Protein AF-A0A7S1FET1-F1 (afdb_monomer)

Mean predicted aligned error: 5.52 Å

Radius of gyration: 22.11 Å; Cα contacts (8 Å, |Δi|>4): 901; chains: 1; bounding box: 59×48×62 Å

pLDDT: mean 89.88, std 8.8, range [46.5, 98.0]

Secondary structure (DSSP, 8-state):
-PPTTSHHHHHHHHHHHHHHHHHHTT---EEEEEESTTHHHHHHHHHHHHHB--GGGGGGTT---SSSBSS-HHHHHHHSPEEEEEE-SSS-HHHHHTT--S---HHHHHHHHHHHHT-TTSPEEEEEEEEE-PPTTPPP--EEEEE-S-SSS--EEEETTEEEE-EEEPPSSPS-EESSEEEEEHHHHHHHHHHHT--SSHHHHHHHHHHHHHHHHHSPPPTTB-STTTTEEEEETTEEEESTTGGGT--GGG-SEEEEESSS-BTTTBEEEE---TTHHHHSPPPBP-SSSS-EEEEEE-HHHHHHHTTEEEEEEES-EEEEE---TT-EEEEEETTEEEEEE-TT---EEEEEEEEEEEEEEPPTT--HHHH-STTSSSPP--EE--SSHHHHHHHHHHHHHHHHTHHHHHHBPPHHHHHHHHHHHHHHHHT-

Organism: Noctiluca scintillans (NCBI:txid2966)

InterPro domains:
  IPR016064 NAD kinase/diacylglycerol kinase-like domain superfamily [SSF111331] (23-345)
  IPR017438 Inorganic polyphosphate/ATP-NAD kinase, N-terminal [G3DSA:3.40.50.10330] (8-129)
  IPR037607 Diacylglycerol kinase [PTHR11255] (27-347)

Sequence (436 aa):
GQSRGGLLDVFRQELNKAKDEAMARNARPRLISAGGDGTASFALFLVFKALEADPARADEGLADSGNGFIWSDQEMRDSFPALAQMPLGGANDCAHILGWDCKISGANGLKKWIAAAISPESVEVNFDVWGIMPTEGEKVNFRVAAMGGPTGWSCKVKKEGKYHLDMVVAGKPSPFLICLYFSAGIFGYIVARFQNNRHPGRMKNNLEYFRQGVKILVESRPPELQRHLEGVSIKCDDELFFPPRSDKGNKASNYRDVGFYNINFQAGRFHGYDRAPTCARLCSSRDPVSFNDGLLDMERLKLKTVVKTGTKVQTDKRKNMTLTYDGSPGKGIFFQYDGEARFAFSPTGEPFEIHIRKVLNIPVVLGPYLNQKLTGKVKDGPPASFSFSGDSERQQDEVRRRIFRLLCGDVDTELIASAEDLAEFERASIAAVSGK

Structure (mmCIF, N/CA/C/O backbone):
data_AF-A0A7S1FET1-F1
#
_entry.id   AF-A0A7S1FET1-F1
#
loop_
_atom_site.group_PDB
_atom_site.id
_atom_site.type_symbol
_atom_site.label_atom_id
_atom_site.label_alt_id
_atom_site.label_comp_id
_atom_site.label_asym_id
_atom_site.label_entity_id
_atom_site.label_seq_id
_atom_site.pdbx_PDB_ins_code
_atom_site.Cartn_x
_atom_site.Cartn_y
_atom_site.Cartn_z
_atom_site.occupancy
_atom_site.B_iso_or_equiv
_atom_site.auth_seq_id
_atom_site.auth_comp_id
_atom_site.auth_asym_id
_atom_site.auth_atom_id
_atom_site.pdbx_PDB_model_num
ATOM 1 N N . GLY 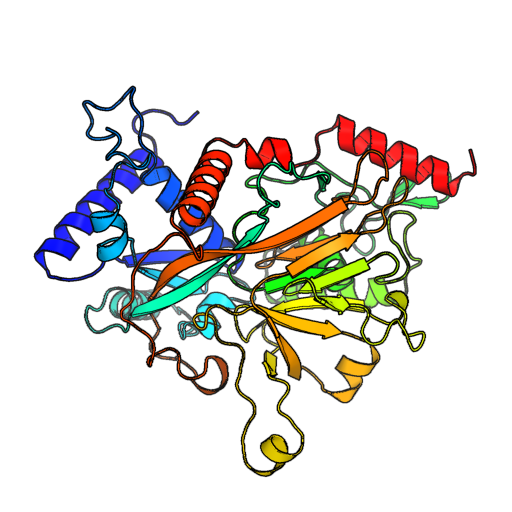A 1 1 ? -9.916 13.739 -16.843 1.00 46.50 1 GLY A N 1
ATOM 2 C CA . GLY A 1 1 ? -9.404 13.246 -18.135 1.00 46.50 1 GLY A 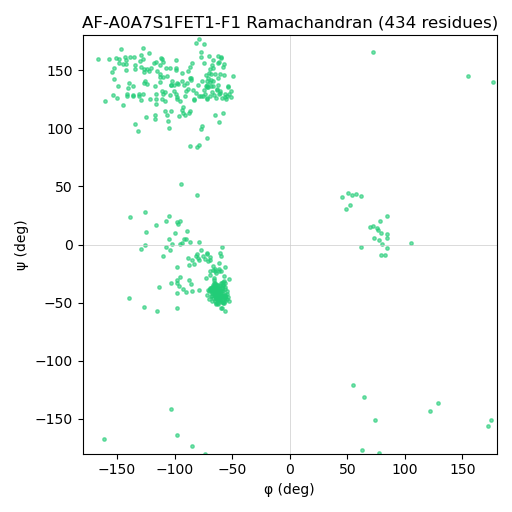CA 1
ATOM 3 C C . GLY A 1 1 ? -8.054 13.870 -18.396 1.00 46.50 1 GLY A C 1
ATOM 4 O O . GLY A 1 1 ? -7.849 15.005 -17.981 1.00 46.50 1 GLY A O 1
ATOM 5 N N . GLN A 1 2 ? -7.128 13.130 -18.998 1.00 60.22 2 GLN A N 1
ATOM 6 C CA . GLN A 1 2 ? -5.821 13.666 -19.378 1.00 60.22 2 GLN A CA 1
ATOM 7 C C . GLN A 1 2 ? -5.898 14.333 -20.752 1.00 60.22 2 GLN A C 1
ATOM 9 O O . GLN A 1 2 ? -6.622 13.871 -21.629 1.00 60.22 2 GLN A O 1
ATOM 14 N N . SER A 1 3 ? -5.165 15.428 -20.933 1.00 72.62 3 SER A N 1
ATOM 15 C CA . SER A 1 3 ? -5.033 16.090 -22.229 1.00 72.62 3 SER A CA 1
ATOM 16 C C . SER A 1 3 ? -4.109 15.286 -23.143 1.00 72.62 3 SER A C 1
ATOM 18 O O . SER A 1 3 ? -3.003 14.927 -22.728 1.00 72.62 3 SER A O 1
ATOM 20 N N . ARG A 1 4 ? -4.527 15.068 -24.395 1.00 83.12 4 ARG A N 1
ATOM 21 C CA . ARG A 1 4 ? -3.666 14.556 -25.474 1.00 83.12 4 ARG A CA 1
ATOM 22 C C . ARG A 1 4 ? -2.378 15.389 -25.549 1.00 83.12 4 ARG A C 1
ATOM 24 O O . ARG A 1 4 ? -2.444 16.616 -25.499 1.00 83.12 4 ARG A O 1
ATOM 31 N N . GLY A 1 5 ? -1.222 14.733 -25.615 1.00 84.00 5 GLY A N 1
ATOM 32 C CA . GLY A 1 5 ? 0.102 15.367 -25.583 1.00 84.00 5 GLY A CA 1
ATOM 33 C C . GLY A 1 5 ? 0.599 15.775 -24.187 1.00 84.00 5 GLY A C 1
ATOM 34 O O . GLY A 1 5 ? 1.591 16.491 -24.076 1.00 84.00 5 GLY A O 1
ATOM 35 N N . GLY A 1 6 ? -0.081 15.361 -23.112 1.00 90.81 6 GLY A N 1
ATOM 36 C CA . GLY A 1 6 ? 0.340 15.638 -21.735 1.00 90.81 6 GLY A CA 1
ATOM 37 C C . GLY A 1 6 ? 1.548 14.810 -21.268 1.00 90.81 6 GLY A C 1
ATOM 38 O O . GLY A 1 6 ? 2.058 13.948 -21.977 1.00 90.81 6 GLY A O 1
ATOM 39 N N . LEU A 1 7 ? 1.973 15.023 -20.016 1.00 91.50 7 LEU A N 1
ATOM 40 C CA . LEU A 1 7 ? 3.135 14.336 -19.428 1.00 91.50 7 LEU A CA 1
ATOM 41 C C . LEU A 1 7 ? 3.028 12.802 -19.437 1.00 91.50 7 LEU A C 1
ATOM 43 O O . LEU A 1 7 ? 4.054 12.136 -19.545 1.00 91.50 7 LEU A O 1
ATOM 47 N N . LEU A 1 8 ? 1.818 12.234 -19.339 1.00 91.25 8 LEU A N 1
ATOM 48 C CA . LEU A 1 8 ? 1.654 10.780 -19.436 1.00 91.25 8 LEU A CA 1
ATOM 49 C C . LEU A 1 8 ? 1.940 10.270 -20.854 1.00 91.25 8 LEU A C 1
ATOM 51 O O . LEU A 1 8 ? 2.558 9.222 -20.992 1.00 91.25 8 LEU A O 1
ATOM 55 N N . ASP A 1 9 ? 1.545 11.008 -21.895 1.00 92.62 9 ASP A N 1
ATOM 56 C CA . ASP A 1 9 ? 1.846 10.629 -23.279 1.00 92.62 9 ASP A CA 1
ATOM 57 C C . ASP A 1 9 ? 3.361 10.666 -23.529 1.00 92.62 9 ASP A C 1
ATOM 59 O O . ASP A 1 9 ? 3.899 9.736 -24.126 1.00 92.62 9 ASP A O 1
ATOM 63 N N . VAL A 1 10 ? 4.062 11.679 -23.001 1.00 93.94 10 VAL A N 1
ATOM 64 C CA . VAL A 1 10 ? 5.535 11.749 -23.045 1.00 93.94 10 VAL A CA 1
ATOM 65 C C . VAL A 1 10 ? 6.153 10.553 -22.321 1.00 93.94 10 VAL A C 1
ATOM 67 O O . VAL A 1 10 ? 7.016 9.872 -22.868 1.00 93.94 10 VAL A O 1
ATOM 70 N N . PHE A 1 11 ? 5.684 10.254 -21.108 1.00 95.19 11 PHE A N 1
ATOM 71 C CA . PHE A 1 11 ? 6.170 9.105 -20.349 1.00 95.19 11 PHE A CA 1
ATOM 72 C C . PHE A 1 11 ? 5.918 7.782 -21.084 1.00 95.19 11 PHE A C 1
ATOM 74 O O . PHE A 1 11 ? 6.804 6.935 -21.123 1.00 95.19 11 PHE A O 1
ATOM 81 N N . ARG A 1 12 ? 4.756 7.617 -21.726 1.00 95.62 12 ARG A N 1
ATOM 82 C CA . ARG A 1 12 ? 4.429 6.443 -22.546 1.00 95.62 12 ARG A CA 1
ATOM 83 C C . ARG A 1 12 ? 5.369 6.298 -23.742 1.00 95.62 12 ARG A C 1
ATOM 85 O O . ARG A 1 12 ? 5.840 5.195 -24.004 1.00 95.62 12 ARG A O 1
ATOM 92 N N . GLN A 1 13 ? 5.644 7.383 -24.465 1.00 95.31 13 GLN A N 1
ATOM 93 C CA . GLN A 1 13 ? 6.568 7.365 -25.603 1.00 95.31 13 GLN A CA 1
ATOM 94 C C . GLN A 1 13 ? 7.975 6.937 -25.170 1.00 95.31 13 GLN A C 1
ATOM 96 O O . GLN A 1 13 ? 8.557 6.041 -25.780 1.00 95.31 13 GLN A O 1
ATOM 101 N N . GLU A 1 14 ? 8.486 7.509 -24.078 1.00 96.00 14 GLU A N 1
ATOM 102 C CA . GLU A 1 14 ? 9.786 7.122 -23.519 1.00 96.00 14 GLU A CA 1
ATOM 103 C C . GLU A 1 14 ? 9.782 5.682 -22.986 1.00 96.00 14 GLU A C 1
ATOM 105 O O . GLU A 1 14 ? 10.768 4.968 -23.149 1.00 96.00 14 GLU A O 1
ATOM 110 N N . LEU A 1 15 ? 8.670 5.213 -22.408 1.00 96.50 15 LEU A N 1
ATOM 111 C CA . LEU A 1 15 ? 8.522 3.831 -21.948 1.00 96.50 15 LEU A CA 1
ATOM 112 C C . LEU A 1 15 ? 8.568 2.832 -23.116 1.00 96.50 15 LEU A C 1
ATOM 114 O O . LEU A 1 15 ? 9.268 1.825 -23.024 1.00 96.50 15 LEU A O 1
ATOM 118 N N . ASN A 1 16 ? 7.879 3.119 -24.225 1.00 96.75 16 ASN A N 1
ATOM 119 C CA . ASN A 1 16 ? 7.934 2.306 -25.445 1.00 96.75 16 ASN A CA 1
ATOM 120 C C . ASN A 1 16 ? 9.336 2.298 -26.061 1.00 96.75 16 ASN A C 1
ATOM 122 O O . ASN A 1 16 ? 9.865 1.237 -26.374 1.00 96.75 16 ASN A O 1
ATOM 126 N N . LYS A 1 17 ? 9.981 3.462 -26.152 1.00 96.31 17 LYS A N 1
ATOM 127 C CA . LYS A 1 17 ? 11.362 3.556 -26.632 1.00 96.31 17 LYS A CA 1
ATOM 128 C C . LYS A 1 17 ? 12.324 2.754 -25.751 1.00 96.31 17 LYS A C 1
ATOM 130 O O . LYS A 1 17 ? 13.165 2.022 -26.264 1.00 96.31 17 LYS A O 1
ATOM 135 N N . ALA A 1 18 ? 12.180 2.854 -24.429 1.00 94.94 18 ALA A N 1
ATOM 136 C CA . ALA A 1 18 ? 12.990 2.095 -23.484 1.00 94.94 18 ALA A CA 1
ATOM 137 C C . ALA A 1 18 ? 12.762 0.582 -23.615 1.00 94.94 18 ALA A C 1
ATOM 139 O O . ALA A 1 18 ? 13.730 -0.171 -23.520 1.00 94.94 18 ALA A O 1
ATOM 140 N N . LYS A 1 19 ? 11.519 0.138 -23.862 1.00 95.69 19 LYS A N 1
ATOM 141 C CA . LYS A 1 19 ? 11.204 -1.258 -24.205 1.00 95.69 19 LYS A CA 1
ATOM 142 C C . LYS A 1 19 ? 11.989 -1.699 -25.436 1.00 95.69 19 LYS A C 1
ATOM 144 O O . LYS A 1 19 ? 12.753 -2.656 -25.343 1.00 95.69 19 LYS A O 1
ATOM 149 N N . ASP A 1 20 ? 11.843 -0.990 -26.550 1.00 95.62 20 ASP A N 1
ATOM 150 C CA . ASP A 1 20 ? 12.445 -1.385 -27.826 1.00 95.62 20 ASP A CA 1
ATOM 151 C C . ASP A 1 20 ? 13.982 -1.413 -27.742 1.00 95.62 20 ASP A C 1
ATOM 153 O O . ASP A 1 20 ? 14.624 -2.368 -28.186 1.00 95.62 20 ASP A O 1
ATOM 157 N N . GLU A 1 21 ? 14.587 -0.408 -27.096 1.00 93.62 21 GLU A N 1
ATOM 158 C CA . GLU A 1 21 ? 16.033 -0.360 -26.853 1.00 93.62 21 GLU A CA 1
ATOM 159 C C . GLU A 1 21 ? 16.522 -1.507 -25.957 1.00 93.62 21 GLU A C 1
ATOM 161 O O . GLU A 1 21 ? 17.605 -2.052 -26.193 1.00 93.62 21 GLU A O 1
ATOM 166 N N . ALA A 1 22 ? 15.757 -1.872 -24.925 1.00 90.81 22 ALA A N 1
ATOM 167 C CA . ALA A 1 22 ? 16.117 -2.952 -24.015 1.00 90.81 22 ALA A CA 1
ATOM 168 C C . ALA A 1 22 ? 15.978 -4.324 -24.691 1.00 90.81 22 ALA A C 1
ATOM 170 O O . ALA A 1 22 ? 16.907 -5.130 -24.614 1.00 90.81 22 ALA A O 1
ATOM 171 N N . MET A 1 23 ? 14.893 -4.552 -25.438 1.00 89.94 23 MET A N 1
ATOM 172 C CA . MET A 1 23 ? 14.684 -5.774 -26.221 1.00 89.94 23 MET A CA 1
ATOM 173 C C . MET A 1 23 ? 15.804 -5.982 -27.246 1.00 89.94 23 MET A C 1
ATOM 175 O O . MET A 1 23 ? 16.367 -7.074 -27.326 1.00 89.94 23 MET A O 1
ATOM 179 N N . ALA A 1 24 ? 16.215 -4.927 -27.960 1.00 92.38 24 ALA A N 1
ATOM 180 C CA . ALA A 1 24 ? 17.332 -4.986 -28.909 1.00 92.38 24 ALA A CA 1
ATOM 181 C C . ALA A 1 24 ? 18.677 -5.363 -28.255 1.00 92.38 24 ALA A C 1
ATOM 183 O O . ALA A 1 24 ? 19.599 -5.815 -28.934 1.00 92.38 24 ALA A O 1
ATOM 184 N N . ARG A 1 25 ? 18.800 -5.178 -26.936 1.00 89.56 25 ARG A N 1
ATOM 185 C CA . ARG A 1 25 ? 19.994 -5.497 -26.139 1.00 89.56 25 ARG A CA 1
ATOM 186 C C . ARG A 1 25 ? 19.838 -6.763 -25.299 1.00 89.56 25 ARG A C 1
ATOM 188 O O . ARG A 1 25 ? 20.739 -7.059 -24.519 1.00 89.56 25 ARG A O 1
ATOM 195 N N . ASN A 1 26 ? 18.726 -7.489 -25.440 1.00 87.88 26 ASN A N 1
ATOM 196 C CA . ASN A 1 26 ? 18.363 -8.611 -24.572 1.00 87.88 26 ASN A CA 1
ATOM 197 C C . ASN A 1 26 ? 18.446 -8.240 -23.075 1.00 87.88 26 ASN A C 1
ATOM 199 O O . ASN A 1 26 ? 19.026 -8.959 -22.261 1.00 87.88 26 ASN A O 1
ATOM 203 N N . ALA A 1 27 ? 17.923 -7.061 -22.738 1.00 89.50 27 ALA A N 1
ATOM 204 C CA . ALA A 1 27 ? 17.908 -6.486 -21.400 1.00 89.50 27 ALA A CA 1
ATOM 205 C C . ALA A 1 27 ? 16.481 -6.077 -21.007 1.00 89.50 27 ALA A C 1
ATOM 207 O O . ALA A 1 27 ? 15.585 -6.012 -21.848 1.00 89.50 27 ALA A O 1
ATOM 208 N N . ARG A 1 28 ? 16.279 -5.746 -19.726 1.00 91.94 28 ARG A N 1
ATOM 209 C CA . ARG A 1 28 ? 15.011 -5.213 -19.213 1.00 91.94 28 ARG A CA 1
ATOM 210 C C . ARG A 1 28 ? 15.080 -3.687 -19.041 1.00 91.94 28 ARG A C 1
ATOM 212 O O . ARG A 1 28 ? 16.075 -3.187 -18.504 1.00 91.94 28 ARG A O 1
ATOM 219 N N . PRO A 1 29 ? 14.034 -2.928 -19.422 1.00 94.75 29 PRO A N 1
ATOM 220 C CA . PRO A 1 29 ? 13.952 -1.498 -19.129 1.00 94.75 29 PRO A CA 1
ATOM 221 C C . PRO A 1 29 ? 14.037 -1.214 -17.623 1.00 94.75 29 PRO A C 1
ATOM 223 O O . PRO A 1 29 ? 13.639 -2.034 -16.793 1.00 94.75 29 PRO A O 1
ATOM 226 N N . ARG A 1 30 ? 14.524 -0.027 -17.249 1.00 94.44 30 ARG A N 1
ATOM 227 C CA . ARG A 1 30 ? 14.637 0.407 -15.847 1.00 94.44 30 ARG A CA 1
ATOM 228 C C . ARG A 1 30 ? 13.657 1.534 -15.550 1.00 94.44 30 ARG A C 1
ATOM 230 O O . ARG A 1 30 ? 13.637 2.530 -16.267 1.00 94.44 30 ARG A O 1
ATOM 237 N N . LEU A 1 31 ? 12.913 1.416 -14.452 1.00 95.44 31 LEU A N 1
ATOM 238 C CA . LEU A 1 31 ? 12.114 2.506 -13.895 1.00 95.44 31 LEU A CA 1
ATOM 239 C C . LEU A 1 31 ? 12.766 3.008 -12.610 1.00 95.44 31 LEU A C 1
ATOM 241 O O . LEU A 1 31 ? 12.818 2.295 -11.611 1.00 95.44 31 LEU A O 1
ATOM 245 N N . ILE A 1 32 ? 13.230 4.255 -12.616 1.00 94.38 32 ILE A N 1
ATOM 246 C CA . ILE A 1 32 ? 13.753 4.903 -11.412 1.00 94.38 32 ILE A CA 1
ATOM 247 C C . ILE A 1 32 ? 12.605 5.638 -10.717 1.00 94.38 32 ILE A C 1
ATOM 249 O O . ILE A 1 32 ? 12.109 6.647 -11.214 1.00 94.38 32 ILE A O 1
ATOM 253 N N . SER A 1 33 ? 12.212 5.147 -9.544 1.00 93.50 33 SER A N 1
ATOM 254 C CA . SER A 1 33 ? 11.248 5.806 -8.659 1.00 93.50 33 SER A CA 1
ATOM 255 C C . SER A 1 33 ? 12.004 6.608 -7.608 1.00 93.50 33 SER A C 1
ATOM 257 O O . SER A 1 33 ? 12.675 6.040 -6.747 1.00 93.50 33 SER A O 1
ATOM 259 N N . ALA A 1 34 ? 11.929 7.936 -7.685 1.00 91.56 34 ALA A N 1
ATOM 260 C CA . ALA A 1 34 ? 12.637 8.831 -6.780 1.00 91.56 34 ALA A CA 1
ATOM 261 C C . ALA A 1 34 ? 11.685 9.471 -5.773 1.00 91.56 34 ALA A C 1
ATOM 263 O O . ALA A 1 34 ? 1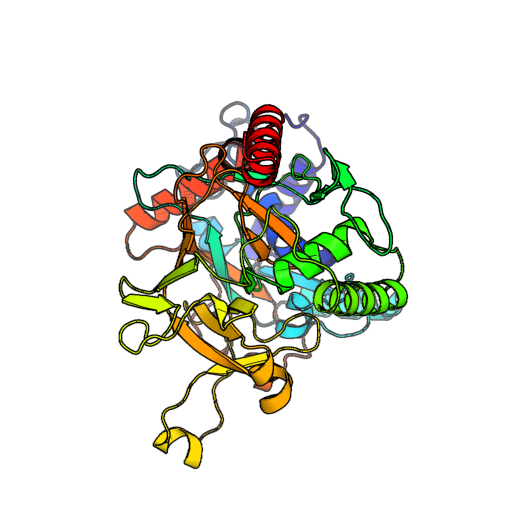0.904 10.358 -6.108 1.00 91.56 34 ALA A O 1
ATOM 264 N N . GLY A 1 35 ? 11.754 9.020 -4.520 1.00 89.19 35 GLY A N 1
ATOM 265 C CA . GLY A 1 35 ? 10.827 9.469 -3.488 1.00 89.19 35 GLY A CA 1
ATOM 266 C C . GLY A 1 35 ? 10.950 8.698 -2.180 1.00 89.19 35 GLY A C 1
ATOM 267 O O . GLY A 1 35 ? 12.011 8.163 -1.856 1.00 89.19 35 GLY A O 1
ATOM 268 N N . GLY A 1 36 ? 9.860 8.695 -1.414 1.00 85.88 36 GLY A N 1
ATOM 269 C CA . GLY A 1 36 ? 9.730 7.915 -0.184 1.00 85.88 36 GLY A CA 1
ATOM 270 C C . GLY A 1 36 ? 8.984 6.603 -0.414 1.00 85.88 36 GLY A C 1
ATOM 271 O O . GLY A 1 36 ? 8.799 6.168 -1.545 1.00 85.88 36 GLY A O 1
ATOM 272 N N . ASP A 1 37 ? 8.525 6.001 0.676 1.00 83.44 37 ASP A N 1
ATOM 273 C CA . ASP A 1 37 ? 7.966 4.646 0.693 1.00 83.44 37 ASP A CA 1
ATOM 274 C C . ASP A 1 37 ? 6.707 4.470 -0.176 1.00 83.44 37 ASP A C 1
ATOM 276 O O . ASP A 1 37 ? 6.664 3.561 -1.003 1.00 83.44 37 ASP A O 1
ATOM 280 N N . GLY A 1 38 ? 5.754 5.406 -0.119 1.00 84.56 38 GLY A N 1
ATOM 281 C CA . GLY A 1 38 ? 4.563 5.386 -0.983 1.00 84.56 38 GLY A CA 1
ATOM 282 C C . GLY A 1 38 ? 4.825 5.719 -2.461 1.00 84.56 38 GLY A C 1
ATOM 283 O O . GLY A 1 38 ? 3.930 5.610 -3.294 1.00 84.56 38 GLY A O 1
ATOM 284 N N . THR A 1 39 ? 6.042 6.138 -2.832 1.00 90.00 39 THR A N 1
ATOM 285 C CA . THR A 1 39 ? 6.352 6.484 -4.230 1.00 90.00 39 THR A CA 1
ATOM 286 C C . THR A 1 39 ? 6.452 5.240 -5.115 1.00 90.00 39 THR A C 1
ATOM 288 O O . THR A 1 39 ? 6.112 5.320 -6.291 1.00 90.00 39 THR A O 1
ATOM 291 N N . ALA A 1 40 ? 6.843 4.086 -4.563 1.00 89.00 40 ALA A N 1
ATOM 292 C CA . ALA A 1 40 ? 6.958 2.840 -5.321 1.00 89.00 40 ALA A CA 1
ATOM 293 C C . ALA A 1 40 ? 5.601 2.360 -5.867 1.00 89.00 40 ALA A C 1
ATOM 295 O O . ALA A 1 40 ? 5.468 2.118 -7.065 1.00 89.00 40 ALA A O 1
ATOM 296 N N . SER A 1 41 ? 4.572 2.280 -5.017 1.00 91.25 41 SER A N 1
ATOM 297 C CA . SER A 1 41 ? 3.219 1.884 -5.433 1.00 91.25 41 SER A CA 1
ATOM 298 C C . SER A 1 41 ? 2.591 2.902 -6.393 1.00 91.25 41 SER A C 1
ATOM 300 O O . SER A 1 41 ? 1.941 2.516 -7.366 1.00 91.25 41 SER A O 1
ATOM 302 N N . PHE A 1 42 ? 2.860 4.199 -6.206 1.00 91.38 42 PHE A N 1
ATOM 303 C CA . PHE A 1 42 ? 2.438 5.235 -7.152 1.00 91.38 42 PHE A CA 1
ATOM 304 C C . PHE A 1 42 ? 3.145 5.133 -8.515 1.00 91.38 42 PHE A C 1
ATOM 306 O O . PHE A 1 42 ? 2.510 5.312 -9.553 1.00 91.38 42 PHE A O 1
ATOM 313 N N . ALA A 1 43 ? 4.438 4.799 -8.543 1.00 93.56 43 ALA A N 1
ATOM 314 C CA . ALA A 1 43 ? 5.173 4.585 -9.788 1.00 93.56 43 ALA A CA 1
ATOM 315 C C . ALA A 1 43 ? 4.586 3.414 -10.595 1.00 93.56 43 ALA A C 1
ATOM 317 O O . ALA A 1 43 ? 4.431 3.531 -11.809 1.00 93.56 43 ALA A O 1
ATOM 318 N N . LEU A 1 44 ? 4.176 2.328 -9.927 1.00 94.44 44 LEU A N 1
ATOM 319 C CA . LEU A 1 44 ? 3.472 1.216 -10.576 1.00 94.44 44 LEU A CA 1
ATOM 320 C C . LEU A 1 44 ? 2.144 1.662 -11.192 1.00 94.44 44 LEU A C 1
ATOM 322 O O . LEU A 1 44 ? 1.866 1.331 -12.343 1.00 94.44 44 LEU A O 1
ATOM 326 N N . PHE A 1 45 ? 1.354 2.458 -10.465 1.00 94.06 45 PHE A N 1
ATOM 327 C CA . PHE A 1 45 ? 0.123 3.041 -11.004 1.00 94.06 45 PHE A CA 1
ATOM 328 C C . PHE A 1 45 ? 0.391 3.860 -12.277 1.00 94.06 45 PHE A C 1
ATOM 330 O O . PHE A 1 45 ? -0.336 3.714 -13.258 1.00 94.06 45 PHE A O 1
ATOM 337 N N . LEU A 1 46 ? 1.451 4.679 -12.298 1.00 94.19 46 LEU A N 1
ATOM 338 C CA . LEU A 1 46 ? 1.824 5.466 -13.478 1.00 94.19 46 LEU A CA 1
ATOM 339 C C . LEU A 1 46 ? 2.245 4.598 -14.670 1.00 94.19 46 LEU A C 1
ATOM 341 O O . LEU A 1 46 ? 1.878 4.928 -15.795 1.00 94.19 46 LEU A O 1
ATOM 345 N N . VAL A 1 47 ? 2.970 3.495 -14.446 1.00 96.62 47 VAL A N 1
ATOM 346 C CA . VAL A 1 47 ? 3.312 2.539 -15.516 1.00 96.62 47 VAL A CA 1
ATOM 347 C C . VAL A 1 47 ? 2.049 1.930 -16.105 1.00 96.62 47 VAL A C 1
ATOM 349 O O . VAL A 1 47 ? 1.849 2.006 -17.312 1.00 96.62 47 VAL A O 1
ATOM 352 N N . PHE A 1 48 ? 1.156 1.394 -15.273 1.00 96.44 48 PHE A N 1
ATOM 353 C CA . PHE A 1 48 ? -0.098 0.828 -15.769 1.00 96.44 48 PHE A CA 1
ATOM 354 C C . PHE A 1 48 ? -0.958 1.866 -16.486 1.00 96.44 48 PHE A C 1
ATOM 356 O O . PHE A 1 48 ? -1.543 1.556 -17.516 1.00 96.44 48 PHE A O 1
ATOM 363 N N . LYS A 1 49 ? -0.985 3.112 -16.002 1.00 94.44 49 LYS A N 1
ATOM 364 C CA . LYS A 1 49 ? -1.646 4.211 -16.708 1.00 94.44 49 LYS A CA 1
ATOM 365 C C . LYS A 1 49 ? -1.028 4.522 -18.060 1.00 94.44 49 LYS A C 1
ATOM 367 O O . LYS A 1 49 ? -1.755 4.778 -19.013 1.00 94.44 49 LYS A O 1
ATOM 372 N N . ALA A 1 50 ? 0.295 4.507 -18.161 1.00 95.31 50 ALA A N 1
ATOM 373 C CA . ALA A 1 50 ? 0.968 4.691 -19.437 1.00 95.31 50 ALA A CA 1
ATOM 374 C C . ALA A 1 50 ? 0.666 3.539 -20.403 1.00 95.31 50 ALA A C 1
ATOM 376 O O . ALA A 1 50 ? 0.565 3.773 -21.599 1.00 95.31 50 ALA A O 1
ATOM 377 N N . LEU A 1 51 ? 0.486 2.321 -19.899 1.00 96.56 51 LEU A N 1
ATOM 378 C CA . LEU A 1 51 ? 0.227 1.141 -20.721 1.00 96.56 51 LEU A CA 1
ATOM 379 C C . LEU A 1 51 ? -1.257 0.891 -21.014 1.00 96.56 51 LEU A C 1
ATOM 381 O O . LEU A 1 51 ? -1.557 0.045 -21.849 1.00 96.56 51 LEU A O 1
ATOM 385 N N . GLU A 1 52 ? -2.177 1.586 -20.344 1.00 95.62 52 GLU A N 1
ATOM 386 C CA . GLU A 1 52 ? -3.625 1.481 -20.562 1.00 95.62 52 GLU A CA 1
ATOM 387 C C . GLU A 1 52 ? -3.962 1.752 -22.036 1.00 95.62 52 GLU A C 1
ATOM 389 O O . GLU A 1 52 ? -3.563 2.784 -22.588 1.00 95.62 52 GLU A O 1
ATOM 394 N N . ALA A 1 53 ? -4.667 0.813 -22.673 1.00 94.62 53 ALA A N 1
ATOM 395 C CA . ALA A 1 53 ? -5.117 0.970 -24.049 1.00 94.62 53 ALA A CA 1
ATOM 396 C C . ALA A 1 53 ? -6.219 2.033 -24.149 1.00 94.62 53 ALA A C 1
ATOM 398 O O . ALA A 1 53 ? -7.043 2.195 -23.247 1.00 94.62 53 ALA A O 1
ATOM 399 N N . ASP A 1 54 ? -6.251 2.737 -25.277 1.00 93.31 54 ASP A N 1
ATOM 400 C CA . ASP A 1 54 ? -7.262 3.743 -25.588 1.00 93.31 54 ASP A CA 1
ATOM 401 C C . ASP A 1 54 ? -7.792 3.491 -27.007 1.00 93.31 54 ASP A C 1
ATOM 403 O O . ASP A 1 54 ? -7.169 3.916 -27.988 1.00 93.31 54 ASP A O 1
ATOM 407 N N . PRO A 1 55 ? -8.950 2.813 -27.145 1.00 91.56 55 PRO A N 1
ATOM 408 C CA . PRO A 1 55 ? -9.541 2.519 -28.447 1.00 91.56 55 PRO A CA 1
ATOM 409 C C . PRO A 1 55 ? -9.802 3.764 -29.303 1.00 91.56 55 PRO A C 1
ATOM 411 O O . PRO A 1 55 ? -9.779 3.671 -30.528 1.00 91.56 55 PRO A O 1
ATOM 414 N N . ALA A 1 56 ? -10.019 4.934 -28.688 1.00 92.50 56 ALA A N 1
ATOM 415 C CA . ALA A 1 56 ? -10.232 6.185 -29.417 1.00 92.50 56 ALA A CA 1
ATOM 416 C C . ALA A 1 56 ? -8.941 6.744 -30.044 1.00 92.50 56 ALA A C 1
ATOM 418 O O . ALA A 1 56 ? -9.010 7.661 -30.860 1.00 92.50 56 ALA A O 1
ATOM 419 N N . ARG A 1 57 ? -7.781 6.200 -29.662 1.00 92.12 57 ARG A N 1
ATOM 420 C CA . ARG A 1 57 ? -6.437 6.571 -30.130 1.00 92.12 57 ARG A CA 1
ATOM 421 C C . ARG A 1 57 ? -5.672 5.354 -30.658 1.00 92.12 57 ARG A C 1
ATOM 423 O O . ARG A 1 57 ? -4.443 5.295 -30.586 1.00 92.12 57 ARG A O 1
ATOM 430 N N . ALA A 1 58 ? -6.391 4.350 -31.161 1.00 92.44 58 ALA A N 1
ATOM 431 C CA . ALA A 1 58 ? -5.790 3.125 -31.681 1.00 92.44 58 ALA A CA 1
ATOM 432 C C . ALA A 1 58 ? -4.802 3.395 -32.835 1.00 92.44 58 ALA A C 1
ATOM 434 O O . ALA A 1 58 ? -3.777 2.724 -32.941 1.00 92.44 58 ALA A O 1
ATOM 435 N N . ASP A 1 59 ? -5.071 4.419 -33.649 1.00 91.38 59 ASP A N 1
ATOM 436 C CA . ASP A 1 59 ? -4.214 4.910 -34.734 1.00 91.38 59 ASP A CA 1
ATOM 437 C C . ASP A 1 59 ? -2.879 5.502 -34.247 1.00 91.38 59 ASP A C 1
ATOM 439 O O . ASP A 1 59 ? -1.905 5.529 -34.996 1.00 91.38 59 ASP A O 1
ATOM 443 N N . GLU A 1 60 ? -2.797 5.914 -32.981 1.00 89.62 60 GLU A N 1
ATOM 444 C CA . GLU A 1 60 ? -1.569 6.393 -32.331 1.00 89.62 60 GLU A CA 1
ATOM 445 C C . GLU A 1 60 ? -0.761 5.265 -31.665 1.00 89.62 60 GLU A C 1
ATOM 447 O O . GLU A 1 60 ? 0.151 5.529 -30.879 1.00 89.62 60 GLU A O 1
ATOM 452 N N . GLY A 1 61 ? -1.103 4.001 -31.935 1.00 89.19 61 GLY A N 1
ATOM 453 C CA . GLY A 1 61 ? -0.475 2.848 -31.292 1.00 89.19 61 GLY A CA 1
ATOM 454 C C . GLY A 1 61 ? -0.984 2.584 -29.873 1.00 89.19 61 GLY A C 1
ATOM 455 O O . GLY A 1 61 ? -0.300 1.914 -29.104 1.00 89.19 61 GLY A O 1
ATOM 456 N N . LEU A 1 62 ? -2.171 3.100 -29.515 1.00 93.94 62 LEU A N 1
ATOM 457 C CA . LEU A 1 62 ? -2.849 2.797 -28.243 1.00 93.94 62 LEU A CA 1
ATOM 458 C C . LEU A 1 62 ? -3.926 1.715 -28.376 1.00 93.94 62 LEU A C 1
ATOM 460 O O . LEU A 1 62 ? -4.818 1.612 -27.534 1.00 93.94 62 LEU A O 1
ATOM 464 N N . ALA A 1 63 ? -3.853 0.919 -29.443 1.00 95.19 63 ALA A N 1
ATOM 465 C CA . ALA A 1 63 ? -4.738 -0.215 -29.642 1.00 95.19 63 ALA A CA 1
ATOM 466 C C . ALA A 1 63 ? -4.548 -1.251 -28.524 1.00 95.19 63 ALA A C 1
ATOM 468 O O . ALA A 1 63 ? -3.436 -1.483 -28.052 1.00 95.19 63 ALA A O 1
ATOM 469 N N . ASP A 1 64 ? -5.648 -1.880 -28.119 1.00 95.69 64 ASP A N 1
ATOM 470 C CA . ASP A 1 64 ? -5.619 -2.972 -27.152 1.00 95.69 64 ASP A CA 1
ATOM 471 C C . ASP A 1 64 ? -4.968 -4.216 -27.776 1.00 95.69 64 ASP A C 1
ATOM 473 O O . ASP A 1 64 ? -5.372 -4.672 -28.847 1.00 95.69 64 ASP A O 1
ATOM 477 N N . SER A 1 65 ? -3.974 -4.776 -27.088 1.00 94.81 65 SER A N 1
ATOM 478 C CA . SER A 1 65 ? -3.305 -6.024 -27.466 1.00 94.81 65 SER A CA 1
ATOM 479 C C . SER A 1 65 ? -4.101 -7.294 -27.108 1.00 94.81 65 SER A C 1
ATOM 481 O O . SER A 1 65 ? -3.633 -8.407 -27.346 1.00 94.81 65 SER A O 1
ATOM 483 N N . GLY A 1 66 ? -5.308 -7.140 -26.555 1.00 92.25 66 GLY A N 1
ATOM 484 C CA . GLY A 1 66 ? -6.215 -8.214 -26.140 1.00 92.25 66 GLY A CA 1
ATOM 485 C C . GLY A 1 66 ? -6.280 -8.425 -24.625 1.00 92.25 66 GLY A C 1
ATOM 486 O O . GLY A 1 66 ? -6.996 -9.310 -24.161 1.00 92.25 66 GLY A O 1
ATOM 487 N N . ASN A 1 67 ? -5.552 -7.622 -23.848 1.00 92.50 67 ASN A N 1
ATOM 488 C CA . ASN A 1 67 ? -5.495 -7.686 -22.385 1.00 92.50 67 ASN A CA 1
ATOM 489 C C . ASN A 1 67 ? -5.843 -6.337 -21.714 1.00 92.50 67 ASN A C 1
ATOM 491 O O . ASN A 1 67 ? -5.638 -6.185 -20.512 1.00 92.50 67 ASN A O 1
ATOM 495 N N . GLY A 1 68 ? -6.351 -5.363 -22.472 1.00 92.75 68 GLY A N 1
ATOM 496 C CA . GLY A 1 68 ? -6.643 -3.990 -22.055 1.00 92.75 68 GLY A CA 1
ATOM 497 C C . GLY A 1 68 ? -5.421 -3.059 -22.009 1.00 92.75 68 GLY A C 1
ATOM 498 O O . GLY A 1 68 ? -5.555 -1.888 -21.646 1.00 92.75 68 GLY A O 1
ATOM 499 N N . PHE A 1 69 ? -4.229 -3.549 -22.355 1.00 96.31 69 PHE A N 1
ATOM 500 C CA . PHE A 1 69 ? -2.995 -2.768 -22.423 1.00 96.31 69 PHE A CA 1
ATOM 501 C C . PHE A 1 69 ? -2.454 -2.712 -23.853 1.00 96.31 69 PHE A C 1
ATOM 503 O O . PHE A 1 69 ? -2.700 -3.591 -24.680 1.00 96.31 69 PHE A O 1
ATOM 510 N N . ILE A 1 70 ? -1.650 -1.684 -24.121 1.00 96.75 70 ILE A N 1
ATOM 511 C CA . ILE A 1 70 ? -0.940 -1.506 -25.396 1.00 96.75 70 ILE A CA 1
ATOM 512 C C . ILE A 1 70 ? 0.209 -2.511 -25.577 1.00 96.75 70 ILE A C 1
ATOM 514 O O . ILE A 1 70 ? 0.757 -2.631 -26.667 1.00 96.75 70 ILE A O 1
ATOM 518 N N . TRP A 1 71 ? 0.606 -3.200 -24.502 1.00 96.88 71 TRP A N 1
ATOM 519 C CA . TRP A 1 71 ? 1.601 -4.273 -24.516 1.00 96.88 71 TRP A CA 1
ATOM 520 C C . TRP A 1 71 ? 0.920 -5.617 -24.303 1.00 96.88 71 TRP A C 1
ATOM 522 O O . TRP A 1 71 ? 0.165 -5.795 -23.343 1.00 96.88 71 TRP A O 1
ATOM 532 N N . SER A 1 72 ? 1.263 -6.576 -25.158 1.00 95.94 72 SER A N 1
ATOM 533 C CA . SER A 1 72 ? 0.843 -7.970 -25.027 1.00 95.94 72 SER A CA 1
ATOM 534 C C . SER A 1 72 ? 1.320 -8.586 -23.709 1.00 95.94 72 SER A C 1
ATOM 536 O O . SER A 1 72 ? 2.279 -8.122 -23.088 1.00 95.94 72 SER A O 1
ATOM 538 N N . ASP A 1 73 ? 0.696 -9.689 -23.287 1.00 95.50 73 ASP A N 1
ATOM 539 C CA . ASP A 1 73 ? 1.110 -10.408 -22.073 1.00 95.50 73 ASP A CA 1
ATOM 540 C C . ASP A 1 73 ? 2.582 -10.865 -22.132 1.00 95.50 73 ASP A C 1
ATOM 542 O O . ASP A 1 73 ? 3.267 -10.879 -21.105 1.00 95.50 73 ASP A O 1
ATOM 546 N N . GLN A 1 74 ? 3.092 -11.185 -23.328 1.00 94.88 74 GLN A N 1
ATOM 547 C CA . GLN A 1 74 ? 4.501 -11.531 -23.531 1.00 94.88 74 GLN A CA 1
ATOM 548 C C . GLN A 1 74 ? 5.413 -10.310 -23.351 1.00 94.88 74 GLN A C 1
ATOM 550 O O . GLN A 1 74 ? 6.401 -10.383 -22.621 1.00 94.88 74 GLN A O 1
ATOM 555 N N . GLU A 1 75 ? 5.066 -9.167 -23.950 1.00 95.69 75 GLU A N 1
ATOM 556 C CA . GLU A 1 75 ? 5.825 -7.921 -23.775 1.00 95.69 75 GLU A CA 1
ATOM 557 C C . GLU A 1 75 ? 5.819 -7.453 -22.319 1.00 95.69 75 GLU A C 1
ATOM 559 O O . GLU A 1 75 ? 6.854 -7.035 -21.805 1.00 95.69 75 GLU A O 1
ATOM 564 N N . MET A 1 76 ? 4.684 -7.569 -21.625 1.00 96.25 76 MET A N 1
ATOM 565 C CA . MET A 1 76 ? 4.596 -7.296 -20.193 1.00 96.25 76 MET A CA 1
ATOM 566 C C . MET A 1 76 ? 5.558 -8.206 -19.423 1.00 96.25 76 MET A C 1
ATOM 568 O O . MET A 1 76 ? 6.432 -7.719 -18.711 1.00 96.25 76 MET A O 1
ATOM 572 N N . ARG A 1 77 ? 5.477 -9.527 -19.606 1.00 95.75 77 ARG A N 1
ATOM 573 C CA . ARG A 1 77 ? 6.351 -10.492 -18.918 1.00 95.75 77 ARG A CA 1
ATOM 574 C C . ARG A 1 77 ? 7.839 -10.163 -19.084 1.00 95.75 77 ARG A C 1
ATOM 576 O O . ARG A 1 77 ? 8.583 -10.100 -18.094 1.00 95.75 77 ARG A O 1
ATOM 583 N N . ASP A 1 78 ? 8.257 -9.907 -20.316 1.00 92.62 78 ASP A N 1
ATOM 584 C CA . ASP A 1 78 ? 9.671 -9.798 -20.676 1.00 92.62 78 ASP A CA 1
ATOM 585 C C . ASP A 1 78 ? 10.227 -8.386 -20.493 1.00 92.62 78 ASP A C 1
ATOM 587 O O . ASP A 1 78 ? 11.397 -8.226 -20.156 1.00 92.62 78 ASP A O 1
ATOM 591 N N . SER A 1 79 ? 9.388 -7.360 -20.654 1.00 95.56 79 SER A N 1
ATOM 592 C CA . SER A 1 79 ? 9.841 -5.969 -20.760 1.00 95.56 79 SER A CA 1
ATOM 593 C C . SER A 1 79 ? 9.193 -5.001 -19.777 1.00 95.56 79 SER A C 1
ATOM 595 O O . SER A 1 79 ? 9.569 -3.827 -19.770 1.00 95.56 79 SER A O 1
ATOM 597 N N . PHE A 1 80 ? 8.278 -5.443 -18.903 1.00 97.44 80 PHE A N 1
ATOM 598 C CA . PHE A 1 80 ? 7.826 -4.589 -17.799 1.00 97.44 80 PHE A CA 1
ATOM 599 C C . PHE A 1 80 ? 9.048 -4.074 -17.025 1.00 97.44 80 PHE A C 1
ATOM 601 O O . PHE A 1 80 ? 9.934 -4.873 -16.683 1.00 97.44 80 PHE A O 1
ATOM 608 N N . PRO A 1 81 ? 9.147 -2.755 -16.789 1.00 97.12 81 PRO A N 1
ATOM 609 C CA . PRO A 1 81 ? 10.383 -2.160 -16.317 1.00 97.12 81 PRO A CA 1
ATOM 610 C C . PRO A 1 81 ? 10.719 -2.629 -14.902 1.00 97.12 81 PRO A C 1
ATOM 612 O O . PRO A 1 81 ? 9.864 -2.638 -14.017 1.00 97.12 81 PRO A O 1
ATOM 615 N N . ALA A 1 82 ? 11.987 -2.964 -14.670 1.00 97.06 82 ALA A N 1
ATOM 616 C CA . ALA A 1 82 ? 12.470 -3.264 -13.331 1.00 97.06 82 ALA A CA 1
ATOM 617 C C . ALA A 1 82 ? 12.556 -1.982 -12.498 1.00 97.06 82 ALA A C 1
ATOM 619 O O . ALA A 1 82 ? 13.230 -1.022 -12.887 1.00 97.06 82 ALA A O 1
ATOM 620 N N . LEU A 1 83 ? 11.903 -1.979 -11.339 1.00 96.88 83 LEU A N 1
ATOM 621 C CA . LEU A 1 83 ? 11.876 -0.831 -10.439 1.00 96.88 83 LEU A CA 1
ATOM 622 C C . LEU A 1 83 ? 13.191 -0.707 -9.652 1.00 96.88 83 LEU A C 1
ATOM 624 O O . LEU A 1 83 ? 13.613 -1.640 -8.970 1.00 96.88 83 LEU A O 1
ATOM 628 N N . ALA A 1 84 ? 13.798 0.475 -9.681 1.00 95.31 84 ALA A N 1
ATOM 629 C CA . ALA A 1 84 ? 14.883 0.881 -8.793 1.00 95.31 84 ALA A CA 1
ATOM 630 C C . ALA A 1 84 ? 14.413 2.059 -7.925 1.00 95.31 84 ALA A C 1
ATOM 632 O O . ALA A 1 84 ? 14.040 3.115 -8.443 1.00 95.31 84 ALA A O 1
ATOM 633 N N . GLN A 1 85 ? 14.432 1.894 -6.599 1.00 93.62 85 GLN A N 1
ATOM 634 C CA . GLN A 1 85 ? 13.955 2.918 -5.666 1.00 93.62 85 GLN A CA 1
ATOM 635 C C . GLN A 1 85 ? 15.100 3.834 -5.216 1.00 93.62 85 GLN A C 1
ATOM 637 O O . GLN A 1 85 ? 15.988 3.429 -4.465 1.00 93.62 85 GLN A O 1
ATOM 642 N N . MET A 1 86 ? 15.047 5.101 -5.620 1.00 93.50 86 MET A N 1
ATOM 643 C CA . MET A 1 86 ? 15.965 6.138 -5.161 1.00 93.50 86 MET A CA 1
ATOM 644 C C . MET A 1 86 ? 15.489 6.716 -3.809 1.00 93.50 86 MET A C 1
ATOM 646 O O . MET A 1 86 ? 14.358 7.207 -3.719 1.00 93.50 86 MET A O 1
ATOM 650 N N . PRO A 1 87 ? 16.331 6.693 -2.754 1.00 90.81 87 PRO A N 1
ATOM 651 C CA . PRO A 1 87 ? 15.933 7.037 -1.385 1.00 90.81 87 PRO A CA 1
ATOM 652 C C . PRO A 1 87 ? 15.899 8.554 -1.139 1.00 90.81 87 PRO A C 1
ATOM 654 O O . PRO A 1 87 ? 16.851 9.130 -0.608 1.00 90.81 87 PRO A O 1
ATOM 657 N N . LEU A 1 88 ? 14.798 9.221 -1.494 1.00 87.12 88 LEU A N 1
ATOM 658 C CA . LEU A 1 88 ? 14.613 10.664 -1.251 1.00 87.12 88 LEU A CA 1
ATOM 659 C C . LEU A 1 88 ? 13.669 10.977 -0.074 1.00 87.12 88 LEU A C 1
ATOM 661 O O . LEU A 1 88 ? 13.504 12.136 0.305 1.00 87.12 88 LEU A O 1
ATOM 665 N N . GLY A 1 89 ? 13.052 9.957 0.521 1.00 81.06 89 GLY A N 1
ATOM 666 C CA . GLY A 1 89 ? 12.184 10.060 1.690 1.00 81.06 89 GLY A CA 1
ATOM 667 C C . GLY A 1 89 ? 12.914 10.054 3.040 1.00 81.06 89 GLY A C 1
ATOM 668 O O . GLY A 1 89 ? 14.141 10.115 3.143 1.00 81.06 89 GLY A O 1
ATOM 669 N N . GLY A 1 90 ? 12.123 10.014 4.119 1.00 77.12 90 GLY A N 1
ATOM 670 C CA . GLY A 1 90 ? 12.625 10.047 5.498 1.00 77.12 90 GLY A CA 1
ATOM 671 C C . GLY A 1 90 ? 13.036 8.682 6.063 1.00 77.12 90 GLY A C 1
ATOM 672 O O . GLY A 1 90 ? 14.047 8.615 6.773 1.00 77.12 90 GLY A O 1
ATOM 673 N N . ALA A 1 91 ? 12.259 7.635 5.766 1.00 81.12 91 ALA A N 1
ATOM 674 C CA . ALA A 1 91 ? 12.505 6.256 6.193 1.00 81.12 91 ALA A CA 1
ATOM 675 C C . ALA A 1 91 ? 13.184 5.454 5.072 1.00 81.12 91 ALA A C 1
ATOM 677 O O . ALA A 1 91 ? 14.321 5.033 5.273 1.00 81.12 91 ALA A O 1
ATOM 678 N N . ASN A 1 92 ? 12.578 5.418 3.875 1.00 87.44 92 ASN A N 1
ATOM 679 C CA . ASN A 1 92 ? 13.102 4.728 2.686 1.00 87.44 92 ASN A CA 1
ATOM 680 C C . ASN A 1 92 ? 13.229 3.218 2.900 1.00 87.44 92 ASN A C 1
ATOM 682 O O . ASN A 1 92 ? 14.213 2.612 2.480 1.00 87.44 92 ASN A O 1
ATOM 686 N N . ASP A 1 93 ? 12.228 2.629 3.544 1.00 90.69 93 ASP A N 1
ATOM 687 C CA . ASP A 1 93 ? 12.160 1.212 3.864 1.00 90.69 93 ASP A CA 1
ATOM 688 C C . ASP A 1 93 ? 12.334 0.343 2.599 1.00 90.69 93 ASP A C 1
ATOM 690 O O . ASP A 1 93 ? 13.117 -0.609 2.598 1.00 90.69 93 ASP A O 1
ATOM 694 N N . CYS A 1 94 ? 11.691 0.724 1.487 1.00 91.31 94 CYS A N 1
ATOM 695 C CA . CYS A 1 94 ? 11.827 0.025 0.202 1.00 91.31 94 CYS A CA 1
ATOM 696 C C . CYS A 1 94 ? 13.261 0.091 -0.355 1.00 91.31 94 CYS A C 1
ATOM 698 O O . CYS A 1 94 ? 13.864 -0.933 -0.673 1.00 91.31 94 CYS A O 1
ATOM 700 N N . ALA A 1 95 ? 13.840 1.294 -0.432 1.00 92.06 95 ALA A N 1
ATOM 701 C CA . ALA A 1 95 ? 15.198 1.483 -0.942 1.00 92.06 95 ALA A CA 1
ATOM 702 C C . ALA A 1 95 ? 16.236 0.757 -0.074 1.00 92.06 95 ALA A C 1
ATOM 704 O O . ALA A 1 95 ? 17.192 0.196 -0.605 1.00 92.06 95 ALA A O 1
ATOM 705 N N . HIS A 1 96 ? 16.025 0.745 1.245 1.00 91.50 96 HIS A N 1
ATOM 706 C CA . HIS A 1 96 ? 16.876 0.058 2.210 1.00 91.50 96 HIS A CA 1
ATOM 707 C C . HIS A 1 96 ? 16.937 -1.438 1.925 1.00 91.50 96 HIS A C 1
ATOM 709 O O . HIS A 1 96 ? 18.005 -2.012 1.710 1.00 91.50 96 HIS A O 1
ATOM 715 N N . ILE A 1 97 ? 15.764 -2.065 1.845 1.00 92.94 97 ILE A N 1
ATOM 716 C CA . ILE A 1 97 ? 15.647 -3.501 1.604 1.00 92.94 97 ILE A CA 1
ATOM 717 C C . ILE A 1 97 ? 16.175 -3.893 0.226 1.00 92.94 97 ILE A C 1
ATOM 719 O O . ILE A 1 97 ? 16.815 -4.932 0.091 1.00 92.94 97 ILE A O 1
ATOM 723 N N . LEU A 1 98 ? 16.008 -3.035 -0.776 1.00 94.12 98 LEU A N 1
ATOM 724 C CA . LEU A 1 98 ? 16.579 -3.263 -2.098 1.00 94.12 98 LEU A CA 1
ATOM 725 C C . LEU A 1 98 ? 18.089 -2.972 -2.171 1.00 94.12 98 LEU A C 1
ATOM 727 O O . LEU A 1 98 ? 18.688 -3.261 -3.197 1.00 94.12 98 LEU A O 1
ATOM 731 N N . GLY A 1 99 ? 18.740 -2.456 -1.120 1.00 92.88 99 GLY A N 1
ATOM 732 C CA . GLY A 1 99 ? 20.191 -2.218 -1.096 1.00 92.88 99 GLY A CA 1
ATOM 733 C C . GLY A 1 99 ? 20.643 -0.889 -1.716 1.00 92.88 99 GLY A C 1
ATOM 734 O O . GLY A 1 99 ? 21.789 -0.771 -2.160 1.00 92.88 99 GLY A O 1
ATOM 735 N N . TRP A 1 100 ? 19.762 0.114 -1.756 1.00 92.38 100 TRP A N 1
ATOM 736 C CA . TRP A 1 100 ? 19.997 1.443 -2.339 1.00 92.38 100 TRP A CA 1
ATOM 737 C C . TRP A 1 100 ? 20.341 2.539 -1.313 1.00 92.38 100 TRP A C 1
ATOM 739 O O . TRP A 1 100 ? 20.423 3.708 -1.682 1.00 92.38 100 TRP A O 1
ATOM 749 N N . ASP A 1 101 ? 20.599 2.186 -0.049 1.00 76.56 101 ASP A N 1
ATOM 750 C CA . ASP A 1 101 ? 20.805 3.090 1.106 1.00 76.56 101 ASP A CA 1
ATOM 751 C C . ASP A 1 101 ? 21.939 4.116 1.040 1.00 76.56 101 ASP A C 1
ATOM 753 O O . ASP A 1 101 ? 22.143 4.886 1.990 1.00 76.56 101 ASP A O 1
ATOM 757 N N . CYS A 1 102 ? 22.736 4.145 -0.023 1.00 66.62 102 CYS A N 1
ATOM 758 C CA . CYS A 1 102 ? 23.793 5.137 -0.092 1.00 66.62 102 CYS A CA 1
ATOM 759 C C . CYS A 1 102 ? 23.193 6.547 -0.071 1.00 66.62 102 CYS A C 1
ATOM 761 O O . CYS A 1 102 ? 22.306 6.886 -0.856 1.00 66.62 102 CYS A O 1
ATOM 763 N N . LYS A 1 103 ? 23.715 7.401 0.820 1.00 65.44 103 LYS A N 1
ATOM 764 C CA . LYS A 1 103 ? 23.427 8.835 0.771 1.00 65.44 103 LYS A CA 1
ATOM 765 C C . LYS A 1 103 ? 23.870 9.352 -0.593 1.00 65.44 103 LYS A C 1
ATOM 767 O O . LYS A 1 103 ? 25.065 9.403 -0.879 1.00 65.44 103 LYS A O 1
ATOM 772 N N . ILE A 1 104 ? 22.906 9.764 -1.405 1.00 79.81 104 ILE A N 1
ATOM 773 C CA . ILE A 1 104 ? 23.162 10.460 -2.661 1.00 79.81 104 ILE A CA 1
ATOM 774 C C . ILE A 1 104 ? 23.649 11.866 -2.297 1.00 79.81 104 ILE A C 1
ATOM 776 O O . ILE A 1 104 ? 22.857 12.770 -2.040 1.00 79.81 104 ILE A O 1
ATOM 780 N N . SER A 1 105 ? 24.968 12.034 -2.181 1.00 77.69 105 SER A N 1
ATOM 781 C CA . SER A 1 105 ? 25.594 13.317 -1.861 1.00 77.69 105 SER A CA 1
ATOM 782 C C . SER A 1 105 ? 26.195 13.961 -3.110 1.00 77.69 105 SER A C 1
ATOM 784 O O . SER A 1 105 ? 27.144 13.460 -3.720 1.00 77.69 105 SER A O 1
ATOM 786 N N . GLY A 1 106 ? 25.629 15.109 -3.489 1.00 84.31 106 GLY A N 1
ATOM 787 C CA . GLY A 1 106 ? 26.076 15.896 -4.636 1.00 84.31 106 GLY A CA 1
ATOM 788 C C . GLY A 1 106 ? 25.953 15.174 -5.984 1.00 84.31 106 GLY A C 1
ATOM 789 O O . GLY A 1 106 ? 25.470 14.045 -6.093 1.00 84.31 106 GLY A O 1
ATOM 790 N N . ALA A 1 107 ? 26.423 15.840 -7.040 1.00 88.44 107 ALA A N 1
ATOM 791 C CA . ALA A 1 107 ? 26.317 15.337 -8.410 1.00 88.44 107 ALA A CA 1
ATOM 792 C C . ALA A 1 107 ? 27.054 14.002 -8.622 1.00 88.44 107 ALA A C 1
ATOM 794 O O . ALA A 1 107 ? 26.575 13.140 -9.354 1.00 88.44 107 ALA A O 1
ATOM 795 N N . ASN A 1 108 ? 28.200 13.799 -7.964 1.00 89.00 108 ASN A N 1
ATOM 796 C CA . ASN A 1 108 ? 28.978 12.565 -8.103 1.00 89.00 108 ASN A CA 1
ATOM 797 C C . ASN A 1 108 ? 28.284 11.360 -7.458 1.00 89.00 108 ASN A C 1
ATOM 799 O O . ASN A 1 108 ? 28.303 10.277 -8.040 1.00 89.00 108 ASN A O 1
ATOM 803 N N . GLY A 1 109 ? 27.653 11.537 -6.290 1.00 88.69 109 GLY A N 1
ATOM 804 C CA . GLY A 1 109 ? 26.853 10.485 -5.663 1.00 88.69 109 GLY A CA 1
ATOM 805 C C . GLY A 1 109 ? 25.670 10.085 -6.543 1.00 88.69 109 GLY A C 1
ATOM 806 O O . GLY A 1 109 ? 25.449 8.898 -6.765 1.00 88.69 109 GLY A O 1
ATOM 807 N N . LEU A 1 110 ? 24.980 11.072 -7.125 1.00 90.69 110 LEU A N 1
ATOM 808 C CA . LEU A 1 110 ? 23.867 10.830 -8.045 1.00 90.69 110 LEU A CA 1
ATOM 809 C C . LEU A 1 110 ? 24.311 10.084 -9.308 1.00 90.69 110 LEU A C 1
ATOM 811 O O . LEU A 1 110 ? 23.689 9.093 -9.675 1.00 90.69 110 LEU A O 1
ATOM 815 N N . LYS A 1 111 ? 25.414 10.505 -9.939 1.00 90.81 111 LYS A N 1
ATOM 816 C CA . LYS A 1 111 ? 25.971 9.818 -11.116 1.00 90.81 111 LYS A CA 1
ATOM 817 C C . LYS A 1 111 ? 26.309 8.356 -10.822 1.00 90.81 111 LYS A C 1
ATOM 819 O O . LYS A 1 111 ? 25.974 7.495 -11.625 1.00 90.81 111 LYS A O 1
ATOM 824 N N . LYS A 1 112 ? 26.931 8.070 -9.671 1.00 90.94 112 LYS A N 1
ATOM 825 C CA . LYS A 1 112 ? 27.241 6.692 -9.248 1.00 90.94 112 LYS A CA 1
ATOM 826 C C . LYS A 1 112 ? 25.979 5.867 -9.010 1.00 90.94 112 LYS A C 1
ATOM 828 O O . LYS A 1 112 ? 25.931 4.717 -9.430 1.00 90.94 112 LYS A O 1
ATOM 833 N N . TRP A 1 113 ? 24.970 6.457 -8.368 1.00 93.00 113 TRP A N 1
ATOM 834 C CA . TRP A 1 113 ? 23.691 5.790 -8.131 1.00 93.00 113 TRP A CA 1
ATOM 835 C C . TRP A 1 113 ? 23.000 5.437 -9.451 1.00 93.00 113 TRP A C 1
ATOM 837 O O . TRP A 1 113 ? 22.647 4.282 -9.661 1.00 93.00 113 TRP A O 1
ATOM 847 N N . ILE A 1 114 ? 22.884 6.405 -10.369 1.00 91.94 114 ILE A N 1
ATOM 848 C CA . ILE A 1 114 ? 22.268 6.197 -11.687 1.00 91.94 114 ILE A CA 1
ATOM 849 C C . ILE A 1 114 ? 23.042 5.140 -12.474 1.00 91.94 114 ILE A C 1
ATOM 851 O O . ILE A 1 114 ? 22.422 4.219 -12.991 1.00 91.94 114 ILE A O 1
ATOM 855 N N . ALA A 1 115 ? 24.376 5.227 -12.518 1.00 91.75 115 ALA A N 1
ATOM 856 C CA . ALA A 1 115 ? 25.214 4.252 -13.217 1.00 91.75 115 ALA A CA 1
ATOM 857 C C . ALA A 1 115 ? 25.002 2.821 -12.699 1.00 91.75 115 ALA A C 1
ATOM 859 O O . ALA A 1 115 ? 24.920 1.893 -13.497 1.00 91.75 115 ALA A O 1
ATOM 860 N N . ALA A 1 116 ? 24.858 2.642 -11.381 1.00 92.38 116 ALA A N 1
ATOM 861 C CA . ALA A 1 116 ? 24.524 1.345 -10.802 1.00 92.38 116 ALA A CA 1
ATOM 862 C C . ALA A 1 116 ? 23.092 0.907 -11.163 1.00 92.38 116 ALA A C 1
ATOM 864 O O . ALA A 1 116 ? 22.884 -0.232 -11.563 1.00 92.38 116 ALA A O 1
ATOM 865 N N . ALA A 1 117 ? 22.103 1.799 -11.076 1.00 91.69 117 ALA A N 1
ATOM 866 C CA . ALA A 1 117 ? 20.706 1.472 -11.373 1.00 91.69 117 ALA A CA 1
ATOM 867 C C . ALA A 1 117 ? 20.475 1.051 -12.836 1.00 91.69 117 ALA A C 1
ATOM 869 O O . ALA A 1 117 ? 19.648 0.178 -13.098 1.00 91.69 117 ALA A O 1
ATOM 870 N N . ILE A 1 118 ? 21.211 1.644 -13.782 1.00 89.06 118 ILE A N 1
ATOM 871 C CA . ILE A 1 118 ? 21.085 1.346 -15.219 1.00 89.06 118 ILE A CA 1
ATOM 872 C C . ILE A 1 118 ? 22.095 0.314 -15.730 1.00 89.06 118 ILE A C 1
ATOM 874 O O . ILE A 1 118 ? 22.087 0.007 -16.920 1.00 89.06 118 ILE A O 1
ATOM 878 N N . SER A 1 119 ? 22.968 -0.214 -14.866 1.00 89.38 119 SER A N 1
ATOM 879 C CA . SER A 1 119 ? 23.945 -1.220 -15.282 1.00 89.38 119 SER A CA 1
ATOM 880 C C . SER A 1 119 ? 23.236 -2.495 -15.767 1.00 89.38 119 SER A C 1
ATOM 882 O O . SER A 1 119 ? 22.353 -3.003 -15.065 1.00 89.38 119 SER A O 1
ATOM 884 N N . PRO A 1 120 ? 23.625 -3.057 -16.927 1.00 83.44 120 PRO A N 1
ATOM 885 C CA . PRO A 1 120 ? 23.147 -4.368 -17.370 1.00 83.44 120 PRO A CA 1
ATOM 886 C C . PRO A 1 120 ? 23.529 -5.508 -16.414 1.00 83.44 120 PRO A C 1
ATOM 888 O O . PRO A 1 120 ? 22.864 -6.534 -16.394 1.00 83.44 120 PRO A O 1
ATOM 891 N N . GLU A 1 121 ? 24.580 -5.327 -15.609 1.00 86.75 121 GLU A N 1
ATOM 892 C CA . GLU A 1 121 ? 25.051 -6.316 -14.627 1.00 86.75 121 GLU A CA 1
ATOM 893 C C . GLU A 1 121 ? 24.246 -6.299 -13.319 1.00 86.75 121 GLU A C 1
ATOM 895 O O . GLU A 1 121 ? 24.446 -7.145 -12.444 1.00 86.75 121 GLU A O 1
ATOM 900 N N . SER A 1 122 ? 23.362 -5.313 -13.145 1.00 90.38 122 SER A N 1
ATOM 901 C CA . SER A 1 122 ? 22.565 -5.196 -11.930 1.00 90.38 122 SER A CA 1
ATOM 902 C C . SER A 1 122 ? 21.574 -6.345 -11.818 1.00 90.38 122 SER A C 1
ATOM 904 O O . SER A 1 122 ? 20.843 -6.663 -12.752 1.00 90.38 122 SER A O 1
ATOM 906 N N . VAL A 1 123 ? 21.548 -6.960 -10.637 1.00 93.31 123 VAL A N 1
ATOM 907 C CA . VAL A 1 123 ? 20.717 -8.134 -10.377 1.00 93.31 123 VAL A CA 1
ATOM 908 C C . VAL A 1 123 ? 19.253 -7.725 -10.299 1.00 93.31 123 VAL A C 1
ATOM 910 O O . VAL A 1 123 ? 18.872 -6.875 -9.492 1.00 93.31 123 VAL A O 1
ATOM 913 N N . GLU A 1 124 ? 18.441 -8.392 -11.106 1.00 95.31 124 GLU A N 1
ATOM 914 C CA . GLU A 1 124 ? 16.989 -8.304 -11.074 1.00 95.31 124 GLU A CA 1
ATOM 915 C C . GLU A 1 124 ? 16.423 -9.460 -10.267 1.00 95.31 124 GLU A C 1
ATOM 917 O O . GLU A 1 124 ? 16.862 -10.601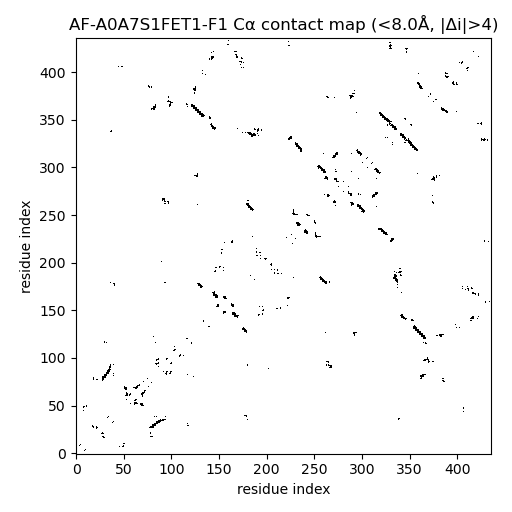 -10.411 1.00 95.31 124 GLU A O 1
ATOM 922 N N . VAL A 1 125 ? 15.424 -9.175 -9.442 1.00 96.75 125 VAL A N 1
ATOM 923 C CA . VAL A 1 125 ? 14.654 -10.211 -8.755 1.00 96.75 125 VAL A CA 1
ATOM 924 C C . VAL A 1 125 ? 13.173 -9.895 -8.835 1.00 96.75 125 VAL A C 1
ATOM 926 O O . VAL A 1 125 ? 12.771 -8.759 -9.087 1.00 96.75 125 VAL A O 1
ATOM 929 N N . ASN A 1 126 ? 12.364 -10.916 -8.603 1.00 97.12 126 ASN A N 1
ATOM 930 C CA . ASN A 1 126 ? 10.934 -10.754 -8.418 1.00 97.12 126 ASN A CA 1
ATOM 931 C C . ASN A 1 126 ? 10.632 -10.037 -7.094 1.00 97.12 126 ASN A C 1
ATOM 933 O O . ASN A 1 126 ? 11.392 -10.160 -6.134 1.00 97.12 126 ASN A O 1
ATOM 937 N N . PHE A 1 127 ? 9.519 -9.313 -7.053 1.00 97.38 127 PHE A N 1
ATOM 938 C CA . PHE A 1 127 ? 8.991 -8.627 -5.880 1.00 97.38 127 PHE A CA 1
ATOM 939 C C . PHE A 1 127 ? 7.473 -8.750 -5.868 1.00 97.38 127 PHE A C 1
ATOM 941 O O . PHE A 1 127 ? 6.800 -8.442 -6.855 1.00 97.38 127 PHE A O 1
ATOM 948 N N . ASP A 1 128 ? 6.934 -9.201 -4.748 1.00 97.38 128 ASP A N 1
ATOM 949 C CA . ASP A 1 128 ? 5.512 -9.420 -4.570 1.00 97.38 128 ASP A CA 1
ATOM 950 C C . ASP A 1 128 ? 4.820 -8.123 -4.168 1.00 97.38 128 ASP A C 1
ATOM 952 O O . ASP A 1 128 ? 5.267 -7.399 -3.279 1.00 97.38 128 ASP A O 1
ATOM 956 N N . VAL A 1 129 ? 3.708 -7.829 -4.836 1.00 97.50 129 VAL A N 1
ATOM 957 C CA . VAL A 1 129 ? 2.842 -6.695 -4.517 1.00 97.50 129 VAL A CA 1
ATOM 958 C C . VAL A 1 129 ? 1.498 -7.244 -4.079 1.00 97.50 129 VAL A C 1
ATOM 960 O O . VAL A 1 129 ? 0.885 -8.069 -4.763 1.00 97.50 129 VAL A O 1
ATOM 963 N N . TRP A 1 130 ? 1.034 -6.760 -2.937 1.00 97.19 130 TRP A N 1
ATOM 964 C CA . TRP A 1 130 ? -0.223 -7.154 -2.319 1.00 97.19 130 TRP A CA 1
ATOM 965 C C . TRP A 1 130 ? -1.303 -6.131 -2.630 1.00 97.19 130 TRP A C 1
ATOM 967 O O . TRP A 1 130 ? -0.999 -4.986 -2.963 1.00 97.19 130 TRP A O 1
ATOM 977 N N . GLY A 1 131 ? -2.570 -6.519 -2.527 1.00 95.31 131 GLY A N 1
ATOM 978 C CA . GLY A 1 131 ? -3.631 -5.541 -2.680 1.00 95.31 131 GLY A CA 1
ATOM 979 C C . GLY A 1 131 ? -4.962 -5.885 -2.050 1.00 95.31 131 GLY A C 1
ATOM 980 O O . GLY A 1 131 ? -5.248 -7.048 -1.764 1.00 95.31 131 GLY A O 1
ATOM 981 N N . ILE A 1 132 ? -5.755 -4.830 -1.829 1.00 94.44 132 ILE A N 1
ATOM 982 C CA . ILE A 1 132 ? -7.108 -4.910 -1.270 1.00 94.44 132 ILE A CA 1
ATOM 983 C C . ILE A 1 132 ? -8.056 -5.411 -2.360 1.00 94.44 132 ILE A C 1
ATOM 985 O O . ILE A 1 132 ? -8.445 -4.664 -3.265 1.00 94.44 132 ILE A O 1
ATOM 989 N N . MET A 1 133 ? -8.403 -6.691 -2.287 1.00 92.19 133 MET A N 1
ATOM 990 C CA . MET A 1 133 ? -9.084 -7.409 -3.356 1.00 92.19 133 MET A CA 1
ATOM 991 C C . MET A 1 133 ? -10.245 -8.234 -2.776 1.00 92.19 133 MET A C 1
ATOM 993 O O . MET A 1 133 ? -9.971 -9.277 -2.179 1.00 92.19 133 MET A O 1
ATOM 997 N N . PRO A 1 134 ? -11.510 -7.785 -2.929 1.00 87.88 134 PRO A N 1
ATOM 998 C CA . PRO A 1 134 ? -12.671 -8.483 -2.374 1.00 87.88 134 PRO A CA 1
ATOM 999 C C . PRO A 1 134 ? -12.802 -9.915 -2.912 1.00 87.88 134 PRO A C 1
ATOM 1001 O O . PRO A 1 134 ? -12.221 -10.266 -3.942 1.00 87.88 134 PRO A O 1
ATOM 1004 N N . THR A 1 135 ? -13.563 -10.767 -2.231 1.00 82.69 135 THR A N 1
ATOM 1005 C CA . THR A 1 135 ? -13.864 -12.099 -2.770 1.00 82.69 135 THR A CA 1
ATOM 1006 C C . THR A 1 135 ? -14.617 -11.972 -4.096 1.00 82.69 135 THR A C 1
ATOM 1008 O O . THR A 1 135 ? -15.222 -10.942 -4.405 1.00 82.69 135 THR A O 1
ATOM 1011 N N . GLU A 1 136 ? -14.550 -13.004 -4.933 1.00 74.62 136 GLU A N 1
ATOM 1012 C CA . GLU A 1 136 ? -15.191 -12.969 -6.241 1.00 74.62 136 GLU A CA 1
ATOM 1013 C C . GLU A 1 136 ? -16.698 -12.666 -6.134 1.00 74.62 136 GLU A C 1
ATOM 1015 O O . GLU A 1 136 ? -17.427 -13.301 -5.377 1.00 74.62 136 GLU A O 1
ATOM 1020 N N . GLY A 1 137 ? -17.165 -11.682 -6.911 1.00 69.44 137 GLY A N 1
ATOM 1021 C CA . GLY A 1 137 ? -18.565 -11.247 -6.920 1.00 69.44 137 GLY A CA 1
ATOM 1022 C C . GLY A 1 137 ? -18.957 -10.329 -5.758 1.00 69.44 137 GLY A C 1
ATOM 1023 O O . GLY A 1 137 ? -20.031 -9.726 -5.805 1.00 69.44 137 GLY A O 1
ATOM 1024 N N . GLU A 1 138 ? -18.090 -10.156 -4.762 1.00 78.00 138 GLU A N 1
ATOM 1025 C CA . GLU A 1 138 ? -18.335 -9.270 -3.631 1.00 78.00 138 GLU A CA 1
ATOM 1026 C C . GLU A 1 138 ? -17.902 -7.834 -3.946 1.00 78.00 138 GLU A C 1
ATOM 1028 O O . GLU A 1 138 ? -16.912 -7.564 -4.633 1.00 78.00 138 GLU A O 1
ATOM 1033 N N . LYS A 1 139 ? -18.676 -6.879 -3.430 1.00 81.62 139 LYS A N 1
ATOM 1034 C CA . LYS A 1 139 ? -18.276 -5.473 -3.380 1.00 81.62 139 LYS A CA 1
ATOM 1035 C C . LYS A 1 139 ? -17.639 -5.211 -2.030 1.00 81.62 139 LYS A C 1
ATOM 1037 O O . LYS A 1 139 ? -18.074 -5.766 -1.025 1.00 81.62 139 LYS A O 1
ATOM 1042 N N . VAL A 1 140 ? -16.668 -4.307 -2.000 1.00 89.50 140 VAL A N 1
ATOM 1043 C CA . VAL A 1 140 ? -16.188 -3.792 -0.725 1.00 89.50 140 VAL A CA 1
ATOM 1044 C C . VAL A 1 140 ? -17.342 -3.104 0.014 1.00 89.50 140 VAL A C 1
ATOM 1046 O O . VAL A 1 140 ? -18.054 -2.279 -0.558 1.00 89.50 140 VAL A O 1
ATOM 1049 N N . ASN A 1 141 ? -17.521 -3.465 1.283 1.00 91.69 141 ASN A N 1
ATOM 1050 C CA . ASN A 1 141 ? -18.582 -2.979 2.168 1.00 91.69 141 ASN A CA 1
ATOM 1051 C C . ASN A 1 141 ? -18.072 -2.001 3.243 1.00 91.69 141 ASN A C 1
ATOM 1053 O O . ASN A 1 141 ? -18.728 -1.788 4.259 1.00 91.69 141 ASN A O 1
ATOM 1057 N N . PHE A 1 142 ? -16.908 -1.388 3.020 1.00 95.50 142 PHE A N 1
ATOM 1058 C CA . PHE A 1 142 ? -16.370 -0.319 3.859 1.00 95.50 142 PHE A CA 1
ATOM 1059 C C . PHE A 1 142 ? -15.958 0.889 3.028 1.00 95.50 142 PHE A C 1
ATOM 1061 O O . PHE A 1 142 ? -15.746 0.807 1.819 1.00 95.50 142 PHE A O 1
ATOM 1068 N N . ARG A 1 143 ? -15.796 2.019 3.711 1.00 96.81 143 ARG A N 1
ATOM 1069 C CA . ARG A 1 143 ? -15.224 3.247 3.171 1.00 96.81 143 ARG A CA 1
ATOM 1070 C C . ARG A 1 143 ? -13.948 3.611 3.909 1.00 96.81 143 ARG A C 1
ATOM 1072 O O . ARG A 1 143 ? -13.753 3.237 5.067 1.00 96.81 143 ARG A O 1
ATOM 1079 N N . VAL A 1 144 ? -13.086 4.369 3.241 1.00 97.12 144 VAL A N 1
ATOM 1080 C CA . VAL A 1 144 ? -11.862 4.924 3.809 1.00 97.12 144 VAL A CA 1
ATOM 1081 C C . VAL A 1 144 ? -11.891 6.443 3.821 1.00 97.12 144 VAL A C 1
ATOM 1083 O O . VAL A 1 144 ? -12.239 7.092 2.835 1.00 97.12 144 VAL A O 1
ATOM 1086 N N . ALA A 1 145 ? -11.452 7.005 4.939 1.00 97.31 145 ALA A N 1
ATOM 1087 C CA . ALA A 1 145 ? -11.254 8.434 5.123 1.00 97.31 145 ALA A CA 1
ATOM 1088 C C . ALA A 1 145 ? -9.806 8.750 5.507 1.00 97.31 145 ALA A C 1
ATOM 1090 O O . ALA A 1 145 ? -9.036 7.872 5.915 1.00 97.31 145 ALA A O 1
ATOM 1091 N N . ALA A 1 146 ? -9.441 10.024 5.394 1.00 95.88 146 ALA A N 1
ATOM 1092 C CA . ALA A 1 146 ? -8.240 10.566 6.009 1.00 95.88 146 ALA A CA 1
ATOM 1093 C C . ALA A 1 146 ? -8.608 11.266 7.322 1.00 95.88 146 ALA A C 1
ATOM 1095 O O . ALA A 1 146 ? -9.713 11.784 7.481 1.00 95.88 146 ALA A O 1
ATOM 1096 N N . MET A 1 147 ? -7.674 11.299 8.269 1.00 94.88 147 MET A N 1
ATOM 1097 C CA . MET A 1 147 ? -7.883 12.068 9.490 1.00 94.88 147 MET A CA 1
ATOM 1098 C C . MET A 1 147 ? -7.627 13.553 9.217 1.00 94.88 147 MET A C 1
ATOM 1100 O O . MET A 1 147 ? -6.566 13.917 8.710 1.00 94.88 147 MET A O 1
ATOM 1104 N N . GLY A 1 148 ? -8.595 14.386 9.583 1.00 93.75 148 GLY A N 1
ATOM 1105 C CA . GLY A 1 148 ? -8.513 15.839 9.535 1.00 93.75 148 GLY A CA 1
ATOM 1106 C C . GLY A 1 148 ? -8.288 16.460 10.913 1.00 93.75 148 GLY A C 1
ATOM 1107 O O . GLY A 1 148 ? -7.548 15.938 11.756 1.00 93.75 148 GLY A O 1
ATOM 1108 N N . GLY A 1 149 ? -8.947 17.596 11.136 1.00 91.25 149 GLY A N 1
ATOM 1109 C CA . GLY A 1 149 ? -8.877 18.345 12.383 1.00 91.25 149 GLY A CA 1
ATOM 1110 C C . GLY A 1 149 ? -7.597 19.176 12.555 1.00 91.25 149 GLY A C 1
ATOM 1111 O O . GLY A 1 149 ? -6.725 19.214 11.683 1.00 91.25 149 GLY A O 1
ATOM 1112 N N . PRO A 1 150 ? -7.471 19.876 13.696 1.00 92.12 150 PRO A N 1
ATOM 1113 C CA . PRO A 1 150 ? -6.374 20.802 13.935 1.00 92.12 150 PRO A CA 1
ATOM 1114 C C . PRO A 1 150 ? -5.014 20.098 13.990 1.00 92.12 150 PRO A C 1
ATOM 1116 O O . PRO A 1 150 ? -4.868 18.980 14.498 1.00 92.12 150 PRO A O 1
ATOM 1119 N N . THR A 1 151 ? -3.991 20.807 13.519 1.00 90.25 151 THR A N 1
ATOM 1120 C CA . THR A 1 151 ? -2.597 20.410 13.715 1.00 90.25 151 THR A CA 1
ATOM 1121 C C . THR A 1 151 ? -2.170 20.686 15.163 1.00 90.25 151 THR A C 1
ATOM 1123 O O . THR A 1 151 ? -2.748 21.504 15.880 1.00 90.25 151 THR A O 1
ATOM 1126 N N . GLY A 1 152 ? -1.157 19.970 15.636 1.00 87.75 152 GLY A N 1
ATOM 1127 C CA . GLY A 1 152 ? -0.572 20.108 16.960 1.00 87.75 152 GLY A CA 1
ATOM 1128 C C . GLY A 1 152 ? -0.620 18.820 17.778 1.00 87.75 152 GLY A C 1
ATOM 1129 O O . GLY A 1 152 ? -0.338 17.723 17.301 1.00 87.75 152 GLY A O 1
ATOM 1130 N N . TRP A 1 153 ? -0.839 18.972 19.084 1.00 82.94 153 TRP A N 1
ATOM 1131 C CA . TRP A 1 153 ? -0.798 17.873 20.062 1.00 82.94 153 TRP A CA 1
ATOM 1132 C C . TRP A 1 153 ? -2.068 17.021 20.089 1.00 82.94 153 TRP A C 1
ATOM 1134 O O . TRP A 1 153 ? -2.082 15.986 20.740 1.00 82.94 153 TRP A O 1
ATOM 1144 N N . SER A 1 154 ? -3.157 17.436 19.458 1.00 86.12 154 SER A N 1
ATOM 1145 C CA . SER A 1 154 ? -4.399 16.666 19.388 1.00 86.12 154 SER A CA 1
ATOM 1146 C C . SER A 1 154 ? -5.137 17.085 18.134 1.00 86.12 154 SER A C 1
ATOM 1148 O O . SER A 1 154 ? -5.367 18.273 17.956 1.00 86.12 154 SER A O 1
ATOM 1150 N N . CYS A 1 155 ? -5.540 16.113 17.319 1.00 88.00 155 CYS A N 1
ATOM 1151 C CA . CYS A 1 155 ? -6.365 16.347 16.130 1.00 88.00 155 CYS A CA 1
ATOM 1152 C C . CYS A 1 155 ? -7.867 16.233 16.436 1.00 88.00 155 CYS A C 1
ATOM 1154 O O . CYS A 1 155 ? -8.696 16.295 15.538 1.00 88.00 155 CYS A O 1
ATOM 1156 N N . LYS A 1 156 ? -8.224 16.052 17.716 1.00 92.75 156 LYS A N 1
ATOM 1157 C CA . LYS A 1 156 ? -9.615 15.953 18.158 1.00 92.75 156 LYS A CA 1
ATOM 1158 C C . LYS A 1 156 ? -10.293 17.318 18.191 1.00 92.75 156 LYS A C 1
ATOM 1160 O O . LYS A 1 156 ? -9.719 18.285 18.691 1.00 92.75 156 LYS A O 1
ATOM 1165 N N . VAL A 1 157 ? -11.549 17.347 17.771 1.00 93.00 157 VAL A N 1
ATOM 1166 C CA . VAL A 1 157 ? -12.444 18.507 17.791 1.00 93.00 157 VAL A CA 1
ATOM 1167 C C . VAL A 1 157 ? -13.544 18.291 18.828 1.00 93.00 157 VAL A C 1
ATOM 1169 O O . VAL A 1 157 ? -13.971 17.162 19.068 1.00 93.00 157 VAL A O 1
ATOM 1172 N N . LYS A 1 158 ? -13.976 19.355 19.508 1.00 92.75 158 LYS A N 1
ATOM 1173 C CA . LYS A 1 158 ? -15.026 19.251 20.528 1.00 92.75 158 LYS A CA 1
ATOM 1174 C C . LYS A 1 158 ? -16.398 19.365 19.858 1.00 92.75 158 LYS A C 1
ATOM 1176 O O . LYS A 1 158 ? -16.719 20.427 19.336 1.00 92.75 158 LYS A O 1
ATOM 1181 N N . LYS A 1 159 ? -17.195 18.296 19.906 1.00 91.44 159 LYS A N 1
ATOM 1182 C CA . LYS A 1 159 ? -18.566 18.212 19.375 1.00 91.44 159 LYS A CA 1
ATOM 1183 C C . LYS A 1 159 ? -19.474 17.702 20.498 1.00 91.44 159 LYS A C 1
ATOM 1185 O O . LYS A 1 159 ? -19.093 16.785 21.220 1.00 91.44 159 LYS A O 1
ATOM 1190 N N . GLU A 1 160 ? -20.591 18.387 20.747 1.00 87.81 160 GLU A N 1
ATOM 1191 C CA . GLU A 1 160 ? -21.555 18.055 21.819 1.00 87.81 160 GLU A CA 1
ATOM 1192 C C . GLU A 1 160 ? -20.924 17.727 23.192 1.00 87.81 160 GLU A C 1
ATOM 1194 O O . GLU A 1 160 ? -21.310 16.805 23.906 1.00 87.81 160 GLU A O 1
ATOM 1199 N N . GLY A 1 161 ? -19.893 18.484 23.578 1.00 86.69 161 GLY A N 1
ATOM 1200 C CA . GLY A 1 161 ? -19.233 18.326 24.876 1.00 86.69 161 GLY A CA 1
ATOM 1201 C C . GLY A 1 161 ? -18.177 17.216 24.956 1.00 86.69 161 GLY A C 1
ATOM 1202 O O . GLY A 1 161 ? -17.421 17.210 25.930 1.00 86.69 161 GLY A O 1
ATOM 1203 N N . LYS A 1 162 ? -18.038 16.347 23.945 1.00 90.25 162 LYS A N 1
ATOM 1204 C CA . LYS A 1 162 ? -16.980 15.323 23.883 1.00 90.25 162 LYS A CA 1
ATOM 1205 C C . LYS A 1 162 ? -15.969 15.620 22.775 1.00 90.25 162 LYS A C 1
ATOM 1207 O O . LYS A 1 162 ? -16.194 16.443 21.893 1.00 90.25 162 LYS A O 1
ATOM 1212 N N . TYR A 1 163 ? -14.792 15.010 22.881 1.00 93.38 163 TYR A N 1
ATOM 1213 C CA . TYR A 1 163 ? -13.725 15.154 21.892 1.00 93.38 163 TYR A CA 1
ATOM 1214 C C . TYR A 1 163 ? -13.812 14.020 20.877 1.00 93.38 163 TYR A C 1
ATOM 1216 O O . TYR A 1 163 ? -13.592 12.865 21.243 1.00 93.38 163 TYR A O 1
ATOM 1224 N N . HIS A 1 164 ? -14.083 14.381 19.632 1.00 95.12 164 HIS A N 1
ATOM 1225 C CA . HIS A 1 164 ? -14.254 13.491 18.491 1.00 95.12 164 HIS A CA 1
ATOM 1226 C C . HIS A 1 164 ? -13.054 13.583 17.558 1.00 95.12 164 HIS A C 1
ATOM 1228 O O . HIS A 1 164 ? -12.387 14.621 17.497 1.00 95.12 164 HIS A O 1
ATOM 1234 N N . LEU A 1 165 ? -12.767 12.505 16.837 1.00 95.12 165 LEU A N 1
ATOM 1235 C CA . LEU A 1 165 ? -11.910 12.602 15.665 1.00 95.12 165 LEU A CA 1
ATOM 1236 C C . LEU A 1 165 ? -12.665 13.284 14.524 1.00 95.12 165 LEU A C 1
ATOM 1238 O O . LEU A 1 165 ? -13.873 13.128 14.375 1.00 95.12 165 LEU A O 1
ATOM 1242 N N . ASP A 1 166 ? -11.927 14.039 13.724 1.00 94.19 166 ASP A N 1
ATOM 1243 C CA . ASP A 1 166 ? -12.447 14.667 12.519 1.00 94.19 166 ASP A CA 1
ATOM 1244 C C . ASP A 1 166 ? -11.949 13.879 11.306 1.00 94.19 166 ASP A C 1
ATOM 1246 O O . ASP A 1 166 ? -10.751 13.593 11.208 1.00 94.19 166 ASP A O 1
ATOM 1250 N N . MET A 1 167 ? -12.862 13.489 10.419 1.00 95.88 167 MET A N 1
ATOM 1251 C CA . MET A 1 167 ? -12.552 12.731 9.206 1.00 95.88 167 MET A CA 1
ATOM 1252 C C . MET A 1 167 ? -12.827 13.593 7.982 1.00 95.88 167 MET A C 1
ATOM 1254 O O . MET A 1 167 ? -13.821 14.311 7.931 1.00 95.88 167 MET A O 1
ATOM 1258 N N . VAL A 1 168 ? -11.950 13.500 6.989 1.00 96.12 168 VAL A N 1
ATOM 1259 C CA . VAL A 1 168 ? -12.071 14.201 5.709 1.00 96.12 168 VAL A CA 1
ATOM 1260 C C . VAL A 1 168 ? -11.940 13.212 4.558 1.00 96.12 168 VAL A C 1
ATOM 1262 O O . VAL A 1 168 ? -11.398 12.112 4.716 1.00 96.12 168 VAL A O 1
ATOM 1265 N N . VAL A 1 169 ? -12.429 13.611 3.383 1.00 96.88 169 VAL A N 1
ATOM 1266 C CA . VAL A 1 169 ? -12.311 12.814 2.158 1.00 96.88 169 VAL A CA 1
ATOM 1267 C C . VAL A 1 169 ? -10.834 12.513 1.906 1.00 96.88 169 VAL A C 1
ATOM 1269 O O . VAL A 1 169 ? -9.992 13.415 1.909 1.00 96.88 169 VAL A O 1
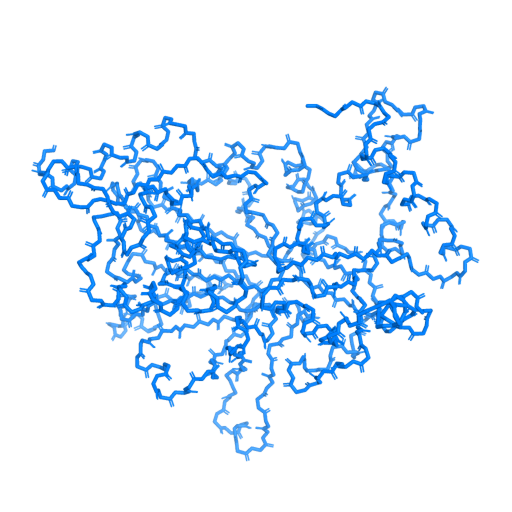ATOM 1272 N N . ALA A 1 170 ? -10.508 11.234 1.728 1.00 94.06 170 ALA A N 1
ATOM 1273 C CA . ALA A 1 170 ? -9.136 10.818 1.483 1.00 94.06 170 ALA A CA 1
ATOM 1274 C C . ALA A 1 170 ? -8.647 11.288 0.103 1.00 94.06 170 ALA A C 1
ATOM 1276 O O . ALA A 1 170 ? -9.406 11.337 -0.865 1.00 94.06 170 ALA A O 1
ATOM 1277 N N . GLY A 1 171 ? -7.353 11.598 0.005 1.00 87.12 171 GLY A N 1
ATOM 1278 C CA . GLY A 1 171 ? -6.711 11.878 -1.277 1.00 87.12 171 GLY A CA 1
ATOM 1279 C C . GLY A 1 171 ? -6.662 10.642 -2.181 1.00 87.12 171 GLY A C 1
ATOM 1280 O O . GLY A 1 171 ? -6.604 9.510 -1.696 1.00 87.12 171 GLY A O 1
ATOM 1281 N N . LYS A 1 172 ? -6.662 10.884 -3.495 1.00 85.31 172 LYS A N 1
ATOM 1282 C CA . LYS A 1 172 ? -6.481 9.865 -4.538 1.00 85.31 172 LYS A CA 1
ATOM 1283 C C . LYS A 1 172 ? -4.989 9.623 -4.835 1.00 85.31 172 LYS A C 1
ATOM 1285 O O . LYS A 1 172 ? -4.210 10.573 -4.714 1.00 85.31 172 LYS A O 1
ATOM 1290 N N . PRO A 1 173 ? -4.601 8.422 -5.305 1.00 78.94 173 PRO A N 1
ATOM 1291 C CA . PRO A 1 173 ? -5.449 7.240 -5.501 1.00 78.94 173 PRO A CA 1
ATOM 1292 C C . PRO A 1 173 ? -5.772 6.510 -4.185 1.00 78.94 173 PRO A C 1
ATOM 1294 O O . PRO A 1 173 ? -5.116 6.696 -3.159 1.00 78.94 173 PRO A O 1
ATOM 1297 N N . SER A 1 174 ? -6.814 5.686 -4.223 1.00 79.62 174 SER A N 1
ATOM 1298 C CA . SER A 1 174 ? -7.228 4.797 -3.134 1.00 79.62 174 SER A CA 1
ATOM 1299 C C . SER A 1 174 ? -6.159 3.750 -2.775 1.00 79.62 174 SER A C 1
ATOM 1301 O O . SER A 1 174 ? -5.309 3.406 -3.603 1.00 79.62 174 SER A O 1
ATOM 1303 N N . PRO A 1 175 ? -6.186 3.216 -1.535 1.00 75.38 175 PRO A N 1
ATOM 1304 C CA . PRO A 1 175 ? -5.351 2.082 -1.151 1.00 75.38 175 PRO A CA 1
ATOM 1305 C C . PRO A 1 175 ? -5.696 0.858 -2.002 1.00 75.38 175 PRO A C 1
ATOM 1307 O O . PRO A 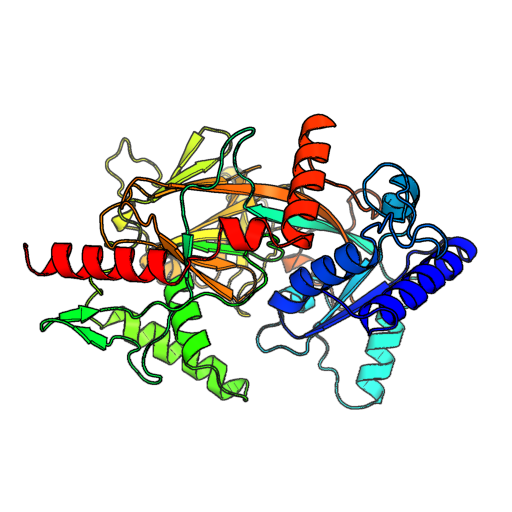1 175 ? -6.718 0.215 -1.779 1.00 75.38 175 PRO A O 1
ATOM 1310 N N . PHE A 1 176 ? -4.834 0.514 -2.955 1.00 84.69 176 PHE A N 1
ATOM 1311 C CA . PHE A 1 176 ? -4.950 -0.750 -3.677 1.00 84.69 176 PHE A CA 1
ATOM 1312 C C . PHE A 1 176 ? -3.658 -1.550 -3.647 1.00 84.69 176 PHE A C 1
ATOM 1314 O O . PHE A 1 176 ? -3.700 -2.697 -3.232 1.00 84.69 176 PHE A O 1
ATOM 1321 N N . LEU A 1 177 ? -2.529 -0.961 -4.050 1.00 94.44 177 LEU A N 1
ATOM 1322 C CA . LEU A 1 177 ? -1.230 -1.636 -4.066 1.00 94.44 177 LEU A CA 1
ATOM 1323 C C . LEU A 1 177 ? -0.505 -1.435 -2.732 1.00 94.44 177 LEU A C 1
ATOM 1325 O O . LEU A 1 177 ? -0.401 -0.309 -2.248 1.00 94.44 177 LEU A O 1
ATOM 1329 N N . ILE A 1 178 ? 0.005 -2.528 -2.173 1.00 95.56 178 ILE A N 1
ATOM 1330 C CA . ILE A 1 178 ? 0.755 -2.582 -0.920 1.00 95.56 178 ILE A CA 1
ATOM 1331 C C . ILE A 1 178 ? 2.092 -3.263 -1.219 1.00 95.56 178 ILE A C 1
ATOM 1333 O O . ILE A 1 178 ? 2.148 -4.467 -1.484 1.00 95.56 178 ILE A O 1
ATOM 1337 N N . CYS A 1 179 ? 3.172 -2.490 -1.183 1.00 95.31 179 CYS A N 1
ATOM 1338 C CA . CYS A 1 179 ? 4.521 -2.965 -1.468 1.00 95.31 179 CYS A CA 1
ATOM 1339 C C . CYS A 1 179 ? 5.299 -3.347 -0.204 1.00 95.31 179 CYS A C 1
ATOM 1341 O O . CYS A 1 179 ? 6.210 -4.163 -0.291 1.00 95.31 179 CYS A O 1
ATOM 1343 N N . LEU A 1 180 ? 5.014 -2.760 0.960 1.00 94.50 180 LEU A N 1
ATOM 1344 C CA . LEU A 1 180 ? 5.926 -2.828 2.110 1.00 94.50 180 LEU A CA 1
ATOM 1345 C C . LEU A 1 180 ? 5.344 -3.580 3.299 1.00 94.50 180 LEU A C 1
ATOM 1347 O O . LEU A 1 180 ? 5.949 -4.533 3.790 1.00 94.50 180 LEU A O 1
ATOM 1351 N N . TYR A 1 181 ? 4.197 -3.133 3.790 1.00 93.56 181 TYR A N 1
ATOM 1352 C CA . TYR A 1 181 ? 3.531 -3.693 4.961 1.00 93.56 181 TYR A CA 1
ATOM 1353 C C . TYR A 1 181 ? 2.104 -3.170 5.046 1.00 93.56 181 TYR A C 1
ATOM 1355 O O . TYR A 1 181 ? 1.790 -2.103 4.520 1.00 93.56 181 TYR A O 1
ATOM 1363 N N . PHE A 1 182 ? 1.268 -3.891 5.781 1.00 96.06 182 PHE A N 1
ATOM 1364 C CA . PHE A 1 182 ? -0.054 -3.448 6.207 1.00 96.06 182 PHE A CA 1
ATOM 1365 C C . PHE A 1 182 ? -0.152 -3.608 7.717 1.00 96.06 182 PHE A C 1
ATOM 1367 O O . PHE A 1 182 ? 0.295 -4.618 8.256 1.00 96.06 182 PHE A O 1
ATOM 1374 N N . SER A 1 183 ? -0.745 -2.645 8.415 1.00 95.06 183 SER A N 1
ATOM 1375 C CA . SER A 1 183 ? -0.914 -2.737 9.868 1.00 95.06 183 SER A CA 1
ATOM 1376 C C . SER A 1 183 ? -2.163 -1.987 10.320 1.00 95.06 183 SER A C 1
ATOM 1378 O O . SER A 1 183 ? -2.350 -0.818 9.989 1.00 95.06 183 SER A O 1
ATOM 1380 N N . ALA A 1 184 ? -3.037 -2.674 11.053 1.00 97.12 184 ALA A N 1
ATOM 1381 C CA . ALA A 1 184 ? -4.290 -2.159 11.582 1.00 97.12 184 ALA A CA 1
ATOM 1382 C C . ALA A 1 184 ? -4.199 -2.011 13.104 1.00 97.12 184 ALA A C 1
ATOM 1384 O O . ALA A 1 184 ? -3.841 -2.950 13.820 1.00 97.12 184 ALA A O 1
ATOM 1385 N N . GLY A 1 185 ? -4.561 -0.829 13.607 1.00 95.50 185 GLY A N 1
ATOM 1386 C CA . GLY A 1 185 ? -4.507 -0.504 15.026 1.00 95.50 185 GLY A CA 1
ATOM 1387 C C . GLY A 1 185 ? -3.769 0.792 15.336 1.00 95.50 185 GLY A C 1
ATOM 1388 O O . GLY A 1 185 ? -3.991 1.840 14.723 1.00 95.50 185 GLY A O 1
ATOM 1389 N N . ILE A 1 186 ? -2.937 0.741 16.377 1.00 92.81 186 ILE A N 1
ATOM 1390 C CA . ILE A 1 186 ? -2.292 1.928 16.940 1.00 92.81 186 ILE A CA 1
ATOM 1391 C C . ILE A 1 186 ? -1.309 2.579 15.967 1.00 92.81 186 ILE A C 1
ATOM 1393 O O . ILE A 1 186 ? -1.212 3.805 15.964 1.00 92.81 186 ILE A O 1
ATOM 1397 N N . PHE A 1 187 ? -0.590 1.810 15.147 1.00 91.62 187 PHE A N 1
ATOM 1398 C CA . PHE A 1 187 ? 0.374 2.394 14.222 1.00 91.62 187 PHE A CA 1
ATOM 1399 C C . PHE A 1 187 ? -0.315 3.140 13.088 1.00 91.62 187 PHE A C 1
ATOM 1401 O O . PHE A 1 187 ? 0.105 4.254 12.780 1.00 91.62 187 PHE A O 1
ATOM 1408 N N . GLY A 1 188 ? -1.429 2.614 12.566 1.00 94.56 188 GLY A N 1
ATOM 1409 C CA . GLY A 1 188 ? -2.291 3.355 11.645 1.00 94.56 188 GLY A CA 1
ATOM 1410 C C . GLY A 1 188 ? -2.718 4.705 12.229 1.00 94.56 188 GLY A C 1
ATOM 1411 O O . GLY A 1 188 ? -2.603 5.737 11.570 1.00 94.56 188 GLY A O 1
ATOM 1412 N N . TYR A 1 189 ? -3.123 4.733 13.504 1.00 95.00 189 TYR A N 1
ATOM 1413 C CA . TYR A 1 189 ? -3.523 5.979 14.168 1.00 95.00 189 TYR A CA 1
ATOM 1414 C C . TYR A 1 189 ? -2.342 6.945 14.392 1.00 95.00 189 TYR A C 1
ATOM 1416 O O . TYR A 1 189 ? -2.484 8.155 14.207 1.00 95.00 189 TYR A O 1
ATOM 1424 N N . ILE A 1 190 ? -1.154 6.432 14.738 1.00 93.44 190 ILE A N 1
ATOM 1425 C CA . ILE A 1 190 ? 0.074 7.238 14.849 1.00 93.44 190 ILE A CA 1
ATOM 1426 C C . ILE A 1 190 ? 0.428 7.863 13.496 1.00 93.44 190 ILE A C 1
ATOM 1428 O O . ILE A 1 190 ? 0.692 9.065 13.441 1.00 93.44 190 ILE A O 1
ATOM 1432 N N . VAL A 1 191 ? 0.420 7.076 12.415 1.00 92.88 191 VAL A N 1
ATOM 1433 C CA . VAL A 1 191 ? 0.742 7.561 11.066 1.00 92.88 191 VAL A CA 1
ATOM 1434 C C . VAL A 1 191 ? -0.286 8.580 10.593 1.00 92.88 191 VAL A C 1
ATOM 1436 O O . VAL A 1 191 ? 0.119 9.627 10.101 1.00 92.88 191 VAL A O 1
ATOM 1439 N N . ALA A 1 192 ? -1.583 8.361 10.824 1.00 94.94 192 ALA A N 1
ATOM 1440 C CA . ALA A 1 192 ? -2.613 9.341 10.480 1.00 94.94 192 ALA A CA 1
ATOM 1441 C C . ALA A 1 192 ? -2.341 10.695 11.156 1.00 94.94 192 ALA A C 1
ATOM 1443 O O . ALA A 1 192 ? -2.396 11.751 10.521 1.00 94.94 192 ALA A O 1
ATOM 1444 N N . ARG A 1 193 ? -1.990 10.682 12.451 1.00 93.88 193 ARG A N 1
ATOM 1445 C CA . ARG A 1 193 ? -1.666 11.909 13.202 1.00 93.88 193 ARG A CA 1
ATOM 1446 C C . ARG A 1 193 ? -0.390 12.561 12.719 1.00 93.88 193 ARG A C 1
ATOM 1448 O O . ARG A 1 193 ? -0.344 13.784 12.608 1.00 93.88 193 ARG A O 1
ATOM 1455 N N . PHE A 1 194 ? 0.620 11.758 12.415 1.00 92.38 194 PHE A N 1
ATOM 1456 C CA . PHE A 1 194 ? 1.846 12.242 11.805 1.00 92.38 194 PHE A CA 1
ATOM 1457 C C . PHE A 1 194 ? 1.575 12.916 10.453 1.00 92.38 194 PHE A C 1
ATOM 1459 O O . PHE A 1 194 ? 2.090 14.003 10.218 1.00 92.38 194 PHE A O 1
ATOM 1466 N N . GLN A 1 195 ? 0.742 12.328 9.589 1.00 91.38 195 GLN A N 1
ATOM 1467 C CA . GLN A 1 195 ? 0.417 12.891 8.277 1.00 91.38 195 GLN A CA 1
ATOM 1468 C C . GLN A 1 195 ? -0.250 14.267 8.395 1.00 91.38 195 GLN A C 1
ATOM 1470 O O . GLN A 1 195 ? 0.165 15.188 7.693 1.00 91.38 195 GLN A O 1
ATOM 1475 N N . ASN A 1 196 ? -1.179 14.447 9.343 1.00 91.31 196 ASN A N 1
ATOM 1476 C CA . ASN A 1 196 ? -1.789 15.755 9.618 1.00 91.31 196 ASN A CA 1
ATOM 1477 C C . ASN A 1 196 ? -0.788 16.785 10.195 1.00 91.31 196 ASN A C 1
ATOM 1479 O O . ASN A 1 196 ? -1.024 17.987 10.171 1.00 91.31 196 ASN A O 1
ATOM 1483 N N . ASN A 1 197 ? 0.353 16.333 10.723 1.00 91.31 197 ASN A N 1
ATOM 1484 C CA . ASN A 1 197 ? 1.371 17.172 11.364 1.00 91.31 197 ASN A CA 1
ATOM 1485 C C . ASN A 1 197 ? 2.719 17.167 10.632 1.00 91.31 197 ASN A C 1
ATOM 1487 O O . ASN A 1 197 ? 3.746 17.532 11.208 1.00 91.31 197 ASN A O 1
ATOM 1491 N N . ARG A 1 198 ? 2.752 16.721 9.375 1.00 87.62 198 ARG A N 1
ATOM 1492 C CA . ARG A 1 198 ? 4.009 16.496 8.666 1.00 87.62 198 ARG A CA 1
ATOM 1493 C C . ARG A 1 198 ? 4.796 17.797 8.515 1.00 87.62 198 ARG A C 1
ATOM 1495 O O . ARG A 1 198 ? 4.261 18.844 8.157 1.00 87.62 198 ARG A O 1
ATOM 1502 N N . HIS A 1 199 ? 6.103 17.714 8.735 1.00 85.94 199 HIS A N 1
ATOM 1503 C CA . HIS A 1 199 ? 7.026 18.830 8.587 1.00 85.94 199 HIS A CA 1
ATOM 1504 C C . HIS A 1 199 ? 7.963 18.637 7.380 1.00 85.94 199 HIS A C 1
ATOM 1506 O O . HIS A 1 199 ? 8.247 17.503 6.981 1.00 85.94 199 HIS A O 1
ATOM 1512 N N . PRO A 1 200 ? 8.534 19.725 6.827 1.00 78.50 200 PRO A N 1
ATOM 1513 C CA . PRO A 1 200 ? 9.498 19.626 5.725 1.00 78.50 200 PRO A CA 1
ATOM 1514 C C . PRO A 1 200 ? 10.810 18.905 6.089 1.00 78.50 200 PRO A C 1
ATOM 1516 O O . PRO A 1 200 ? 11.492 18.376 5.220 1.00 78.50 200 PRO A O 1
ATOM 1519 N N . GLY A 1 201 ? 11.196 18.882 7.372 1.00 76.69 201 GLY A N 1
ATOM 1520 C CA . GLY A 1 201 ? 12.501 18.376 7.815 1.00 76.69 201 GLY A CA 1
ATOM 1521 C C . GLY A 1 201 ? 12.460 16.977 8.436 1.00 76.69 201 GLY A C 1
ATOM 1522 O O . GLY A 1 201 ? 11.635 16.703 9.307 1.00 76.69 201 GLY A O 1
ATOM 1523 N N . ARG A 1 202 ? 13.433 16.120 8.086 1.00 76.62 202 ARG A N 1
ATOM 1524 C CA . ARG A 1 202 ? 13.553 14.736 8.593 1.00 76.62 202 ARG A CA 1
ATOM 1525 C C . ARG A 1 202 ? 13.612 14.639 10.122 1.00 76.62 202 ARG A C 1
ATOM 1527 O O . ARG A 1 202 ? 12.889 13.844 10.709 1.00 76.62 202 ARG A O 1
ATOM 1534 N N . MET A 1 203 ? 14.440 15.457 10.780 1.00 80.31 203 MET A N 1
ATOM 1535 C CA . MET A 1 203 ? 14.559 15.428 12.248 1.00 80.31 203 MET A CA 1
ATOM 1536 C C . MET A 1 203 ? 13.253 15.824 12.943 1.00 80.31 203 MET A C 1
ATOM 1538 O O . MET A 1 203 ? 12.855 15.180 13.911 1.00 80.31 203 MET A O 1
ATOM 1542 N N . LYS A 1 204 ? 12.562 16.844 12.416 1.00 85.69 204 LYS A N 1
ATOM 1543 C CA . LYS A 1 204 ? 11.257 17.275 12.931 1.00 85.69 204 LYS A CA 1
ATOM 1544 C C . LYS A 1 204 ? 10.216 16.172 12.759 1.00 85.69 204 LYS A C 1
ATOM 1546 O O . LYS A 1 204 ? 9.489 15.900 13.700 1.00 85.69 204 LYS A O 1
ATOM 1551 N N . ASN A 1 205 ? 10.217 15.478 11.621 1.00 85.81 205 ASN A N 1
ATOM 1552 C CA . ASN A 1 205 ? 9.321 14.345 11.388 1.00 85.81 205 ASN A CA 1
ATOM 1553 C C . ASN A 1 205 ? 9.568 13.182 12.357 1.00 85.81 205 ASN A C 1
ATOM 1555 O O . ASN A 1 205 ? 8.620 12.633 12.907 1.00 85.81 205 ASN A O 1
ATOM 1559 N N . ASN A 1 206 ? 10.827 12.837 12.632 1.00 83.62 206 ASN A N 1
ATOM 1560 C CA . ASN A 1 206 ? 11.142 11.784 13.603 1.00 83.62 206 ASN A CA 1
ATOM 1561 C C . ASN A 1 206 ? 10.678 12.149 15.023 1.00 83.62 206 ASN A C 1
ATOM 1563 O O . ASN A 1 206 ? 10.142 11.301 15.737 1.00 83.62 206 ASN A O 1
ATOM 1567 N N . LEU A 1 207 ? 10.875 13.408 15.431 1.00 87.06 207 LEU A N 1
ATOM 1568 C CA . LEU A 1 207 ? 10.382 13.907 16.715 1.00 87.06 207 LEU A CA 1
ATOM 1569 C C . LEU A 1 207 ? 8.849 13.913 16.760 1.00 87.06 207 LEU A C 1
ATOM 1571 O O . LEU A 1 207 ? 8.262 13.584 17.787 1.00 87.06 207 LEU A O 1
ATOM 1575 N N . GLU A 1 208 ? 8.213 14.240 15.640 1.00 90.12 208 GLU A N 1
ATOM 1576 C CA . GLU A 1 208 ? 6.764 14.271 15.498 1.00 90.12 208 GLU A CA 1
ATOM 1577 C C . GLU A 1 208 ? 6.138 12.886 15.691 1.00 90.12 208 GLU A C 1
ATOM 1579 O O . GLU A 1 208 ? 5.213 12.743 16.488 1.00 90.12 208 GLU A O 1
ATOM 1584 N N . TYR A 1 209 ? 6.702 11.841 15.077 1.00 87.69 209 TYR A N 1
ATOM 1585 C CA . TYR A 1 209 ? 6.287 10.455 15.328 1.00 87.69 209 TYR A CA 1
ATOM 1586 C C . TYR A 1 209 ? 6.328 10.093 16.815 1.00 87.69 209 TYR A C 1
ATOM 1588 O O . TYR A 1 209 ? 5.373 9.530 17.355 1.00 87.69 209 TYR A O 1
ATOM 1596 N N . PHE A 1 210 ? 7.424 10.443 17.495 1.00 87.50 210 PHE A N 1
ATOM 1597 C CA . PHE A 1 210 ? 7.566 10.196 18.928 1.00 87.50 210 PHE A CA 1
ATOM 1598 C C . PHE A 1 210 ? 6.527 10.979 19.743 1.00 87.50 210 PHE A C 1
ATOM 1600 O O . PHE A 1 210 ? 5.860 10.406 20.606 1.00 87.50 210 PHE A O 1
ATOM 1607 N N . ARG A 1 211 ? 6.339 12.267 19.433 1.00 90.50 211 ARG A N 1
ATOM 1608 C CA . ARG A 1 211 ? 5.366 13.151 20.088 1.00 90.50 211 ARG A CA 1
ATOM 1609 C C . ARG A 1 211 ? 3.943 12.606 19.978 1.00 90.50 211 ARG A C 1
ATOM 1611 O O . ARG A 1 211 ? 3.243 12.523 20.988 1.00 90.50 211 ARG A O 1
ATOM 1618 N N . GLN A 1 212 ? 3.527 12.196 18.780 1.00 91.31 212 GLN A N 1
ATOM 1619 C CA . GLN A 1 212 ? 2.194 11.636 18.549 1.00 91.31 212 GLN A CA 1
ATOM 1620 C C . GLN A 1 212 ? 2.020 10.284 19.254 1.00 91.31 212 GLN A C 1
ATOM 1622 O O . GLN A 1 212 ? 0.998 10.067 19.907 1.00 91.31 212 GLN A O 1
ATOM 1627 N N . GLY A 1 213 ? 3.038 9.416 19.222 1.00 88.75 213 GLY A N 1
ATOM 1628 C CA . GLY A 1 213 ? 3.027 8.141 19.944 1.00 88.75 213 GLY A CA 1
ATOM 1629 C C . GLY A 1 213 ? 2.849 8.308 21.457 1.00 88.75 213 GLY A C 1
ATOM 1630 O O . GLY A 1 213 ? 1.962 7.689 22.044 1.00 88.75 213 GLY A O 1
ATOM 1631 N N . VAL A 1 214 ? 3.630 9.193 22.091 1.00 88.06 214 VAL A N 1
ATOM 1632 C CA . VAL A 1 214 ? 3.509 9.491 23.532 1.00 88.06 214 VAL A CA 1
ATOM 1633 C C . VAL A 1 214 ? 2.122 10.030 23.864 1.00 88.06 214 VAL A C 1
ATOM 1635 O O . VAL A 1 214 ? 1.509 9.607 24.844 1.00 88.06 214 VAL A O 1
ATOM 1638 N N . LYS A 1 215 ? 1.591 10.936 23.040 1.00 89.19 215 LYS A N 1
ATOM 1639 C CA . LYS A 1 215 ? 0.276 11.524 23.281 1.00 89.19 215 LYS A CA 1
ATOM 1640 C C . LYS A 1 215 ? -0.854 10.499 23.212 1.00 89.19 215 LYS A C 1
ATOM 1642 O O . LYS A 1 215 ? -1.716 10.510 24.088 1.00 89.19 215 LYS A O 1
ATOM 1647 N N . ILE A 1 216 ? -0.841 9.609 22.221 1.00 90.44 216 ILE A N 1
ATOM 1648 C CA . ILE A 1 216 ? -1.852 8.550 22.092 1.00 90.44 216 ILE A CA 1
ATOM 1649 C C . ILE A 1 216 ? -1.886 7.662 23.346 1.00 90.44 216 ILE A C 1
ATOM 1651 O O . ILE A 1 216 ? -2.955 7.227 23.765 1.00 90.44 216 ILE A O 1
ATOM 1655 N N . LEU A 1 217 ? -0.734 7.414 23.979 1.00 86.38 217 LEU A N 1
ATOM 1656 C CA . LEU A 1 217 ? -0.658 6.577 25.180 1.00 86.38 217 LEU A CA 1
ATOM 1657 C C . LEU A 1 217 ? -1.308 7.207 26.421 1.00 86.38 217 LEU A C 1
ATOM 1659 O O . LEU A 1 217 ? -1.722 6.464 27.309 1.00 86.38 217 LEU A O 1
ATOM 1663 N N . VAL A 1 218 ? -1.389 8.539 26.493 1.00 86.56 218 VAL A N 1
ATOM 1664 C CA . VAL A 1 218 ? -1.893 9.268 27.675 1.00 86.56 218 VAL A CA 1
ATOM 1665 C C . VAL A 1 218 ? -3.246 9.943 27.454 1.00 86.56 218 VAL A C 1
ATOM 1667 O O . VAL A 1 218 ? -3.832 10.465 28.400 1.00 86.56 218 VAL A O 1
ATOM 1670 N N . GLU A 1 219 ? -3.746 10.000 26.220 1.00 87.94 219 GLU A N 1
ATOM 1671 C CA . GLU A 1 219 ? -5.028 10.637 25.930 1.00 87.94 219 GLU A CA 1
ATOM 1672 C C . GLU A 1 219 ? -6.224 9.706 26.138 1.00 87.94 219 GLU A C 1
ATOM 1674 O O . GLU A 1 219 ? -6.135 8.484 26.034 1.00 87.94 219 GLU A O 1
ATOM 1679 N N . SER A 1 220 ? -7.390 10.310 26.376 1.00 88.00 220 SER A N 1
ATOM 1680 C CA . SER A 1 220 ? -8.651 9.584 26.310 1.00 88.00 220 SER A CA 1
ATOM 1681 C C . SER A 1 220 ? -8.898 9.072 24.892 1.00 88.00 220 SER A C 1
ATOM 1683 O O . SER A 1 220 ? -8.757 9.816 23.910 1.00 88.00 220 SER A O 1
ATOM 1685 N N . ARG A 1 221 ? -9.303 7.801 24.812 1.00 90.31 221 ARG A N 1
ATOM 1686 C CA . ARG A 1 221 ? -9.726 7.158 23.570 1.00 90.31 221 ARG A CA 1
ATOM 1687 C C . ARG A 1 221 ? -10.911 7.936 22.977 1.00 90.31 221 ARG A C 1
ATOM 1689 O O . ARG A 1 221 ? -11.895 8.127 23.696 1.00 90.31 221 ARG A O 1
ATOM 1696 N N . PRO A 1 222 ? -10.833 8.371 21.711 1.00 91.94 222 PRO A N 1
ATOM 1697 C CA . PRO A 1 222 ? -11.948 9.036 21.056 1.00 91.94 222 PRO A CA 1
ATOM 1698 C C . PRO A 1 222 ? -13.121 8.069 20.830 1.00 91.94 222 PRO A C 1
ATOM 1700 O O . PRO A 1 222 ? -12.902 6.855 20.743 1.00 91.94 222 PRO A O 1
ATOM 1703 N N . PRO A 1 223 ? -14.359 8.581 20.734 1.00 94.19 223 PRO A N 1
ATOM 1704 C CA . PRO A 1 223 ? -15.529 7.763 20.471 1.00 94.19 223 PRO A CA 1
ATOM 1705 C C . PRO A 1 223 ? -15.438 6.925 19.209 1.00 94.19 223 PRO A C 1
ATOM 1707 O O . PRO A 1 223 ? -15.923 5.810 19.233 1.00 94.19 223 PRO A O 1
ATOM 1710 N N . GLU A 1 224 ? -14.770 7.386 18.161 1.00 96.00 224 GLU A N 1
ATOM 1711 C CA . GLU A 1 224 ? -14.706 6.686 16.875 1.00 96.00 224 GLU A CA 1
ATOM 1712 C C . GLU A 1 224 ? -13.890 5.380 16.930 1.00 96.00 224 GLU A C 1
ATOM 1714 O O . GLU A 1 224 ? -13.912 4.585 15.992 1.00 96.00 224 GLU A O 1
ATOM 1719 N N . LEU A 1 225 ? -13.162 5.133 18.028 1.00 95.00 225 LEU A N 1
ATOM 1720 C CA . LEU A 1 225 ? -12.268 3.986 18.176 1.00 95.00 225 LEU A CA 1
ATOM 1721 C C . LEU A 1 225 ? -12.754 2.981 19.225 1.00 95.00 225 LEU A C 1
ATOM 1723 O O . LEU A 1 225 ? -13.251 3.329 20.303 1.00 95.00 225 LEU A O 1
ATOM 1727 N N . GLN A 1 226 ? -12.520 1.702 18.931 1.00 94.12 226 GLN A N 1
ATOM 1728 C CA . GLN A 1 226 ? -12.690 0.595 19.871 1.00 94.12 226 GLN A CA 1
ATOM 1729 C C . GLN A 1 226 ? -11.481 0.434 20.802 1.00 94.12 226 GLN A C 1
ATOM 1731 O O . GLN A 1 226 ? -10.489 1.168 20.732 1.00 94.12 226 GLN A O 1
ATOM 1736 N N . ARG A 1 227 ? -11.576 -0.461 21.800 1.00 92.00 227 ARG A N 1
ATOM 1737 C CA . ARG A 1 227 ? -10.496 -0.628 22.784 1.00 92.00 227 ARG A CA 1
ATOM 1738 C C . ARG A 1 227 ? -9.382 -1.432 22.138 1.00 92.00 227 ARG A C 1
ATOM 1740 O O . ARG A 1 227 ? -9.420 -2.658 22.122 1.00 92.00 227 ARG A O 1
ATOM 1747 N N . HIS A 1 228 ? -8.361 -0.724 21.672 1.00 93.50 228 HIS A N 1
ATOM 1748 C CA . HIS A 1 228 ? -7.295 -1.329 20.884 1.00 93.50 228 HIS A CA 1
ATOM 1749 C C . HIS A 1 228 ? -7.894 -2.064 19.669 1.00 93.50 228 HIS A C 1
ATOM 1751 O O . HIS A 1 228 ? -8.594 -1.420 18.900 1.00 93.50 228 HIS A O 1
ATOM 1757 N N . LEU A 1 229 ? -7.674 -3.374 19.522 1.00 96.25 229 LEU A N 1
ATOM 1758 C CA . LEU A 1 229 ? -8.216 -4.184 18.427 1.00 96.25 229 LEU A CA 1
ATOM 1759 C C . LEU A 1 229 ? -9.521 -4.919 18.768 1.00 96.25 229 LEU A C 1
ATOM 1761 O O . LEU A 1 229 ? -9.845 -5.922 18.148 1.00 96.25 229 LEU A O 1
ATOM 1765 N N . GLU A 1 230 ? -10.266 -4.483 19.782 1.00 95.75 230 GLU A N 1
ATOM 1766 C CA . GLU A 1 230 ? -11.624 -4.997 20.005 1.00 95.75 230 GLU A CA 1
ATOM 1767 C C . GLU A 1 230 ? -12.487 -4.861 18.739 1.00 95.75 230 GLU A C 1
ATOM 1769 O O . GLU A 1 230 ? -12.449 -3.823 18.079 1.00 95.75 230 GLU A O 1
ATOM 1774 N N . GLY A 1 231 ? -13.229 -5.920 18.408 1.00 95.25 231 GLY A N 1
ATOM 1775 C CA . GLY A 1 231 ? -14.003 -6.020 17.170 1.00 95.25 231 GLY A CA 1
ATOM 1776 C C . GLY A 1 231 ? -13.216 -6.516 15.954 1.00 95.25 231 GLY A C 1
ATOM 1777 O O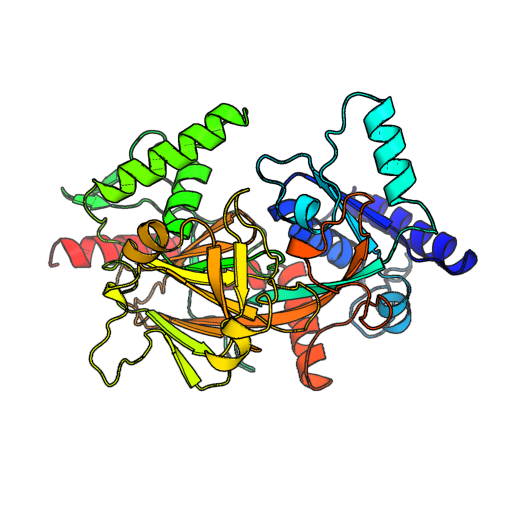 . GLY A 1 231 ? -13.794 -6.645 14.889 1.00 95.25 231 GLY A O 1
ATOM 1778 N N . VAL A 1 232 ? -11.906 -6.769 16.068 1.00 97.75 232 VAL A N 1
ATOM 1779 C CA . VAL A 1 232 ? -11.088 -7.263 14.948 1.00 97.75 232 VAL A CA 1
ATOM 1780 C C . VAL A 1 232 ? -10.907 -8.773 15.038 1.00 97.75 232 VAL A C 1
ATOM 1782 O O . VAL A 1 232 ? -10.415 -9.289 16.051 1.00 97.75 232 VAL A O 1
ATOM 1785 N N . SER A 1 233 ? -11.185 -9.464 13.936 1.00 97.88 233 SER A N 1
ATOM 1786 C CA . SER A 1 233 ? -10.739 -10.834 13.697 1.00 97.88 233 SER A CA 1
ATOM 1787 C C . SER A 1 233 ? -10.015 -10.937 12.357 1.00 97.88 233 SER A C 1
ATOM 1789 O O . SER A 1 233 ? -10.245 -10.140 11.452 1.00 97.88 233 SER A O 1
ATOM 1791 N N . ILE A 1 234 ? -9.071 -11.871 12.250 1.00 98.00 234 ILE A N 1
ATOM 1792 C CA . ILE A 1 234 ? -8.368 -12.136 10.992 1.00 98.00 234 ILE A CA 1
ATOM 1793 C C . ILE A 1 234 ? -8.375 -13.626 10.727 1.00 98.00 234 ILE A C 1
ATOM 1795 O O . ILE A 1 234 ? -7.950 -14.408 11.587 1.00 98.00 234 ILE A O 1
ATOM 1799 N N . LYS A 1 235 ? -8.794 -13.986 9.517 1.00 97.38 235 LYS A N 1
ATOM 1800 C CA . LYS A 1 235 ? -8.593 -15.310 8.940 1.00 97.38 235 LYS A CA 1
ATOM 1801 C C . LYS A 1 235 ? -7.446 -15.269 7.937 1.00 97.38 235 LYS A C 1
ATOM 1803 O O . LYS A 1 235 ? -7.305 -14.302 7.194 1.00 97.38 235 LYS A O 1
ATOM 1808 N N . CYS A 1 236 ? -6.640 -16.317 7.933 1.00 96.00 236 CYS A N 1
ATOM 1809 C CA . CYS A 1 236 ? -5.622 -16.558 6.921 1.00 96.00 236 CYS A CA 1
ATOM 1810 C C . CYS A 1 236 ? -5.795 -17.992 6.450 1.00 96.00 236 CYS A C 1
ATOM 1812 O O . CYS A 1 236 ? -5.826 -18.885 7.295 1.00 96.00 236 CYS A O 1
ATOM 1814 N N . ASP A 1 237 ? -5.896 -18.200 5.140 1.00 89.31 237 ASP A N 1
ATOM 1815 C CA . ASP A 1 237 ? -6.127 -19.526 4.563 1.00 89.31 237 ASP A CA 1
ATOM 1816 C C . ASP A 1 237 ? -7.384 -20.189 5.175 1.00 89.31 237 ASP A C 1
ATOM 1818 O O . ASP A 1 237 ? -7.365 -21.345 5.580 1.00 89.31 237 ASP A O 1
ATOM 1822 N N . ASP A 1 238 ? -8.452 -19.391 5.334 1.00 88.19 238 ASP A N 1
ATOM 1823 C CA . ASP A 1 238 ? -9.732 -19.720 5.993 1.00 88.19 238 ASP A CA 1
ATOM 1824 C C . ASP A 1 238 ? -9.666 -20.096 7.487 1.00 88.19 238 ASP A C 1
ATOM 1826 O O . ASP A 1 238 ? -10.697 -20.247 8.149 1.00 88.19 238 ASP A O 1
ATOM 1830 N N . GLU A 1 239 ? -8.472 -20.141 8.075 1.00 94.25 239 GLU A N 1
ATOM 1831 C CA . GLU A 1 239 ? -8.265 -20.420 9.492 1.00 94.25 239 GLU A CA 1
ATOM 1832 C C . GLU A 1 239 ? -8.181 -19.142 10.331 1.00 94.25 239 GLU A C 1
ATOM 1834 O O . GLU A 1 239 ? -7.541 -18.155 9.962 1.00 94.25 239 GLU A O 1
ATOM 1839 N N . LEU A 1 240 ? -8.769 -19.165 11.532 1.00 95.94 240 LEU A N 1
ATOM 1840 C CA . LEU A 1 240 ? -8.678 -18.044 12.468 1.00 95.94 240 LEU A CA 1
ATOM 1841 C C . LEU A 1 240 ? -7.225 -17.827 12.929 1.00 95.94 240 LEU A C 1
ATOM 1843 O O . LEU A 1 240 ? -6.673 -18.593 13.723 1.00 95.94 240 LEU A O 1
ATOM 1847 N N . PHE A 1 241 ? -6.629 -16.715 12.507 1.00 96.00 241 PHE A N 1
ATOM 1848 C CA . PHE A 1 241 ? -5.292 -16.288 12.912 1.00 96.00 241 PHE A CA 1
ATOM 1849 C C . PHE A 1 241 ? -5.316 -15.342 14.125 1.00 96.00 241 PHE A C 1
ATOM 1851 O O . PHE A 1 241 ? -4.442 -15.406 15.008 1.00 96.00 241 PHE A O 1
ATOM 1858 N N . PHE A 1 242 ? -6.309 -14.450 14.176 1.00 97.31 242 PHE A N 1
ATOM 1859 C CA . PHE A 1 242 ? -6.442 -13.419 15.204 1.00 97.31 242 PHE A CA 1
ATOM 1860 C C . PHE A 1 242 ? -7.904 -13.235 15.652 1.00 97.31 242 PHE A C 1
ATOM 1862 O O . PHE A 1 242 ? -8.780 -13.194 14.796 1.00 97.31 242 PHE A O 1
ATOM 1869 N N . PRO A 1 243 ? -8.176 -13.055 16.962 1.00 95.81 243 PRO A N 1
ATOM 1870 C CA . PRO A 1 243 ? -7.231 -13.173 18.071 1.00 95.81 243 PRO A CA 1
ATOM 1871 C C . PRO A 1 243 ? -6.794 -14.634 18.277 1.00 95.81 243 PRO A C 1
ATOM 1873 O O . PRO A 1 243 ? -7.613 -15.546 18.198 1.00 95.81 243 PRO A O 1
ATOM 1876 N N . PRO A 1 244 ? -5.507 -14.902 18.566 1.00 92.50 244 PRO A N 1
ATOM 1877 C CA . PRO A 1 244 ? -5.045 -16.278 18.700 1.00 92.50 244 PRO A CA 1
ATOM 1878 C C . PRO A 1 244 ? -5.562 -16.912 19.983 1.00 92.50 244 PRO A C 1
ATOM 1880 O O . PRO A 1 244 ? -5.482 -16.282 21.037 1.00 92.50 244 PRO A O 1
ATOM 1883 N N . ARG A 1 245 ? -5.942 -18.191 19.934 1.00 88.88 245 ARG A N 1
ATOM 1884 C CA . ARG A 1 245 ? -6.471 -18.931 21.095 1.00 88.88 245 ARG A CA 1
ATOM 1885 C C . ARG A 1 245 ? -7.718 -18.261 21.695 1.00 88.88 245 ARG A C 1
ATOM 1887 O O . ARG A 1 245 ? -7.799 -18.064 22.912 1.00 88.88 245 ARG A O 1
ATOM 1894 N N . SER A 1 246 ? -8.633 -17.825 20.832 1.00 87.25 246 SER A N 1
ATOM 1895 C CA . SER A 1 246 ? -9.924 -17.244 21.221 1.00 87.25 246 SER A CA 1
ATOM 1896 C C . SER A 1 246 ? -10.750 -18.222 22.065 1.00 87.25 246 SER A C 1
ATOM 1898 O O . SER A 1 246 ? -11.321 -17.821 23.076 1.00 87.25 246 SER A O 1
ATOM 1900 N N . ASP A 1 247 ? -10.689 -19.513 21.731 1.00 89.31 247 ASP A N 1
ATOM 1901 C CA . ASP A 1 247 ? -11.210 -20.655 22.495 1.00 89.31 247 ASP A CA 1
ATOM 1902 C C . ASP A 1 247 ? -10.716 -20.687 23.953 1.00 89.31 247 ASP A C 1
ATOM 1904 O O . ASP A 1 247 ? -11.423 -21.131 24.852 1.00 89.31 247 ASP A O 1
ATOM 1908 N N . LYS A 1 248 ? -9.515 -20.156 24.213 1.00 90.38 248 LYS A N 1
ATOM 1909 C CA . LYS A 1 248 ? -8.906 -20.062 25.554 1.00 90.38 248 LYS A CA 1
ATOM 1910 C C . LYS A 1 248 ? -9.109 -18.693 26.203 1.00 90.38 248 LYS A C 1
ATOM 1912 O O . LYS A 1 248 ? -8.368 -18.322 27.113 1.00 90.38 248 LYS A O 1
ATOM 1917 N N . GLY A 1 249 ? -10.069 -17.913 25.707 1.00 90.25 249 GLY A N 1
ATOM 1918 C CA . GLY A 1 249 ? -10.449 -16.612 26.252 1.00 90.25 249 GLY A CA 1
ATOM 1919 C C . GLY A 1 249 ? -9.494 -15.463 25.915 1.00 90.25 249 GLY A C 1
ATOM 1920 O O . GLY A 1 249 ? -9.593 -14.394 26.524 1.00 90.25 249 GLY A O 1
ATOM 1921 N N . ASN A 1 250 ? -8.557 -15.633 24.974 1.00 92.00 250 ASN A N 1
ATOM 1922 C CA . ASN A 1 250 ? -7.709 -14.520 24.553 1.00 92.00 250 ASN A CA 1
ATOM 1923 C C . ASN A 1 250 ? -8.510 -13.534 23.691 1.00 92.00 250 ASN A C 1
ATOM 1925 O O . ASN A 1 250 ? -9.157 -13.917 22.721 1.00 92.00 250 ASN A O 1
ATOM 1929 N N . LYS A 1 251 ? -8.435 -12.246 24.036 1.00 94.12 251 LYS A N 1
ATOM 1930 C CA . LYS A 1 251 ? -9.239 -11.186 23.417 1.00 94.12 251 LYS A CA 1
ATOM 1931 C C . LYS A 1 251 ? -8.400 -10.309 22.499 1.00 94.12 251 LYS A C 1
ATOM 1933 O O . LYS A 1 251 ? -7.248 -9.999 22.817 1.00 94.12 251 LYS A O 1
ATOM 1938 N N . ALA A 1 252 ? -9.005 -9.839 21.413 1.00 95.19 252 ALA A N 1
ATOM 1939 C CA . ALA A 1 252 ? -8.385 -8.893 20.489 1.00 95.19 252 ALA A CA 1
ATOM 1940 C C . ALA A 1 252 ? -7.994 -7.571 21.183 1.00 95.19 252 ALA A C 1
ATOM 1942 O O . ALA A 1 252 ? -6.910 -7.039 20.952 1.00 95.19 252 ALA A O 1
ATOM 1943 N N . SER A 1 253 ? -8.774 -7.136 22.179 1.00 94.31 253 SER A N 1
ATOM 1944 C CA . SER A 1 253 ? -8.479 -5.972 23.030 1.00 94.31 253 SER A CA 1
ATOM 1945 C C . SER A 1 253 ? -7.168 -6.065 23.832 1.00 94.31 253 SER A C 1
ATOM 1947 O O . SER A 1 253 ? -6.721 -5.070 24.403 1.00 94.31 253 SER A O 1
ATOM 1949 N N . ASN A 1 254 ? -6.500 -7.223 23.871 1.00 93.25 254 ASN A N 1
ATOM 1950 C CA . ASN A 1 254 ? -5.166 -7.370 24.467 1.00 93.25 254 ASN A CA 1
ATOM 1951 C C . ASN A 1 254 ? -4.020 -6.933 23.537 1.00 93.25 254 ASN A C 1
ATOM 1953 O O . ASN A 1 254 ? -2.866 -6.870 23.976 1.00 93.25 254 ASN A O 1
ATOM 1957 N N . TYR A 1 255 ? -4.312 -6.678 22.265 1.00 94.56 255 TYR A N 1
ATOM 1958 C CA . TYR A 1 255 ? -3.343 -6.358 21.223 1.00 94.56 255 TYR A CA 1
ATOM 1959 C C . TYR A 1 255 ? -3.523 -4.919 20.773 1.00 94.56 255 TYR A C 1
ATOM 1961 O O . TYR A 1 255 ? -4.628 -4.393 20.810 1.00 94.56 255 TYR A O 1
ATOM 1969 N N . ARG A 1 256 ? -2.418 -4.278 20.403 1.00 92.44 256 ARG A N 1
ATOM 1970 C CA . ARG A 1 256 ? -2.378 -2.883 19.957 1.00 92.44 256 ARG A CA 1
ATOM 1971 C C . ARG A 1 256 ? -2.370 -2.762 18.442 1.00 92.44 256 ARG A C 1
ATOM 1973 O O . ARG A 1 256 ? -2.859 -1.757 17.941 1.00 92.44 256 ARG A O 1
ATOM 1980 N N . ASP A 1 257 ? -1.794 -3.753 17.774 1.00 94.06 257 ASP A N 1
ATOM 1981 C CA . ASP A 1 257 ? -1.604 -3.756 16.333 1.00 94.06 257 ASP A CA 1
ATOM 1982 C C . ASP A 1 257 ? -1.567 -5.187 15.789 1.00 94.06 257 ASP A C 1
ATOM 1984 O O . ASP A 1 257 ? -1.224 -6.130 16.523 1.00 94.06 257 ASP A O 1
ATOM 1988 N N . VAL A 1 258 ? -1.973 -5.337 14.534 1.00 96.38 258 VAL A N 1
ATOM 1989 C CA . VAL A 1 258 ? -1.972 -6.591 13.786 1.00 96.38 258 VAL A CA 1
ATOM 1990 C C . VAL A 1 258 ? -1.850 -6.288 12.297 1.00 96.38 258 VAL A C 1
ATOM 1992 O O . VAL A 1 258 ? -2.434 -5.324 11.806 1.00 96.38 258 VAL A O 1
ATOM 1995 N N . GLY A 1 259 ? -1.110 -7.110 11.567 1.00 96.12 259 GLY A N 1
ATOM 1996 C CA . GLY A 1 259 ? -0.843 -6.846 10.162 1.00 96.12 259 GLY A CA 1
ATOM 1997 C C . GLY A 1 259 ? 0.117 -7.850 9.557 1.00 96.12 259 GLY A C 1
ATOM 1998 O O . GLY A 1 259 ? 0.191 -8.988 10.020 1.00 96.12 259 GLY A O 1
ATOM 1999 N N . PHE A 1 260 ? 0.867 -7.419 8.551 1.00 96.00 260 PHE A N 1
ATOM 2000 C CA . PHE A 1 260 ? 1.936 -8.202 7.949 1.00 96.00 260 PHE A CA 1
ATOM 2001 C C . PHE A 1 260 ? 3.064 -7.319 7.425 1.00 96.00 260 PHE A C 1
ATOM 2003 O O . PHE A 1 260 ? 2.874 -6.139 7.118 1.00 96.00 260 PHE A O 1
ATOM 2010 N N . TYR A 1 261 ? 4.221 -7.945 7.253 1.00 94.88 261 TYR A N 1
ATOM 2011 C CA . TYR A 1 261 ? 5.342 -7.409 6.496 1.00 94.88 261 TYR A CA 1
ATOM 2012 C C . TYR A 1 261 ? 5.427 -8.095 5.128 1.00 94.88 261 TYR A C 1
ATOM 2014 O O . TYR A 1 261 ? 5.277 -9.309 5.041 1.00 94.88 261 TYR A O 1
ATOM 2022 N N . ASN A 1 262 ? 5.675 -7.321 4.073 1.00 94.81 262 ASN A N 1
ATOM 2023 C CA . ASN A 1 262 ? 6.181 -7.828 2.794 1.00 94.81 262 ASN A CA 1
ATOM 2024 C C . ASN A 1 262 ? 7.703 -7.641 2.713 1.00 94.81 262 ASN A C 1
ATOM 2026 O O . ASN A 1 262 ? 8.417 -8.458 2.150 1.00 94.81 262 ASN A O 1
ATOM 2030 N N . ILE A 1 263 ? 8.222 -6.573 3.328 1.00 91.62 263 ILE A N 1
ATOM 2031 C CA . ILE A 1 263 ? 9.659 -6.330 3.461 1.00 91.62 263 ILE A CA 1
ATOM 2032 C C . ILE A 1 263 ? 10.094 -6.369 4.927 1.00 91.62 263 ILE A C 1
ATOM 2034 O O . ILE A 1 263 ? 9.355 -5.971 5.826 1.00 91.62 263 ILE A O 1
ATOM 2038 N N . ASN A 1 264 ? 11.335 -6.782 5.185 1.00 88.69 264 ASN A N 1
ATOM 2039 C CA . ASN A 1 264 ? 11.868 -6.891 6.545 1.00 88.69 264 ASN A CA 1
ATOM 2040 C C . ASN A 1 264 ? 12.349 -5.558 7.152 1.00 88.69 264 ASN A C 1
ATOM 2042 O O . ASN A 1 264 ? 13.442 -5.466 7.732 1.00 88.69 264 ASN A O 1
ATOM 2046 N N . PHE A 1 265 ? 11.580 -4.493 6.959 1.00 83.19 265 PHE A N 1
ATOM 2047 C CA . PHE A 1 265 ? 11.966 -3.165 7.404 1.00 83.19 265 PHE A CA 1
ATOM 2048 C C . PHE A 1 265 ? 10.756 -2.245 7.507 1.00 83.19 265 PHE A C 1
ATOM 2050 O O . PHE A 1 265 ? 10.049 -2.028 6.528 1.00 83.19 265 PHE A O 1
ATOM 2057 N N . GLN A 1 266 ? 10.541 -1.679 8.691 1.00 83.00 266 GLN A N 1
ATOM 2058 C CA . GLN A 1 266 ? 9.531 -0.648 8.900 1.00 83.00 266 GLN A CA 1
ATOM 2059 C C . GLN A 1 266 ? 10.081 0.482 9.763 1.00 83.00 266 GLN A C 1
ATOM 2061 O O . GLN A 1 266 ? 10.598 0.266 10.872 1.00 83.00 266 GLN A O 1
ATOM 2066 N N . ALA A 1 267 ? 9.935 1.703 9.245 1.00 74.44 267 ALA A N 1
ATOM 2067 C CA . ALA A 1 267 ? 10.299 2.953 9.902 1.00 74.44 267 ALA A CA 1
ATOM 2068 C C . ALA A 1 267 ? 11.749 2.980 10.425 1.00 74.44 267 ALA A C 1
ATOM 2070 O O . ALA A 1 267 ? 12.035 3.559 11.480 1.00 74.44 267 ALA A O 1
ATOM 2071 N N . GLY A 1 268 ? 12.681 2.325 9.725 1.00 74.19 268 GLY A N 1
ATOM 2072 C CA . GLY A 1 268 ? 14.086 2.295 10.139 1.00 74.19 268 GLY A CA 1
ATOM 2073 C C . GLY A 1 268 ? 14.415 1.418 11.349 1.00 74.19 268 GLY A C 1
ATOM 2074 O O . GLY A 1 268 ? 15.527 1.527 11.869 1.00 74.19 268 GLY A O 1
ATOM 2075 N N . ARG A 1 269 ? 13.453 0.654 11.891 1.00 77.12 269 ARG A N 1
ATOM 2076 C CA . ARG A 1 269 ? 13.594 0.053 13.231 1.00 77.12 269 ARG A CA 1
ATOM 2077 C C . ARG A 1 269 ? 13.070 -1.365 13.356 1.00 77.12 269 ARG A C 1
ATOM 2079 O O . ARG A 1 269 ? 13.730 -2.167 14.014 1.00 77.12 269 ARG A O 1
ATOM 2086 N N . PHE A 1 270 ? 11.881 -1.643 12.832 1.00 82.62 270 PHE A N 1
ATOM 2087 C CA . PHE A 1 270 ? 11.197 -2.912 13.067 1.00 82.62 270 PHE A CA 1
ATOM 2088 C C . PHE A 1 270 ? 11.539 -3.929 11.984 1.00 82.62 270 PHE A C 1
ATOM 2090 O O . PHE A 1 270 ? 11.592 -3.591 10.802 1.00 82.62 270 PHE A O 1
ATOM 2097 N N . HIS A 1 271 ? 11.779 -5.164 12.422 1.00 85.56 271 HIS A N 1
ATOM 2098 C CA . HIS A 1 271 ? 12.181 -6.280 11.573 1.00 85.56 271 HIS A CA 1
ATOM 2099 C C . HIS A 1 271 ? 11.397 -7.534 11.963 1.00 85.56 271 HIS A C 1
ATOM 2101 O O . HIS A 1 271 ? 11.381 -7.906 13.142 1.00 85.56 271 HIS A O 1
ATOM 2107 N N . GLY A 1 272 ? 10.777 -8.183 10.983 1.00 83.19 272 GLY A N 1
ATOM 2108 C CA . GLY A 1 272 ? 10.094 -9.459 11.124 1.00 83.19 272 GLY A CA 1
ATOM 2109 C C . GLY A 1 272 ? 11.049 -10.648 10.975 1.00 83.19 272 GLY A C 1
ATOM 2110 O O . GLY A 1 272 ? 11.973 -10.648 10.161 1.00 83.19 272 GLY A O 1
ATOM 2111 N N . TYR A 1 273 ? 10.824 -11.673 11.788 1.00 83.50 273 TYR A N 1
ATOM 2112 C CA . TYR A 1 273 ? 11.535 -12.944 11.701 1.00 83.50 273 TYR A CA 1
ATOM 2113 C C . TYR A 1 273 ? 10.567 -14.092 11.950 1.00 83.50 273 TYR A C 1
ATOM 2115 O O . TYR A 1 273 ? 9.829 -14.071 12.948 1.00 83.50 273 TYR A O 1
ATOM 2123 N N . ASP A 1 274 ? 10.659 -15.117 11.108 1.00 80.25 274 ASP A N 1
ATOM 2124 C CA . ASP A 1 274 ? 9.738 -16.245 11.125 1.00 80.25 274 ASP A CA 1
ATOM 2125 C C . ASP A 1 274 ? 9.752 -16.996 12.469 1.00 80.25 274 ASP A C 1
ATOM 2127 O O . ASP A 1 274 ? 10.763 -17.114 13.187 1.00 80.25 274 ASP A O 1
ATOM 2131 N N . ARG A 1 275 ? 8.585 -17.518 12.839 1.00 72.81 275 ARG A N 1
ATOM 2132 C CA . ARG A 1 275 ? 8.381 -18.318 14.038 1.00 72.81 275 ARG A CA 1
ATOM 2133 C C . ARG A 1 275 ? 8.870 -19.751 13.822 1.00 72.81 275 ARG A C 1
ATOM 2135 O O . ARG A 1 275 ? 8.092 -20.681 13.644 1.00 72.81 275 ARG A O 1
ATOM 2142 N N . ALA A 1 276 ? 10.161 -19.971 14.039 1.00 59.97 276 ALA A N 1
ATOM 2143 C CA . ALA A 1 276 ? 10.710 -21.326 14.032 1.00 59.97 276 ALA A CA 1
ATOM 2144 C C . ALA A 1 276 ? 10.218 -22.196 15.231 1.00 59.97 276 ALA A C 1
ATOM 2146 O O . ALA A 1 276 ? 10.140 -21.709 16.379 1.00 59.97 276 ALA A O 1
ATOM 2147 N N . PRO A 1 277 ? 9.938 -23.504 15.031 1.00 59.88 277 PRO A N 1
ATOM 2148 C CA . PRO A 1 277 ? 9.716 -24.483 16.102 1.00 59.88 277 PRO A CA 1
ATOM 2149 C C . PRO A 1 277 ? 10.901 -24.568 17.075 1.00 59.88 277 PRO A C 1
ATOM 2151 O O . PRO A 1 277 ? 12.031 -24.245 16.725 1.00 59.88 277 PRO A O 1
ATOM 2154 N N . THR A 1 278 ? 10.669 -25.003 18.317 1.00 55.81 278 THR A N 1
ATOM 2155 C CA . THR A 1 278 ? 11.689 -24.968 19.388 1.00 55.81 278 THR A CA 1
ATOM 2156 C C . THR A 1 278 ? 12.970 -25.740 19.044 1.00 55.81 278 THR A C 1
ATOM 2158 O O . THR A 1 278 ? 14.048 -25.275 19.396 1.00 55.81 278 THR A O 1
ATOM 2161 N N . CYS A 1 279 ? 12.873 -26.859 18.319 1.00 56.38 279 CYS A N 1
ATOM 2162 C CA . CYS A 1 279 ? 14.031 -27.628 17.852 1.00 56.38 279 CYS A CA 1
ATOM 2163 C C . CYS A 1 279 ? 14.858 -26.868 16.800 1.00 56.38 279 CYS A C 1
ATOM 2165 O O . CYS A 1 279 ? 16.078 -26.813 16.908 1.00 56.38 279 CYS A O 1
ATOM 2167 N N . ALA A 1 280 ? 14.206 -26.184 15.856 1.00 57.72 280 ALA A N 1
ATOM 2168 C CA . ALA A 1 280 ? 14.878 -25.341 14.867 1.00 57.72 280 ALA A CA 1
ATOM 2169 C C . ALA A 1 280 ? 15.568 -24.116 15.504 1.00 57.72 280 ALA A C 1
ATOM 2171 O O . ALA A 1 280 ? 16.607 -23.674 15.021 1.00 57.72 280 ALA A O 1
ATOM 2172 N N . ARG A 1 281 ? 15.057 -23.605 16.639 1.00 57.66 281 ARG A N 1
ATOM 2173 C CA . ARG A 1 281 ? 15.660 -22.470 17.375 1.00 57.66 281 ARG A CA 1
ATOM 2174 C C . ARG A 1 281 ? 17.025 -22.773 17.997 1.00 57.66 281 ARG A C 1
ATOM 2176 O O . ARG A 1 281 ? 17.734 -21.828 18.324 1.00 57.66 281 ARG A O 1
ATOM 2183 N N . LEU A 1 282 ? 17.354 -24.044 18.228 1.00 57.50 282 LEU A N 1
ATOM 2184 C CA . LEU A 1 282 ? 18.622 -24.443 18.849 1.00 57.50 282 LEU A CA 1
ATOM 2185 C C . LEU A 1 282 ? 19.750 -24.619 17.822 1.00 57.50 282 LEU A C 1
ATOM 2187 O O . LEU A 1 282 ? 20.915 -24.600 18.206 1.00 57.50 282 LEU A O 1
ATOM 2191 N N . CYS A 1 283 ? 19.413 -24.764 16.535 1.00 56.25 283 CYS A N 1
ATOM 2192 C CA . CYS A 1 283 ? 20.368 -25.134 15.487 1.00 56.25 283 CYS A CA 1
ATOM 2193 C C . CYS A 1 283 ? 20.353 -24.211 14.254 1.00 56.25 283 CYS A C 1
ATOM 2195 O O . CYS A 1 283 ? 21.179 -24.404 13.368 1.00 56.25 283 CYS A O 1
ATOM 2197 N N . SER A 1 284 ? 19.450 -23.223 14.174 1.00 55.81 284 SER A N 1
ATOM 2198 C CA . SER A 1 284 ? 19.364 -22.296 13.037 1.00 55.81 284 SER A CA 1
ATOM 2199 C C . SER A 1 284 ? 19.017 -20.862 13.453 1.00 55.81 284 SER A C 1
ATOM 2201 O O . SER A 1 284 ? 18.301 -20.623 14.431 1.00 55.81 284 SER A O 1
ATOM 2203 N N . SER A 1 285 ? 19.502 -19.892 12.675 1.00 63.59 285 SER A N 1
ATOM 2204 C CA . SER A 1 285 ? 18.988 -18.521 12.681 1.00 63.59 285 SER A CA 1
ATOM 2205 C C . SER A 1 285 ? 17.593 -18.479 12.051 1.00 63.59 285 SER A C 1
ATOM 2207 O O . SER A 1 285 ? 17.331 -19.193 11.091 1.00 63.59 285 SER A O 1
ATOM 2209 N N . ARG A 1 286 ? 16.694 -17.643 12.583 1.00 74.44 286 ARG A N 1
ATOM 2210 C CA . ARG A 1 286 ? 15.358 -17.440 11.998 1.00 74.44 286 ARG A CA 1
ATOM 2211 C C . ARG A 1 286 ? 15.470 -16.765 10.639 1.00 74.44 286 ARG A C 1
ATOM 2213 O O . ARG A 1 286 ? 16.250 -15.817 10.514 1.00 74.44 286 ARG A O 1
ATOM 2220 N N . ASP A 1 287 ? 14.640 -17.192 9.698 1.00 80.69 287 ASP A N 1
ATOM 2221 C CA . ASP A 1 287 ? 14.574 -16.549 8.397 1.00 80.69 287 ASP A CA 1
ATOM 2222 C C . ASP A 1 287 ? 13.920 -15.162 8.517 1.00 80.69 287 ASP A C 1
ATOM 2224 O O . ASP A 1 287 ? 12.942 -14.992 9.260 1.00 80.69 287 ASP A O 1
ATOM 2228 N N . PRO A 1 288 ? 14.497 -14.139 7.866 1.00 87.44 288 PRO A N 1
ATOM 2229 C CA . PRO A 1 288 ? 13.883 -12.825 7.778 1.00 87.44 288 PRO A CA 1
ATOM 2230 C C . PRO A 1 288 ? 12.651 -12.851 6.864 1.00 87.44 288 PRO A C 1
ATOM 2232 O O . PRO A 1 288 ? 12.509 -13.739 6.022 1.00 87.44 288 PRO A O 1
ATOM 2235 N N . VAL A 1 289 ? 11.802 -11.828 6.984 1.00 89.00 289 VAL A N 1
ATOM 2236 C CA . VAL A 1 289 ? 10.762 -11.545 5.977 1.00 89.00 289 VAL A CA 1
ATOM 2237 C C . VAL A 1 289 ? 11.406 -11.434 4.595 1.00 89.00 289 VAL A C 1
ATOM 2239 O O . VAL A 1 289 ? 12.443 -10.781 4.444 1.00 89.00 289 VAL A O 1
ATOM 2242 N N . SER A 1 290 ? 10.779 -12.043 3.593 1.00 92.19 290 SER A N 1
ATOM 2243 C CA . SER A 1 290 ? 11.228 -11.992 2.206 1.00 92.19 290 SER A CA 1
ATOM 2244 C C . SER A 1 290 ? 10.108 -11.461 1.326 1.00 92.19 290 SER A C 1
ATOM 2246 O O . SER A 1 290 ? 8.958 -11.830 1.505 1.00 92.19 290 SER A O 1
ATOM 2248 N N . PHE A 1 291 ? 10.449 -10.592 0.380 1.00 93.75 291 PHE A N 1
ATOM 2249 C CA . PHE A 1 291 ? 9.470 -9.919 -0.475 1.00 93.75 291 PHE A CA 1
ATOM 2250 C C . PHE A 1 291 ? 9.165 -10.683 -1.767 1.00 93.75 291 PHE A C 1
ATOM 2252 O O . PHE A 1 291 ? 8.515 -10.134 -2.652 1.00 93.75 291 PHE A O 1
ATOM 2259 N N . ASN A 1 292 ? 9.715 -11.886 -1.949 1.00 94.38 292 ASN A N 1
ATOM 2260 C CA . ASN A 1 292 ? 9.608 -12.636 -3.201 1.00 94.38 292 ASN A CA 1
ATOM 2261 C C . ASN A 1 292 ? 9.355 -14.136 -3.021 1.00 94.38 292 ASN A C 1
ATOM 2263 O O . ASN A 1 292 ? 9.675 -14.929 -3.908 1.00 94.38 292 ASN A O 1
ATOM 2267 N N . ASP A 1 293 ? 8.788 -14.521 -1.879 1.00 93.50 293 ASP A N 1
ATOM 2268 C CA . ASP A 1 293 ? 8.454 -15.906 -1.546 1.00 93.50 293 ASP A CA 1
ATOM 2269 C C . ASP A 1 293 ? 6.958 -16.234 -1.707 1.00 93.50 293 ASP A C 1
ATOM 2271 O O . ASP A 1 293 ? 6.547 -17.374 -1.486 1.00 93.50 293 ASP A O 1
ATOM 2275 N N . GLY A 1 294 ? 6.141 -15.263 -2.129 1.00 93.88 294 GLY A N 1
ATOM 2276 C CA . GLY A 1 294 ? 4.704 -15.408 -2.326 1.00 93.88 294 GLY A CA 1
ATOM 2277 C C . GLY A 1 294 ? 3.880 -15.413 -1.040 1.00 93.88 294 GLY A C 1
ATOM 2278 O O . GLY A 1 294 ? 2.716 -15.817 -1.097 1.00 93.88 294 GLY A O 1
ATOM 2279 N N . LEU A 1 295 ? 4.447 -15.015 0.105 1.00 94.00 295 LEU A N 1
ATOM 2280 C CA . LEU A 1 295 ? 3.811 -15.144 1.416 1.00 94.00 295 LEU A CA 1
ATOM 2281 C C . LEU A 1 295 ? 3.754 -13.810 2.178 1.00 94.00 295 LEU A C 1
ATOM 2283 O O . LEU A 1 295 ? 4.617 -12.948 2.074 1.00 94.00 295 LEU A O 1
ATOM 2287 N N . LEU A 1 296 ? 2.706 -13.661 2.983 1.00 93.62 296 LEU A N 1
ATOM 2288 C CA . LEU A 1 296 ? 2.546 -12.627 3.997 1.00 93.62 296 LEU A CA 1
ATOM 2289 C C . LEU A 1 296 ? 3.266 -13.055 5.272 1.00 93.62 296 LEU A C 1
ATOM 2291 O O . LEU A 1 296 ? 2.939 -14.095 5.848 1.00 93.62 296 LEU A O 1
ATOM 2295 N N . ASP A 1 297 ? 4.163 -12.222 5.786 1.00 95.06 297 ASP A N 1
ATOM 2296 C CA . ASP A 1 297 ? 4.737 -12.406 7.115 1.00 95.06 297 ASP A CA 1
ATOM 2297 C C . ASP A 1 297 ? 3.837 -11.748 8.175 1.00 95.06 297 ASP A C 1
ATOM 2299 O O . ASP A 1 297 ? 4.036 -10.595 8.571 1.00 95.06 297 ASP A O 1
ATOM 2303 N N . MET A 1 298 ? 2.818 -12.487 8.628 1.00 95.88 298 MET A N 1
ATOM 2304 C CA . MET A 1 298 ? 1.780 -11.995 9.540 1.00 95.88 298 MET A CA 1
ATOM 2305 C C . MET A 1 298 ? 2.323 -11.711 10.936 1.00 95.88 298 MET A C 1
ATOM 2307 O O . MET A 1 298 ? 3.022 -12.528 11.528 1.00 95.88 298 MET A O 1
ATOM 2311 N N . GLU A 1 299 ? 1.926 -10.589 11.520 1.00 93.38 299 GLU A N 1
ATOM 2312 C CA . GLU A 1 299 ? 2.507 -10.049 12.742 1.00 93.38 299 GLU A CA 1
ATOM 2313 C C . GLU A 1 299 ? 1.413 -9.592 13.726 1.00 93.38 299 GLU A C 1
ATOM 2315 O O . GLU A 1 299 ? 0.287 -9.268 13.341 1.00 93.38 299 GLU A O 1
ATOM 2320 N N . ARG A 1 300 ? 1.704 -9.649 15.032 1.00 92.50 300 ARG A N 1
ATOM 2321 C CA . ARG A 1 300 ? 0.751 -9.338 16.114 1.00 92.50 300 ARG A CA 1
ATOM 2322 C C . ARG A 1 300 ? 1.472 -8.673 17.276 1.00 92.50 300 ARG A C 1
ATOM 2324 O O . ARG A 1 300 ? 2.279 -9.317 17.958 1.00 92.50 300 ARG A O 1
ATOM 2331 N N . LEU A 1 301 ? 1.079 -7.452 17.630 1.00 89.56 301 LEU A N 1
ATOM 2332 C CA . LEU A 1 301 ? 1.748 -6.690 18.684 1.00 89.56 301 LEU A CA 1
ATOM 2333 C C . LEU A 1 301 ? 0.894 -6.516 19.930 1.00 89.56 301 LEU A C 1
ATOM 2335 O O . LEU A 1 301 ? -0.196 -5.944 19.925 1.00 89.56 301 LEU A O 1
ATOM 2339 N N . LYS A 1 302 ? 1.465 -6.934 21.063 1.00 87.12 302 LYS A N 1
ATOM 2340 C CA . LYS A 1 302 ? 1.064 -6.461 22.392 1.00 87.12 302 LYS A CA 1
ATOM 2341 C C . LYS A 1 302 ? 2.044 -5.381 22.832 1.00 87.12 302 LYS A C 1
ATOM 2343 O O . LYS A 1 302 ? 3.233 -5.475 22.545 1.00 87.12 302 LYS A O 1
ATOM 2348 N N . LEU A 1 303 ? 1.594 -4.421 23.639 1.00 72.62 303 LEU A N 1
ATOM 2349 C CA . LEU A 1 303 ? 2.490 -3.396 24.201 1.00 72.62 303 LEU A CA 1
ATOM 2350 C C . LEU A 1 303 ? 3.662 -4.020 24.990 1.00 72.62 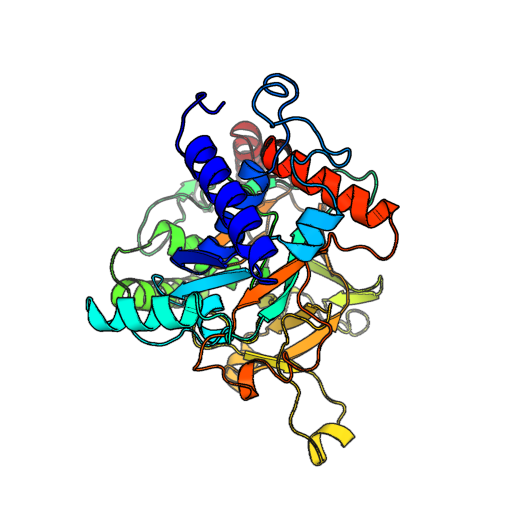303 LEU A C 1
ATOM 2352 O O . LEU A 1 303 ? 4.802 -3.585 24.874 1.00 72.62 303 LEU A O 1
ATOM 2356 N N . LYS A 1 304 ? 3.395 -5.105 25.735 1.00 67.19 304 LYS A N 1
ATOM 2357 C CA . LYS A 1 304 ? 4.431 -5.873 26.451 1.00 67.19 304 LYS A CA 1
ATOM 2358 C C . LYS A 1 304 ? 5.433 -6.563 25.512 1.00 67.19 304 LYS A C 1
ATOM 2360 O O . LYS A 1 304 ? 6.534 -6.871 25.953 1.00 67.19 304 LYS A O 1
ATOM 2365 N N . THR A 1 305 ? 5.067 -6.824 24.253 1.00 62.84 305 THR A N 1
ATOM 2366 C CA . THR A 1 305 ? 5.950 -7.469 23.271 1.00 62.84 305 THR A CA 1
ATOM 2367 C C . THR A 1 305 ? 7.111 -6.551 22.914 1.00 62.84 305 THR A C 1
ATOM 2369 O O . THR A 1 305 ? 8.242 -6.988 23.048 1.00 62.84 305 THR A O 1
ATOM 2372 N N . VAL A 1 306 ? 6.867 -5.273 22.600 1.00 64.12 306 VAL A N 1
ATOM 2373 C CA . VAL A 1 306 ? 7.938 -4.312 22.255 1.00 64.12 306 VAL A CA 1
ATOM 2374 C C . VAL A 1 306 ? 8.949 -4.158 23.397 1.00 64.12 306 VAL A C 1
ATOM 2376 O O . VAL A 1 306 ? 10.154 -4.154 23.170 1.00 64.12 306 VAL A O 1
ATOM 2379 N N . VAL A 1 307 ? 8.475 -4.121 24.646 1.00 64.81 307 VAL A N 1
ATOM 2380 C CA . VAL A 1 307 ? 9.350 -4.062 25.832 1.00 64.81 307 VAL A CA 1
ATOM 2381 C C . VAL A 1 307 ? 10.191 -5.338 25.988 1.00 64.81 307 VAL A C 1
ATOM 2383 O O . VAL A 1 307 ? 11.319 -5.276 26.465 1.00 64.81 307 VAL A O 1
ATOM 2386 N N . LYS A 1 308 ? 9.660 -6.502 25.589 1.00 59.97 308 LYS A N 1
ATOM 2387 C CA . LYS A 1 308 ? 10.302 -7.812 25.784 1.00 59.97 308 LYS A CA 1
ATOM 2388 C C . LYS A 1 308 ? 11.220 -8.229 24.631 1.00 59.97 308 LYS A C 1
ATOM 2390 O O . LYS A 1 308 ? 12.252 -8.841 24.879 1.00 59.97 308 LYS A O 1
ATOM 2395 N N . THR A 1 309 ? 10.822 -7.984 23.385 1.00 61.28 309 THR A N 1
ATOM 2396 C CA . THR A 1 309 ? 11.525 -8.450 22.175 1.00 61.28 309 THR A CA 1
ATOM 2397 C C . THR A 1 309 ? 12.242 -7.321 21.436 1.00 61.28 309 THR A C 1
ATOM 2399 O O . THR A 1 309 ? 12.927 -7.574 20.443 1.00 61.28 309 THR A O 1
ATOM 2402 N N . GLY A 1 310 ? 12.126 -6.083 21.926 1.00 75.31 310 GLY A N 1
ATOM 2403 C CA . GLY A 1 310 ? 12.683 -4.904 21.279 1.00 75.31 310 GLY A CA 1
ATOM 2404 C C . GLY A 1 310 ? 12.018 -4.667 19.927 1.00 75.31 310 GLY A C 1
ATOM 2405 O O . GLY A 1 310 ? 10.795 -4.698 19.806 1.00 75.31 310 GLY A O 1
ATOM 2406 N N . THR A 1 311 ? 12.836 -4.446 18.901 1.00 78.56 311 THR A N 1
ATOM 2407 C CA . THR A 1 311 ? 12.372 -4.173 17.535 1.00 78.56 311 THR A CA 1
ATOM 2408 C C . THR A 1 311 ? 12.286 -5.415 16.643 1.00 78.56 311 THR A C 1
ATOM 2410 O O . THR A 1 311 ? 11.923 -5.309 15.473 1.00 78.56 311 THR A O 1
ATOM 2413 N N . LYS A 1 312 ? 12.600 -6.600 17.186 1.00 83.12 312 LYS A N 1
ATOM 2414 C CA . LYS A 1 312 ? 12.430 -7.875 16.486 1.00 83.12 312 LYS A CA 1
ATOM 2415 C C . LYS A 1 312 ? 11.016 -8.389 16.719 1.00 83.12 312 LYS A C 1
ATOM 2417 O O . LYS A 1 312 ? 10.646 -8.742 17.845 1.00 83.12 312 LYS A O 1
ATOM 2422 N N . VAL A 1 313 ? 10.242 -8.419 15.647 1.00 86.38 313 VAL A N 1
ATOM 2423 C CA . VAL A 1 313 ? 8.859 -8.877 15.613 1.00 86.38 313 VAL A CA 1
ATOM 2424 C C . VAL A 1 313 ? 8.840 -10.318 15.126 1.00 86.38 313 VAL A C 1
ATOM 2426 O O . VAL A 1 313 ? 9.605 -10.708 14.250 1.00 86.38 313 VAL A O 1
ATOM 2429 N N . GLN A 1 314 ? 8.008 -11.141 15.751 1.00 87.62 314 GLN A N 1
ATOM 2430 C CA . GLN A 1 314 ? 7.837 -12.522 15.329 1.00 87.62 314 GLN A CA 1
ATOM 2431 C C . GLN A 1 314 ? 6.704 -12.590 14.309 1.00 87.62 314 GLN A C 1
ATOM 2433 O O . GLN A 1 314 ? 5.606 -12.119 14.618 1.00 87.62 314 GLN A O 1
ATOM 2438 N N . THR A 1 315 ? 6.972 -13.204 13.162 1.00 91.75 315 THR A N 1
ATOM 2439 C CA . THR A 1 315 ? 6.009 -13.346 12.068 1.00 91.75 315 THR A CA 1
ATOM 2440 C C . THR A 1 315 ? 5.577 -14.800 11.886 1.00 91.75 315 THR A C 1
ATOM 2442 O O . THR A 1 315 ? 6.225 -15.714 12.400 1.00 91.75 315 THR A O 1
ATOM 2445 N N . ASP A 1 316 ? 4.438 -15.013 11.233 1.00 91.81 316 ASP A N 1
ATOM 2446 C CA . ASP A 1 316 ? 3.950 -16.324 10.807 1.00 91.81 316 ASP A CA 1
ATOM 2447 C C . ASP A 1 316 ? 3.585 -16.230 9.311 1.00 91.81 316 ASP A C 1
ATOM 2449 O O . ASP A 1 316 ? 2.774 -15.383 8.934 1.00 91.81 316 ASP A O 1
ATOM 2453 N N . LYS A 1 317 ? 4.155 -17.087 8.456 1.00 92.50 317 LYS A N 1
ATOM 2454 C CA . LYS A 1 317 ? 3.891 -17.040 7.007 1.00 92.50 317 LYS A CA 1
ATOM 2455 C C . LYS A 1 317 ? 2.478 -17.518 6.643 1.00 92.50 317 LYS A C 1
ATOM 2457 O O . LYS A 1 317 ? 2.012 -18.542 7.162 1.00 92.50 317 LYS A O 1
ATOM 2462 N N . ARG A 1 318 ? 1.801 -16.782 5.754 1.00 94.44 318 ARG A N 1
ATOM 2463 C CA . ARG A 1 318 ? 0.426 -17.030 5.263 1.00 94.44 318 ARG A CA 1
ATOM 2464 C C . ARG A 1 318 ? 0.278 -16.638 3.796 1.00 94.44 318 ARG A C 1
ATOM 2466 O O . ARG A 1 318 ? 1.024 -15.784 3.342 1.00 94.44 318 ARG A O 1
ATOM 2473 N N . LYS A 1 319 ? -0.669 -17.215 3.047 1.00 93.50 319 LYS A N 1
ATOM 2474 C CA . LYS A 1 319 ? -0.863 -16.811 1.636 1.00 93.50 319 LYS A CA 1
ATOM 2475 C C . LYS A 1 319 ? -1.775 -15.602 1.476 1.00 93.50 319 LYS A C 1
ATOM 2477 O O . LYS A 1 319 ? -1.601 -14.823 0.548 1.00 93.50 319 LYS A O 1
ATOM 2482 N N . ASN A 1 320 ? -2.777 -15.471 2.338 1.00 94.06 320 ASN A N 1
ATOM 2483 C CA . ASN A 1 320 ? -3.780 -14.415 2.265 1.00 94.06 320 ASN A CA 1
ATOM 2484 C C . ASN A 1 320 ? -4.240 -13.985 3.664 1.00 94.06 320 ASN A C 1
ATOM 2486 O O . ASN A 1 320 ? -3.927 -14.614 4.681 1.00 94.06 320 ASN A O 1
ATOM 2490 N N . MET A 1 321 ? -4.961 -12.870 3.704 1.00 95.88 321 MET A N 1
ATOM 2491 C CA . MET A 1 321 ? -5.507 -12.292 4.922 1.00 95.88 321 MET A CA 1
ATOM 2492 C C . MET A 1 321 ? -6.905 -11.737 4.648 1.00 95.88 321 MET A C 1
ATOM 2494 O O . MET A 1 321 ? -7.075 -10.914 3.757 1.00 95.88 321 MET A O 1
ATOM 2498 N N . THR A 1 322 ? -7.875 -12.114 5.476 1.00 97.00 322 THR A N 1
ATOM 2499 C CA . THR A 1 322 ? -9.189 -11.464 5.566 1.00 97.00 322 THR A CA 1
ATOM 2500 C C . THR A 1 322 ? -9.328 -10.879 6.960 1.00 97.00 322 THR A C 1
ATOM 2502 O O . THR A 1 322 ? -9.393 -11.623 7.939 1.00 97.00 322 THR A O 1
ATOM 2505 N N . LEU A 1 323 ? -9.329 -9.551 7.060 1.00 97.56 323 LEU A N 1
ATOM 2506 C CA . LEU A 1 323 ? -9.619 -8.832 8.297 1.00 97.56 323 LEU A CA 1
ATOM 2507 C C . LEU A 1 323 ? -11.103 -8.507 8.347 1.00 97.56 323 LEU A C 1
ATOM 2509 O O . LEU A 1 323 ? -11.574 -7.730 7.526 1.00 97.56 323 LEU A O 1
ATOM 2513 N N . THR A 1 324 ? -11.799 -9.025 9.348 1.00 97.56 324 THR A N 1
ATOM 2514 C CA . THR A 1 324 ? -13.181 -8.654 9.653 1.00 97.56 324 THR A CA 1
ATOM 2515 C C . THR A 1 324 ? -13.177 -7.670 10.818 1.00 97.56 324 THR A C 1
ATOM 2517 O O . THR A 1 324 ? -12.517 -7.896 11.840 1.00 97.56 324 THR A O 1
ATOM 2520 N N . TYR A 1 325 ? -13.911 -6.573 10.664 1.00 97.56 325 TYR A N 1
ATOM 2521 C CA . TYR A 1 325 ? -14.249 -5.665 11.749 1.00 97.56 325 TYR A CA 1
ATOM 2522 C C . TYR A 1 325 ? -15.733 -5.824 12.066 1.00 97.56 325 TYR A C 1
ATOM 2524 O O . TYR A 1 325 ? -16.560 -5.623 11.182 1.00 97.56 325 TYR A O 1
ATOM 2532 N N . ASP A 1 326 ? -16.067 -6.141 13.317 1.00 93.69 326 ASP A N 1
ATOM 2533 C CA . ASP A 1 326 ? -17.430 -6.453 13.788 1.00 93.69 326 ASP A CA 1
ATOM 2534 C C . ASP A 1 326 ? -18.434 -5.301 13.591 1.00 93.69 326 ASP A C 1
ATOM 2536 O O . ASP A 1 326 ? -19.631 -5.471 13.813 1.00 93.69 326 ASP A O 1
ATOM 2540 N N . GLY A 1 327 ? -17.961 -4.123 13.180 1.00 81.31 327 GLY A N 1
ATOM 2541 C CA . GLY A 1 327 ? -18.797 -2.953 12.973 1.00 81.31 327 GLY A CA 1
ATOM 2542 C C . GLY A 1 327 ? -19.280 -2.359 14.293 1.00 81.31 327 GLY A C 1
ATOM 2543 O O . GLY A 1 327 ? -19.110 -2.916 15.379 1.00 81.31 327 GLY A O 1
ATOM 2544 N N . SER A 1 328 ? -19.798 -1.143 14.208 1.00 90.19 328 SER A N 1
ATOM 2545 C CA . SER A 1 328 ? -20.590 -0.442 15.222 1.00 90.19 328 SER A CA 1
ATOM 2546 C C . SER A 1 328 ? -20.875 0.961 14.676 1.00 90.19 328 SER A C 1
ATOM 2548 O O . SER A 1 328 ? -19.953 1.575 14.127 1.00 90.19 328 SER A O 1
ATOM 2550 N N . PRO A 1 329 ? -22.085 1.517 14.863 1.00 91.50 329 PRO A N 1
ATOM 2551 C CA . PRO A 1 329 ? -22.390 2.879 14.435 1.00 91.50 329 PRO A CA 1
ATOM 2552 C C . PRO A 1 329 ? -21.349 3.888 14.939 1.00 91.50 329 PRO A C 1
ATOM 2554 O O . PRO A 1 329 ? -21.026 3.930 16.130 1.00 91.50 329 PRO A O 1
ATOM 2557 N N . GLY A 1 330 ? -20.785 4.670 14.014 1.00 93.06 330 GLY A N 1
ATOM 2558 C CA . GLY A 1 330 ? -19.792 5.700 14.323 1.00 93.06 330 GLY A CA 1
ATOM 2559 C C . GLY A 1 330 ? -18.426 5.177 14.777 1.00 93.06 330 GLY A C 1
ATOM 2560 O O . GLY A 1 330 ? -17.647 5.937 15.350 1.00 93.06 330 GLY A O 1
ATOM 2561 N N . LYS A 1 331 ? -18.121 3.890 14.567 1.00 95.94 331 LYS A N 1
ATOM 2562 C CA . LYS A 1 331 ? -16.814 3.295 14.875 1.00 95.94 331 LYS A CA 1
ATOM 2563 C C . LYS A 1 331 ? -16.076 2.876 13.614 1.00 95.94 331 LYS A C 1
ATOM 2565 O O . LYS A 1 331 ? -16.675 2.538 12.598 1.00 95.94 331 LYS A O 1
ATOM 2570 N N . GLY A 1 332 ? -14.758 2.828 13.724 1.00 97.06 332 GLY A N 1
ATOM 2571 C CA . GLY A 1 332 ? -13.902 2.269 12.692 1.00 97.06 332 GLY A CA 1
ATOM 2572 C C . GLY A 1 332 ? -12.521 1.919 13.221 1.00 97.06 332 GLY A C 1
ATOM 2573 O O . GLY A 1 332 ? -12.268 1.880 14.433 1.00 97.06 332 GLY A O 1
ATOM 2574 N N . ILE A 1 333 ? -11.614 1.660 12.289 1.00 97.56 333 ILE A N 1
ATOM 2575 C CA . ILE A 1 333 ? -10.241 1.263 12.575 1.00 97.56 333 ILE A CA 1
ATOM 2576 C C . ILE A 1 333 ? -9.266 2.015 11.679 1.00 97.56 333 ILE A C 1
ATOM 2578 O O . ILE A 1 333 ? -9.465 2.157 10.475 1.00 97.56 333 ILE A O 1
ATOM 2582 N N . PHE A 1 334 ? -8.173 2.486 12.274 1.00 97.56 334 PHE A N 1
ATOM 2583 C CA . PHE A 1 334 ? -7.048 2.974 11.494 1.00 97.56 334 PHE A CA 1
ATOM 2584 C C . PHE A 1 334 ? -6.206 1.814 10.993 1.00 97.56 334 PHE A C 1
ATOM 2586 O O . PHE A 1 334 ? -5.850 0.922 11.764 1.00 97.56 334 PHE A O 1
ATOM 2593 N N . PHE A 1 335 ? -5.801 1.897 9.735 1.00 97.25 335 PHE A N 1
ATOM 2594 C CA . PHE A 1 335 ? -4.754 1.060 9.180 1.00 97.25 335 PHE A CA 1
ATOM 2595 C C . PHE A 1 335 ? -3.721 1.913 8.447 1.00 97.25 335 PHE A C 1
ATOM 2597 O O . PHE A 1 335 ? -3.993 3.051 8.059 1.00 97.25 335 PHE A O 1
ATOM 2604 N N . GLN A 1 336 ? -2.524 1.365 8.289 1.00 94.12 336 GLN A N 1
ATOM 2605 C CA . GLN A 1 336 ? -1.451 1.926 7.483 1.00 94.12 336 GLN A CA 1
ATOM 2606 C C . GLN A 1 336 ? -0.977 0.934 6.426 1.00 94.12 336 GLN A C 1
ATOM 2608 O O . GLN A 1 336 ? -1.019 -0.277 6.641 1.00 94.12 336 GLN A O 1
ATOM 2613 N N . TYR A 1 337 ? -0.493 1.477 5.317 1.00 92.50 337 TYR A N 1
ATOM 2614 C CA . TYR A 1 337 ? 0.168 0.760 4.235 1.00 92.50 337 TYR A CA 1
ATOM 2615 C C . TYR A 1 337 ? 1.198 1.687 3.587 1.00 92.50 337 TYR A C 1
ATOM 2617 O O . TYR A 1 337 ? 0.925 2.868 3.398 1.00 92.50 337 TYR A O 1
ATOM 2625 N N . ASP A 1 338 ? 2.395 1.184 3.291 1.00 89.50 338 ASP A N 1
ATOM 2626 C CA . ASP A 1 338 ? 3.455 1.902 2.557 1.00 89.50 338 ASP A CA 1
ATOM 2627 C C . ASP A 1 338 ? 3.781 3.330 3.064 1.00 89.50 338 ASP A C 1
ATOM 2629 O O . ASP A 1 338 ? 4.189 4.216 2.311 1.00 89.50 338 ASP A O 1
ATOM 2633 N N . GLY A 1 339 ? 3.608 3.575 4.367 1.00 84.69 339 GLY A N 1
ATOM 2634 C CA . GLY A 1 339 ? 3.823 4.887 4.992 1.00 84.69 339 GLY A CA 1
ATOM 2635 C C . GLY A 1 339 ? 2.634 5.857 4.906 1.00 84.69 339 GLY A C 1
ATOM 2636 O O . GLY A 1 339 ? 2.751 7.008 5.339 1.00 84.69 339 GLY A O 1
ATOM 2637 N N . GLU A 1 340 ? 1.488 5.408 4.398 1.00 90.25 340 GLU A N 1
ATOM 2638 C CA . GLU A 1 340 ? 0.210 6.109 4.453 1.00 90.25 340 GLU A CA 1
ATOM 2639 C C . GLU A 1 340 ? -0.735 5.514 5.492 1.00 90.25 340 GLU A C 1
ATOM 2641 O O . GLU A 1 340 ? -0.679 4.321 5.766 1.00 90.25 340 GLU A O 1
ATOM 2646 N N . ALA A 1 341 ? -1.630 6.330 6.056 1.00 93.94 341 ALA A N 1
ATOM 2647 C CA . ALA A 1 341 ? -2.712 5.853 6.907 1.00 93.94 341 ALA A CA 1
ATOM 2648 C C . ALA A 1 341 ? -4.086 6.217 6.353 1.00 93.94 341 ALA A C 1
ATOM 2650 O O . ALA A 1 341 ? -4.268 7.225 5.662 1.00 93.94 341 ALA A O 1
ATOM 2651 N N . ARG A 1 342 ? -5.063 5.378 6.687 1.00 96.50 342 ARG A N 1
ATOM 2652 C CA . ARG A 1 342 ? -6.481 5.560 6.384 1.00 96.50 342 ARG A CA 1
ATOM 2653 C C . ARG A 1 342 ? -7.323 5.078 7.560 1.00 96.50 342 ARG A C 1
ATOM 2655 O O . ARG A 1 342 ? -6.888 4.252 8.363 1.00 96.50 342 ARG A O 1
ATOM 2662 N N . PHE A 1 343 ? -8.529 5.614 7.656 1.00 97.62 343 PHE A N 1
ATOM 2663 C CA . PHE A 1 343 ? -9.541 5.188 8.612 1.00 97.62 343 PHE A CA 1
ATOM 2664 C C . PHE A 1 343 ? -10.627 4.407 7.872 1.00 97.62 343 PHE A C 1
ATOM 2666 O O . PHE A 1 343 ? -11.330 4.999 7.057 1.00 97.62 343 PHE A O 1
ATOM 2673 N N . ALA A 1 344 ? -10.731 3.099 8.121 1.00 97.50 344 ALA A N 1
ATOM 2674 C CA . ALA A 1 344 ? -11.784 2.245 7.575 1.00 97.50 344 ALA A CA 1
ATOM 2675 C C . ALA A 1 344 ? -13.008 2.239 8.491 1.00 97.50 344 ALA A C 1
ATOM 2677 O O . ALA A 1 344 ? -12.876 2.048 9.705 1.00 97.50 344 ALA A O 1
ATOM 2678 N N . PHE A 1 345 ? -14.191 2.396 7.907 1.00 97.44 345 PHE A N 1
ATOM 2679 C CA . PHE A 1 345 ? -15.469 2.319 8.608 1.00 97.44 345 PHE A CA 1
ATOM 2680 C C . PHE A 1 345 ? -16.578 1.838 7.667 1.00 97.44 345 PHE A C 1
ATOM 2682 O O . PHE A 1 345 ? -16.459 1.948 6.448 1.00 97.44 345 PHE A O 1
ATOM 2689 N N . SER A 1 346 ? -17.672 1.344 8.240 1.00 95.69 346 SER A N 1
ATOM 2690 C CA . SER A 1 346 ? -18.926 1.142 7.512 1.00 95.69 346 SER A CA 1
ATOM 2691 C C . SER A 1 346 ? -19.852 2.335 7.785 1.00 95.69 346 SER A C 1
ATOM 2693 O O . SER A 1 346 ? -20.093 2.619 8.964 1.00 95.69 346 SER A O 1
ATOM 2695 N N . PRO A 1 347 ? -20.373 3.044 6.761 1.00 90.00 347 PRO A N 1
ATOM 2696 C CA . PRO A 1 347 ? -21.342 4.127 6.961 1.00 90.00 347 PRO A CA 1
ATOM 2697 C C . PRO A 1 347 ? -22.586 3.674 7.739 1.00 90.00 347 PRO A C 1
ATOM 2699 O O . PRO A 1 347 ? -23.054 4.392 8.619 1.00 90.00 347 PRO A O 1
ATOM 2702 N N . THR A 1 348 ? -23.043 2.439 7.499 1.00 89.12 348 THR A N 1
ATOM 2703 C CA . THR A 1 348 ? -24.206 1.834 8.173 1.00 89.12 348 THR A CA 1
ATOM 2704 C C . THR A 1 348 ? -23.880 1.317 9.578 1.00 89.12 348 THR A C 1
ATOM 2706 O O . THR A 1 348 ? -24.779 1.002 10.357 1.00 89.12 348 THR A O 1
ATOM 2709 N N . GLY A 1 349 ? -22.593 1.213 9.926 1.00 91.75 349 GLY A N 1
ATOM 2710 C CA . GLY A 1 349 ? -22.125 0.589 11.163 1.00 91.75 349 GLY A CA 1
ATOM 2711 C C . GLY A 1 349 ? -22.141 -0.942 11.143 1.00 91.75 349 GLY A C 1
ATOM 2712 O O . GLY A 1 349 ? -21.814 -1.545 12.165 1.00 91.75 349 GLY A O 1
ATOM 2713 N N . GLU A 1 350 ? -22.489 -1.567 10.016 1.00 94.69 350 GLU A N 1
ATOM 2714 C CA . GLU A 1 350 ? -22.435 -3.022 9.835 1.00 94.69 350 GLU A CA 1
ATOM 2715 C C . GLU A 1 350 ? -20.990 -3.558 9.849 1.00 94.69 350 GLU A C 1
ATOM 2717 O O . GLU A 1 350 ? -20.043 -2.796 9.604 1.00 94.69 350 GLU A O 1
ATOM 2722 N N . PRO A 1 351 ? -20.796 -4.862 10.130 1.00 96.25 351 PRO A N 1
ATOM 2723 C CA . PRO A 1 351 ? -19.499 -5.500 9.971 1.00 96.25 351 PRO A CA 1
ATOM 2724 C C . PRO A 1 351 ? -18.968 -5.354 8.543 1.00 96.25 351 PRO A C 1
ATOM 2726 O O . PRO A 1 351 ? -19.733 -5.404 7.579 1.00 96.25 351 PRO A O 1
ATOM 2729 N N . PHE A 1 352 ? -17.652 -5.225 8.402 1.00 96.50 352 PHE A N 1
ATOM 2730 C CA . PHE A 1 352 ? -17.004 -5.136 7.096 1.00 96.50 352 PHE A CA 1
ATOM 2731 C C . PHE A 1 352 ? -15.716 -5.945 7.028 1.00 96.50 352 PHE A C 1
ATOM 2733 O O . PHE A 1 352 ? -15.114 -6.264 8.058 1.00 96.50 352 PHE A O 1
ATOM 2740 N N . GLU A 1 353 ? -15.278 -6.242 5.804 1.00 96.25 353 GLU A N 1
ATOM 2741 C CA . GLU A 1 353 ? -14.104 -7.077 5.557 1.00 96.25 353 GLU A CA 1
ATOM 2742 C C . GLU A 1 353 ? -13.074 -6.396 4.650 1.00 96.25 353 GLU A C 1
ATOM 2744 O O . GLU A 1 353 ? -13.404 -5.711 3.683 1.00 96.25 353 GLU A O 1
ATOM 2749 N N . ILE A 1 354 ? -11.794 -6.589 4.975 1.00 96.38 354 ILE A N 1
ATOM 2750 C CA . ILE A 1 354 ? -10.648 -6.187 4.159 1.00 96.38 354 ILE A CA 1
ATOM 2751 C C . ILE A 1 354 ? -9.895 -7.453 3.761 1.00 96.38 354 ILE A C 1
ATOM 2753 O O . ILE A 1 354 ? -9.217 -8.074 4.583 1.00 96.38 354 ILE A O 1
ATOM 2757 N N . HIS A 1 355 ? -9.993 -7.810 2.487 1.00 96.06 355 HIS A N 1
ATOM 2758 C CA . HIS A 1 355 ? -9.304 -8.956 1.905 1.00 96.06 355 HIS A CA 1
ATOM 2759 C C . HIS A 1 355 ? -7.997 -8.502 1.259 1.00 96.06 355 HIS A C 1
ATOM 2761 O O . HIS A 1 355 ? -8.002 -7.629 0.390 1.00 96.06 355 HIS A O 1
ATOM 2767 N N . ILE A 1 356 ? -6.879 -9.092 1.672 1.00 96.00 356 ILE A N 1
ATOM 2768 C CA . ILE A 1 356 ? -5.551 -8.810 1.136 1.00 96.00 356 ILE A CA 1
ATOM 2769 C C . ILE A 1 356 ? -4.954 -10.093 0.570 1.00 96.00 356 ILE A C 1
ATOM 2771 O O . ILE A 1 356 ? -4.836 -11.112 1.256 1.00 96.00 356 ILE A O 1
ATOM 2775 N N . ARG A 1 357 ? -4.555 -10.019 -0.699 1.00 95.50 357 ARG A N 1
ATOM 2776 C CA . ARG A 1 357 ? -3.921 -11.116 -1.435 1.00 95.50 357 ARG A CA 1
ATOM 2777 C C . ARG A 1 357 ? -2.851 -10.591 -2.379 1.00 95.50 357 ARG A C 1
ATOM 2779 O O . ARG A 1 357 ? -2.821 -9.397 -2.682 1.00 95.50 357 ARG A O 1
ATOM 2786 N N . LYS A 1 358 ? -1.958 -11.473 -2.818 1.00 96.69 358 LYS A N 1
ATOM 2787 C CA . LYS A 1 358 ? -0.926 -11.122 -3.791 1.00 96.69 358 LYS A CA 1
ATOM 2788 C C . LYS A 1 358 ? -1.621 -10.789 -5.108 1.00 96.69 358 LYS A C 1
ATOM 2790 O O . LYS A 1 358 ? -2.463 -11.558 -5.569 1.00 96.69 358 LYS A O 1
ATOM 2795 N N . VAL A 1 359 ? -1.302 -9.637 -5.686 1.00 96.94 359 VAL A N 1
ATOM 2796 C CA . VAL A 1 359 ? -1.909 -9.153 -6.934 1.00 96.94 359 VAL A CA 1
ATOM 2797 C C . VAL A 1 359 ? -0.896 -9.107 -8.067 1.00 96.94 359 VAL A C 1
ATOM 2799 O O . VAL A 1 359 ? -1.229 -9.444 -9.198 1.00 96.94 359 VAL A O 1
ATOM 2802 N N . LEU A 1 360 ? 0.358 -8.760 -7.790 1.00 97.50 360 LEU A N 1
ATOM 2803 C CA . LEU A 1 360 ? 1.382 -8.695 -8.824 1.00 97.50 360 LEU A CA 1
ATOM 2804 C C . LEU A 1 360 ? 2.664 -9.358 -8.352 1.00 97.50 360 LEU A C 1
ATOM 2806 O O . LEU A 1 360 ? 2.985 -9.397 -7.164 1.00 97.50 360 LEU A O 1
ATOM 2810 N N . ASN A 1 361 ? 3.418 -9.811 -9.335 1.00 97.19 361 ASN A N 1
ATOM 2811 C CA . ASN A 1 361 ? 4.840 -10.012 -9.219 1.00 97.19 361 ASN A CA 1
ATOM 2812 C C . ASN A 1 361 ? 5.508 -9.052 -10.207 1.00 97.19 361 ASN A C 1
ATOM 2814 O O . ASN A 1 361 ? 5.130 -9.017 -11.381 1.00 97.19 361 ASN A O 1
ATOM 2818 N N . ILE A 1 362 ? 6.427 -8.223 -9.717 1.00 97.69 362 ILE A N 1
ATOM 2819 C CA . ILE A 1 362 ? 7.124 -7.224 -10.528 1.00 97.69 362 ILE A CA 1
ATOM 2820 C C . ILE A 1 362 ? 8.637 -7.447 -10.470 1.00 97.69 362 ILE A C 1
ATOM 2822 O O . ILE A 1 362 ? 9.158 -7.862 -9.432 1.00 97.69 362 ILE A O 1
ATOM 2826 N N . PRO A 1 363 ? 9.370 -7.115 -11.540 1.00 97.44 363 PRO A N 1
ATOM 2827 C CA . PRO A 1 363 ? 10.820 -7.056 -11.484 1.00 97.44 363 PRO A CA 1
ATOM 2828 C C . PRO A 1 363 ? 11.286 -5.829 -10.681 1.00 97.44 363 PRO A C 1
ATOM 2830 O O . PRO A 1 363 ? 10.796 -4.711 -10.864 1.00 97.44 363 PRO A O 1
ATOM 2833 N N . VAL A 1 364 ? 12.285 -6.014 -9.820 1.00 97.25 364 VAL A N 1
ATOM 2834 C CA . VAL A 1 364 ? 12.991 -4.938 -9.103 1.00 97.25 364 VAL A CA 1
ATOM 2835 C C . VAL A 1 364 ? 14.497 -5.092 -9.263 1.00 97.25 364 VAL A C 1
ATOM 2837 O O . VAL A 1 364 ? 15.004 -6.200 -9.431 1.00 97.25 364 VAL A O 1
ATOM 2840 N N . VAL A 1 365 ? 15.225 -3.980 -9.183 1.00 95.94 365 VAL A N 1
ATOM 2841 C CA . VAL A 1 365 ? 16.691 -3.963 -9.247 1.00 95.94 365 VAL A CA 1
ATOM 2842 C C . VAL A 1 365 ? 17.274 -3.905 -7.844 1.00 95.94 365 VAL A C 1
ATOM 2844 O O . VAL A 1 365 ? 16.955 -3.001 -7.064 1.00 95.94 365 VAL A O 1
ATOM 2847 N N . LEU A 1 366 ? 18.176 -4.838 -7.543 1.00 95.44 366 LEU A N 1
ATOM 2848 C CA . LEU A 1 366 ? 18.938 -4.833 -6.302 1.00 95.44 366 LEU A CA 1
ATOM 2849 C C . LEU A 1 366 ? 20.129 -3.880 -6.409 1.00 95.44 366 LEU A C 1
ATOM 2851 O O . LEU A 1 366 ? 20.924 -3.937 -7.346 1.00 95.44 366 LEU A O 1
ATOM 2855 N N . GLY A 1 367 ? 20.262 -3.020 -5.411 1.00 94.00 367 GLY A N 1
ATOM 2856 C CA . GLY A 1 367 ? 21.383 -2.119 -5.248 1.00 94.00 367 GLY A CA 1
ATOM 2857 C C . GLY A 1 367 ? 22.639 -2.813 -4.717 1.00 94.00 367 GLY A C 1
ATOM 2858 O O . GLY A 1 367 ? 22.595 -3.929 -4.185 1.00 94.00 367 GLY A O 1
ATOM 2859 N N . PRO A 1 368 ? 23.791 -2.134 -4.819 1.00 90.75 368 PRO A N 1
ATOM 2860 C CA . PRO A 1 368 ? 25.088 -2.709 -4.471 1.00 90.75 368 PRO A CA 1
ATOM 2861 C C . PRO A 1 368 ? 25.276 -2.948 -2.963 1.00 90.75 368 PRO A C 1
ATOM 2863 O O . PRO A 1 368 ? 26.208 -3.647 -2.575 1.00 90.75 368 PRO A O 1
ATOM 2866 N N . TYR A 1 369 ? 24.411 -2.392 -2.107 1.00 90.38 369 TYR A N 1
ATOM 2867 C CA . TYR A 1 369 ? 24.511 -2.486 -0.645 1.00 90.38 369 TYR A CA 1
ATOM 2868 C C . TYR A 1 369 ? 23.497 -3.460 -0.031 1.00 90.38 369 TYR A C 1
ATOM 2870 O O . TYR A 1 369 ? 23.126 -3.320 1.134 1.00 90.38 369 TYR A O 1
ATOM 2878 N N . LEU A 1 370 ? 23.031 -4.444 -0.806 1.00 90.56 370 LEU A N 1
ATOM 2879 C CA . LEU A 1 370 ? 22.076 -5.451 -0.348 1.00 90.56 370 LEU A CA 1
ATOM 2880 C C . LEU A 1 370 ? 22.560 -6.171 0.922 1.00 90.56 370 LEU A C 1
ATOM 2882 O O . LEU A 1 370 ? 23.644 -6.755 0.955 1.00 90.56 370 LEU A O 1
ATOM 2886 N N . ASN A 1 371 ? 21.706 -6.212 1.945 1.00 89.25 371 ASN A N 1
ATOM 2887 C CA . ASN A 1 371 ? 21.973 -6.932 3.184 1.00 89.25 371 ASN A CA 1
ATOM 2888 C C . ASN A 1 371 ? 21.157 -8.230 3.260 1.00 89.25 371 ASN A C 1
ATOM 2890 O O . ASN A 1 371 ? 19.997 -8.222 3.671 1.00 89.25 371 ASN A O 1
ATOM 2894 N N . GLN A 1 372 ? 21.792 -9.364 2.950 1.00 87.12 372 GLN A N 1
ATOM 2895 C CA . GLN A 1 372 ? 21.153 -10.688 3.000 1.00 87.12 372 GLN A CA 1
ATOM 2896 C C . GLN A 1 372 ? 20.613 -11.070 4.387 1.00 87.12 372 GLN A C 1
ATOM 2898 O O . GLN A 1 372 ? 19.695 -11.878 4.480 1.00 87.12 372 GLN A O 1
ATOM 2903 N N . LYS A 1 373 ? 21.123 -10.483 5.480 1.00 84.88 373 LYS A N 1
ATOM 2904 C CA . LYS A 1 373 ? 20.557 -10.725 6.821 1.00 84.88 373 LYS A CA 1
ATOM 2905 C C . LYS A 1 373 ? 19.165 -10.113 6.986 1.00 84.88 373 LYS A C 1
ATOM 2907 O O . LYS A 1 373 ? 18.429 -10.536 7.870 1.00 84.88 373 LYS A O 1
ATOM 2912 N N . LEU A 1 374 ? 18.838 -9.103 6.179 1.00 84.75 374 LEU A N 1
ATOM 2913 C CA . LEU A 1 374 ? 17.533 -8.454 6.174 1.00 84.75 374 LEU A CA 1
ATOM 2914 C C . LEU A 1 374 ? 16.620 -9.032 5.099 1.00 84.75 374 LEU A C 1
ATOM 2916 O O . LEU A 1 374 ? 15.436 -9.156 5.359 1.00 84.75 374 LEU A O 1
ATOM 2920 N N . THR A 1 375 ? 17.146 -9.408 3.935 1.00 85.69 375 THR A N 1
ATOM 2921 C CA . THR A 1 375 ? 16.318 -9.850 2.800 1.00 85.69 375 THR A CA 1
ATOM 2922 C C . THR A 1 375 ? 16.200 -11.364 2.652 1.00 85.69 375 THR A C 1
ATOM 2924 O O . THR A 1 375 ? 15.288 -11.848 1.987 1.00 85.69 375 THR A O 1
ATOM 2927 N N . GLY A 1 376 ? 17.107 -12.130 3.258 1.00 85.06 376 GLY A N 1
ATOM 2928 C CA . GLY A 1 376 ? 17.230 -13.560 3.005 1.00 85.06 376 GLY A CA 1
ATOM 2929 C C . GLY A 1 376 ? 17.877 -13.846 1.646 1.00 85.06 376 GLY A C 1
ATOM 2930 O O . GLY A 1 376 ? 18.700 -13.074 1.143 1.00 85.06 376 GLY A O 1
ATOM 2931 N N . LYS A 1 377 ? 17.522 -14.984 1.046 1.00 86.75 377 LYS A N 1
ATOM 2932 C CA . LYS A 1 377 ? 18.109 -15.487 -0.207 1.00 86.75 377 LYS A CA 1
ATOM 2933 C C . LYS A 1 377 ? 17.299 -15.085 -1.444 1.00 86.75 377 LYS A C 1
ATOM 2935 O O . LYS A 1 377 ? 16.968 -15.911 -2.283 1.00 86.75 377 LYS A O 1
ATOM 2940 N N . VAL A 1 378 ? 17.016 -13.792 -1.588 1.00 89.19 378 VAL A N 1
ATOM 2941 C CA . VAL A 1 378 ? 16.161 -13.262 -2.674 1.00 89.19 378 VAL A CA 1
ATOM 2942 C C . VAL A 1 378 ? 16.694 -13.512 -4.090 1.00 89.19 378 VAL A C 1
ATOM 2944 O O . VAL A 1 378 ? 15.941 -13.382 -5.048 1.00 89.19 378 VAL A O 1
ATOM 2947 N N . LYS A 1 379 ? 17.978 -13.868 -4.235 1.00 89.94 379 LYS A N 1
ATOM 2948 C CA . LYS A 1 379 ? 18.627 -14.156 -5.524 1.00 89.94 379 LYS A CA 1
ATOM 2949 C C . LYS A 1 379 ? 18.433 -15.596 -6.010 1.00 89.94 379 LYS A C 1
ATOM 2951 O O . LYS A 1 379 ? 18.719 -15.862 -7.169 1.00 89.94 379 LYS A O 1
ATOM 2956 N N . ASP A 1 380 ? 17.960 -16.496 -5.150 1.00 87.81 380 ASP A N 1
ATOM 2957 C CA . ASP A 1 380 ? 17.835 -17.926 -5.468 1.00 87.81 380 ASP A CA 1
ATOM 2958 C C . ASP A 1 380 ? 16.496 -18.250 -6.167 1.00 87.81 380 ASP A C 1
ATOM 2960 O O . ASP A 1 380 ? 16.188 -19.411 -6.432 1.00 87.81 380 ASP A O 1
ATOM 2964 N N . GLY A 1 381 ? 15.677 -17.227 -6.433 1.00 85.81 381 GLY A N 1
ATOM 2965 C CA . GLY A 1 381 ? 14.371 -17.355 -7.070 1.00 85.81 381 GLY A CA 1
ATOM 2966 C C . GLY A 1 381 ? 14.430 -17.532 -8.593 1.00 85.81 381 GLY A C 1
ATOM 2967 O O . GLY A 1 381 ? 15.500 -17.475 -9.202 1.00 85.81 381 GLY A O 1
ATOM 2968 N N . PRO A 1 382 ? 13.262 -17.728 -9.233 1.00 90.94 382 PRO A N 1
ATOM 2969 C CA . PRO A 1 382 ? 13.171 -17.761 -10.687 1.00 90.94 382 PRO A CA 1
ATOM 2970 C C . PRO A 1 382 ? 13.591 -16.414 -11.302 1.00 90.94 382 PRO A C 1
ATOM 2972 O O . PRO A 1 382 ? 13.575 -15.392 -10.604 1.00 90.94 382 PRO A O 1
ATOM 2975 N N . PRO A 1 383 ? 13.918 -16.389 -12.610 1.00 92.31 383 PRO A N 1
ATOM 2976 C CA . PRO A 1 383 ? 14.218 -15.153 -13.322 1.00 92.31 383 PRO A CA 1
ATOM 2977 C C . PRO A 1 383 ? 13.151 -14.078 -13.095 1.00 92.31 383 PRO A C 1
ATOM 2979 O O . PRO A 1 383 ? 11.958 -14.378 -12.970 1.00 92.31 383 PRO A O 1
ATOM 2982 N N . ALA A 1 384 ? 13.593 -12.822 -13.036 1.00 95.25 384 ALA A N 1
ATOM 2983 C CA . ALA A 1 384 ? 12.699 -11.699 -12.826 1.00 95.25 384 ALA A CA 1
ATOM 2984 C C . ALA A 1 384 ? 11.718 -11.565 -14.000 1.00 95.25 384 ALA A C 1
ATOM 2986 O O . ALA A 1 384 ? 12.131 -11.486 -15.160 1.00 95.25 384 ALA A O 1
ATOM 2987 N N . SER A 1 385 ? 10.423 -11.531 -13.702 1.00 95.50 385 SER A N 1
ATOM 2988 C CA . SER A 1 385 ? 9.363 -11.409 -14.701 1.00 95.50 385 SER A CA 1
ATOM 2989 C C . SER A 1 385 ? 8.172 -10.658 -14.128 1.00 95.50 385 SER A C 1
ATOM 2991 O O . SER A 1 385 ? 7.975 -10.610 -12.917 1.00 95.50 385 SER A O 1
ATOM 2993 N N . PHE A 1 386 ? 7.371 -10.058 -15.002 1.00 97.75 386 PHE A N 1
ATOM 2994 C CA . PHE A 1 386 ? 6.084 -9.515 -14.593 1.00 97.75 386 PHE A CA 1
ATOM 2995 C C . PHE A 1 386 ? 4.984 -10.566 -14.715 1.00 97.75 386 PHE A C 1
ATOM 2997 O O . PHE A 1 386 ? 4.913 -11.287 -15.712 1.00 97.75 386 PHE A O 1
ATOM 3004 N N . SER A 1 387 ? 4.088 -10.614 -13.730 1.00 96.94 387 SER A N 1
ATOM 3005 C CA . SER A 1 387 ? 2.840 -11.372 -13.837 1.00 96.94 387 SER A CA 1
ATOM 3006 C C . SER A 1 387 ? 1.735 -10.816 -12.938 1.00 96.94 387 SER A C 1
ATOM 3008 O O . SER A 1 387 ? 1.982 -10.317 -11.835 1.00 96.94 387 SER A O 1
ATOM 3010 N N . PHE A 1 388 ? 0.491 -10.952 -13.403 1.00 97.06 388 PHE A N 1
ATOM 3011 C CA . PHE A 1 388 ? -0.682 -10.889 -12.534 1.00 97.06 388 PHE A CA 1
ATOM 3012 C C . PHE A 1 388 ? -0.733 -12.165 -11.690 1.00 97.06 388 PHE A C 1
ATOM 3014 O O . PHE A 1 388 ? -0.467 -13.258 -12.185 1.00 97.06 388 PHE A O 1
ATOM 3021 N N . SER A 1 389 ? -1.037 -12.031 -10.403 1.00 95.56 389 SER A N 1
ATOM 3022 C CA . SER A 1 389 ? -1.051 -13.160 -9.470 1.00 95.56 389 SER A CA 1
ATOM 3023 C C . SER A 1 389 ? -2.410 -13.854 -9.422 1.00 95.56 389 SER A C 1
ATOM 3025 O O . SER A 1 389 ? -3.449 -13.225 -9.605 1.00 95.56 389 SER A O 1
ATOM 3027 N N . GLY A 1 390 ? -2.391 -15.157 -9.151 1.00 93.06 390 GLY A N 1
ATOM 3028 C CA . GLY A 1 390 ? -3.570 -16.013 -9.052 1.00 93.06 390 GLY A CA 1
ATOM 3029 C C . GLY A 1 390 ? -3.206 -17.463 -9.359 1.00 93.06 390 GLY A C 1
ATOM 3030 O O . GLY A 1 390 ? -2.363 -17.714 -10.221 1.00 93.06 390 GLY A O 1
ATOM 3031 N N . ASP A 1 391 ? -3.853 -18.403 -8.672 1.00 91.12 391 ASP A N 1
ATOM 3032 C CA . ASP A 1 391 ? -3.647 -19.849 -8.845 1.00 91.12 391 ASP A CA 1
ATOM 3033 C C . ASP A 1 391 ? -4.316 -20.381 -10.131 1.00 91.12 391 ASP A C 1
ATOM 3035 O O . ASP A 1 391 ? -4.097 -21.521 -10.534 1.00 91.12 391 ASP A O 1
ATOM 3039 N N . SER A 1 392 ? -5.141 -19.558 -10.789 1.00 93.31 392 SER A N 1
ATOM 3040 C CA . SER A 1 392 ? -5.812 -19.857 -12.060 1.00 93.31 392 SER A CA 1
ATOM 3041 C C . SER A 1 392 ? -5.881 -18.620 -12.958 1.00 93.31 392 SER A C 1
ATOM 3043 O O . SER A 1 392 ? -5.843 -17.492 -12.463 1.00 93.31 392 SER A O 1
ATOM 3045 N N . GLU A 1 393 ? -6.060 -18.823 -14.267 1.00 92.75 393 GLU A N 1
ATOM 3046 C CA . GLU A 1 393 ? -6.255 -17.735 -15.243 1.00 92.75 393 GLU A CA 1
ATOM 3047 C C . GLU A 1 393 ? -7.421 -16.818 -14.852 1.00 92.75 393 GLU A C 1
ATOM 3049 O O . GLU A 1 393 ? -7.290 -15.600 -14.881 1.00 92.75 393 GLU A O 1
ATOM 3054 N N . ARG A 1 394 ? -8.528 -17.389 -14.354 1.00 92.81 394 ARG A N 1
ATOM 3055 C CA . ARG A 1 394 ? -9.679 -16.618 -13.855 1.00 92.81 394 ARG A CA 1
ATOM 3056 C C . ARG A 1 394 ? -9.289 -15.639 -12.747 1.00 92.81 394 ARG A C 1
ATOM 3058 O O . ARG A 1 394 ? -9.709 -14.484 -12.778 1.00 92.81 394 ARG A O 1
ATOM 3065 N N . GLN A 1 395 ? -8.486 -16.081 -11.778 1.00 92.69 395 GLN A N 1
ATOM 3066 C CA . GLN A 1 395 ? -8.026 -15.219 -10.686 1.00 92.69 395 GLN A CA 1
ATOM 3067 C C . GLN A 1 395 ? -7.049 -14.147 -11.180 1.00 92.69 395 GLN A C 1
ATOM 3069 O O . GLN A 1 395 ? -7.119 -13.003 -10.730 1.00 92.69 395 GLN A O 1
ATOM 3074 N N . GLN A 1 396 ? -6.175 -14.485 -12.131 1.00 94.25 396 GLN A N 1
ATOM 3075 C CA . GLN A 1 396 ? -5.286 -13.510 -12.768 1.00 94.25 396 GLN A CA 1
ATOM 3076 C C . GLN A 1 396 ? -6.096 -12.445 -13.526 1.00 94.25 396 GLN A C 1
ATOM 3078 O O . GLN A 1 396 ? -5.833 -11.250 -13.382 1.00 94.25 396 GLN A O 1
ATOM 3083 N N . ASP A 1 397 ? -7.147 -12.851 -14.241 1.00 93.06 397 ASP A N 1
ATOM 3084 C CA . ASP A 1 397 ? -8.075 -11.960 -14.940 1.00 93.06 397 ASP A CA 1
ATOM 3085 C C . ASP A 1 397 ? -8.886 -11.079 -13.986 1.00 93.06 397 ASP A C 1
ATOM 3087 O O . ASP A 1 397 ? -9.185 -9.925 -14.296 1.00 93.06 397 ASP A O 1
ATOM 3091 N N . GLU A 1 398 ? -9.284 -11.586 -12.819 1.00 92.94 398 GLU A N 1
ATOM 3092 C CA . GLU A 1 398 ? -9.905 -10.768 -11.773 1.00 92.94 398 GLU A CA 1
ATOM 3093 C C . GLU A 1 398 ? -8.963 -9.677 -11.270 1.00 92.94 398 GLU A C 1
ATOM 3095 O O . GLU A 1 398 ? -9.373 -8.522 -11.127 1.00 92.94 398 GLU A O 1
ATOM 3100 N N . VAL A 1 399 ? -7.698 -10.022 -11.023 1.00 94.56 399 VAL A N 1
ATOM 3101 C CA . VAL A 1 399 ? -6.695 -9.042 -10.611 1.00 94.56 399 VAL A CA 1
ATOM 3102 C C . VAL A 1 399 ? -6.465 -8.016 -11.716 1.00 94.56 399 VAL A C 1
ATOM 3104 O O . VAL A 1 399 ? -6.484 -6.815 -11.438 1.00 94.56 399 VAL A O 1
ATOM 3107 N N . ARG A 1 400 ? -6.331 -8.462 -12.969 1.00 94.44 400 ARG A N 1
ATOM 3108 C CA . ARG A 1 400 ? -6.196 -7.583 -14.136 1.00 94.44 400 ARG A CA 1
ATOM 3109 C C . ARG A 1 400 ? -7.376 -6.609 -14.232 1.00 94.44 400 ARG A C 1
ATOM 3111 O O . ARG A 1 400 ? -7.178 -5.399 -14.308 1.00 94.44 400 ARG A O 1
ATOM 3118 N N . ARG A 1 401 ? -8.613 -7.108 -14.125 1.00 93.06 401 ARG A N 1
ATOM 3119 C CA . ARG A 1 401 ? -9.835 -6.281 -14.108 1.00 93.06 401 ARG A CA 1
ATOM 3120 C C . ARG A 1 401 ? -9.850 -5.291 -12.947 1.00 93.06 401 ARG A C 1
ATOM 3122 O O . ARG A 1 401 ? -10.253 -4.144 -13.123 1.00 93.06 401 ARG A O 1
ATOM 3129 N N . ARG A 1 402 ? -9.399 -5.696 -11.758 1.00 93.38 402 ARG A N 1
ATOM 3130 C CA . ARG A 1 402 ? -9.328 -4.805 -10.593 1.00 93.38 402 ARG A CA 1
ATOM 3131 C C . ARG A 1 402 ? -8.278 -3.705 -10.768 1.00 93.38 402 ARG A C 1
ATOM 3133 O O . ARG A 1 402 ? -8.554 -2.573 -10.378 1.00 93.38 402 ARG A O 1
ATOM 3140 N N . ILE A 1 403 ? -7.138 -4.005 -11.397 1.00 94.25 403 ILE A N 1
ATOM 3141 C CA . ILE A 1 403 ? -6.155 -2.996 -11.817 1.00 94.25 403 ILE A CA 1
ATOM 3142 C C . ILE A 1 403 ? -6.824 -1.994 -12.761 1.00 94.25 403 ILE A C 1
ATOM 3144 O O . ILE A 1 403 ? -6.781 -0.807 -12.467 1.00 94.25 403 ILE A O 1
ATOM 3148 N N . PHE A 1 404 ? -7.531 -2.424 -13.812 1.00 93.06 404 PHE A N 1
ATOM 3149 C CA . PHE A 1 404 ? -8.247 -1.488 -14.696 1.00 93.06 404 PHE A CA 1
ATOM 3150 C C . PHE A 1 404 ? -9.241 -0.603 -13.953 1.00 93.06 404 PHE A C 1
ATOM 3152 O O . PHE A 1 404 ? -9.238 0.611 -14.125 1.00 93.06 404 PHE A O 1
ATOM 3159 N N . ARG A 1 405 ? -10.033 -1.180 -13.047 1.00 92.69 405 ARG A N 1
ATOM 3160 C CA . ARG A 1 405 ? -10.942 -0.404 -12.194 1.00 92.69 405 ARG A CA 1
ATOM 3161 C C . ARG A 1 405 ? -10.199 0.629 -11.343 1.00 92.69 405 ARG A C 1
ATOM 3163 O O . ARG A 1 405 ? -10.719 1.722 -11.124 1.00 92.69 405 ARG A O 1
ATOM 3170 N N . LEU A 1 406 ? -8.996 0.316 -10.852 1.00 92.81 406 LEU A N 1
ATOM 3171 C CA . LEU A 1 406 ? -8.154 1.297 -10.162 1.00 92.81 406 LEU A CA 1
ATOM 3172 C C . LEU A 1 406 ? -7.746 2.413 -11.122 1.00 92.81 406 LEU A C 1
ATOM 3174 O O . LEU A 1 406 ? -7.867 3.586 -10.777 1.00 92.81 406 LEU A O 1
ATOM 3178 N N . LEU A 1 407 ? -7.293 2.055 -12.323 1.00 91.81 407 LEU A N 1
ATOM 3179 C CA . LEU A 1 407 ? -6.894 3.018 -13.338 1.00 91.81 407 LEU A CA 1
ATOM 3180 C C . LEU A 1 407 ? -8.066 3.964 -13.666 1.00 91.81 407 LEU A C 1
ATOM 3182 O O . LEU A 1 407 ? -7.904 5.185 -13.629 1.00 91.81 407 LEU A O 1
ATOM 3186 N N . CYS A 1 408 ? -9.263 3.452 -13.929 1.00 90.38 408 CYS A N 1
ATOM 3187 C CA . CYS A 1 408 ? -10.421 4.277 -14.285 1.00 90.38 408 CYS A CA 1
ATOM 3188 C C . CYS A 1 408 ? -10.997 5.095 -13.109 1.00 90.38 408 CYS A C 1
ATOM 3190 O O . CYS A 1 408 ? -11.829 5.973 -13.329 1.00 90.38 408 CYS A O 1
ATOM 3192 N N . GLY A 1 409 ? -10.532 4.869 -11.873 1.00 91.38 409 GLY A N 1
ATOM 3193 C CA . GLY A 1 409 ? -11.026 5.551 -10.671 1.00 91.38 409 GLY A CA 1
ATOM 3194 C C . GLY A 1 409 ? -12.279 4.912 -10.059 1.00 91.38 409 GLY A C 1
ATOM 3195 O O . GLY A 1 409 ? -12.864 5.464 -9.124 1.00 91.38 409 GLY A O 1
ATOM 3196 N N . ASP A 1 410 ? -12.681 3.733 -10.528 1.00 93.31 410 ASP A N 1
ATOM 3197 C CA . ASP A 1 410 ? -13.800 2.981 -9.957 1.00 93.31 410 ASP A CA 1
ATOM 3198 C C . ASP A 1 410 ? -13.462 2.475 -8.556 1.00 93.31 410 ASP A C 1
ATOM 3200 O O . ASP A 1 410 ? -14.324 2.464 -7.681 1.00 93.31 410 ASP A O 1
ATOM 3204 N N . VAL A 1 411 ? -12.205 2.077 -8.322 1.00 93.06 411 VAL A N 1
ATOM 3205 C CA . VAL A 1 411 ? -11.747 1.678 -6.979 1.00 93.06 411 VAL A CA 1
ATOM 3206 C C . VAL A 1 411 ? -11.751 2.875 -6.031 1.00 93.06 411 VAL A C 1
ATOM 3208 O O . VAL A 1 411 ? -12.131 2.722 -4.875 1.00 93.06 411 VAL A O 1
ATOM 3211 N N . ASP A 1 412 ? -11.435 4.081 -6.516 1.00 93.50 412 ASP A N 1
ATOM 3212 C CA . ASP A 1 412 ? -11.565 5.300 -5.710 1.00 93.50 412 ASP A CA 1
ATOM 3213 C C . ASP A 1 412 ? -13.021 5.544 -5.315 1.00 93.50 412 ASP A C 1
ATOM 3215 O O . ASP A 1 412 ? -13.298 5.832 -4.159 1.00 93.50 412 ASP A O 1
ATOM 3219 N N . THR A 1 413 ? -13.949 5.397 -6.261 1.00 92.94 413 THR A N 1
ATOM 3220 C CA . THR A 1 413 ? -15.394 5.563 -6.023 1.00 92.94 413 THR A CA 1
ATOM 3221 C C . THR A 1 413 ? -15.950 4.489 -5.081 1.00 92.94 413 THR A C 1
ATOM 3223 O O . THR A 1 413 ? -16.901 4.726 -4.336 1.00 92.94 413 THR A O 1
ATOM 3226 N N . GLU A 1 414 ? -15.361 3.295 -5.100 1.00 93.31 414 GLU A N 1
ATOM 3227 C CA . GLU A 1 414 ? -15.722 2.182 -4.224 1.00 93.31 414 GLU A CA 1
ATOM 3228 C C . GLU A 1 414 ? -15.136 2.313 -2.813 1.00 93.31 414 GLU A C 1
ATOM 3230 O O . GLU A 1 414 ? -15.817 1.996 -1.844 1.00 93.31 414 GLU A O 1
ATOM 3235 N N . LEU A 1 415 ? -13.896 2.777 -2.665 1.00 95.06 415 LEU A N 1
ATOM 3236 C CA . LEU A 1 415 ? -13.217 2.783 -1.370 1.00 95.06 415 LEU A CA 1
ATOM 3237 C C . LEU A 1 415 ? -13.282 4.134 -0.668 1.00 95.06 415 LEU A C 1
ATOM 3239 O O . LEU A 1 415 ? -13.456 4.168 0.545 1.00 95.06 415 LEU A O 1
ATOM 3243 N N . ILE A 1 416 ? -13.104 5.249 -1.372 1.00 96.44 416 ILE A N 1
ATOM 3244 C CA . ILE A 1 416 ? -13.004 6.566 -0.733 1.00 96.44 416 ILE A CA 1
ATOM 3245 C C . ILE A 1 416 ? -14.394 7.018 -0.285 1.00 96.44 416 ILE A C 1
ATOM 3247 O O . ILE A 1 416 ? -15.332 7.041 -1.077 1.00 96.44 416 ILE A O 1
ATOM 3251 N N . ALA A 1 417 ? -14.504 7.398 0.989 1.00 96.94 417 ALA A N 1
ATOM 3252 C CA . ALA A 1 417 ? -15.728 7.959 1.545 1.00 96.94 417 ALA A CA 1
ATOM 3253 C C . ALA A 1 417 ? -16.121 9.253 0.815 1.00 96.94 417 ALA A C 1
ATOM 3255 O O . ALA A 1 417 ? -15.287 10.152 0.648 1.00 96.94 417 ALA A O 1
ATOM 3256 N N . SER A 1 418 ? -17.391 9.370 0.426 1.00 96.88 418 SER A N 1
ATOM 3257 C CA . SER A 1 418 ? -17.956 10.639 -0.035 1.00 96.88 418 SER A CA 1
ATOM 3258 C C . SER A 1 418 ? -18.192 11.604 1.137 1.00 96.88 418 SER A C 1
ATOM 3260 O O . SER A 1 418 ? -18.056 11.245 2.309 1.00 96.88 418 SER A O 1
ATOM 3262 N N . ALA A 1 419 ? -18.558 12.854 0.841 1.00 96.81 419 ALA A N 1
ATOM 3263 C CA . ALA A 1 419 ? -18.941 13.802 1.888 1.00 96.81 419 ALA A CA 1
ATOM 3264 C C . ALA A 1 419 ? -20.189 13.326 2.658 1.00 96.81 419 ALA A C 1
ATOM 3266 O O . ALA A 1 419 ? -20.286 13.522 3.868 1.00 96.81 419 ALA A O 1
ATOM 3267 N N . GLU A 1 420 ? -21.118 12.665 1.966 1.00 96.88 420 GLU A N 1
ATOM 3268 C CA . GLU A 1 420 ? -22.325 12.077 2.543 1.00 96.88 420 GLU A CA 1
ATOM 3269 C C . GLU A 1 420 ? -21.993 10.911 3.482 1.00 96.88 420 GLU A C 1
ATOM 3271 O O . GLU A 1 420 ? -22.491 10.904 4.609 1.00 96.88 420 GLU A O 1
ATOM 3276 N N . ASP A 1 421 ? -21.101 9.998 3.067 1.00 97.12 421 ASP A N 1
ATOM 3277 C CA . ASP A 1 421 ? -20.628 8.882 3.903 1.00 97.12 421 ASP A CA 1
ATOM 3278 C C . ASP A 1 421 ? -20.031 9.402 5.227 1.00 97.12 421 ASP A C 1
ATOM 3280 O O . ASP A 1 421 ? -20.302 8.875 6.308 1.00 97.12 421 ASP A O 1
ATOM 3284 N N . LEU A 1 422 ? -19.222 10.467 5.156 1.00 96.81 422 LEU A N 1
ATOM 3285 C CA . LEU A 1 422 ? -18.596 11.083 6.331 1.00 96.81 422 LEU A CA 1
ATOM 3286 C C . LEU A 1 422 ? -19.615 11.766 7.245 1.00 96.81 422 LEU A C 1
ATOM 3288 O O . LEU A 1 422 ? -19.515 11.652 8.467 1.00 96.81 422 LEU A O 1
ATOM 3292 N N . ALA A 1 423 ? -20.602 12.453 6.668 1.00 95.25 423 ALA A N 1
ATOM 3293 C CA . ALA A 1 423 ? -21.659 13.099 7.436 1.00 95.25 423 ALA A CA 1
ATOM 3294 C C . ALA A 1 423 ? -22.550 12.070 8.153 1.00 95.25 423 ALA A C 1
ATOM 3296 O O . ALA A 1 423 ? -22.989 12.309 9.279 1.00 95.25 423 ALA A O 1
ATOM 3297 N N . GLU A 1 424 ? -22.828 10.926 7.522 1.00 95.31 424 GLU A N 1
ATOM 3298 C CA . GLU A 1 424 ? -23.535 9.809 8.153 1.00 95.31 424 GLU A CA 1
ATOM 3299 C C . GLU A 1 424 ? -22.724 9.203 9.301 1.00 95.31 424 GLU A C 1
ATOM 3301 O O . GLU A 1 424 ? -23.233 9.089 10.420 1.00 95.31 424 GLU A O 1
ATOM 3306 N N . PHE A 1 425 ? -21.444 8.920 9.059 1.00 95.25 425 PHE A N 1
ATOM 3307 C CA . PHE A 1 425 ? -20.529 8.418 10.079 1.00 95.25 425 PHE A CA 1
ATOM 3308 C C . PHE A 1 425 ? -20.429 9.351 11.294 1.00 95.25 425 PHE A C 1
ATOM 3310 O O . PHE A 1 425 ? -20.491 8.900 12.441 1.00 95.25 425 PHE A O 1
ATOM 3317 N N . GLU A 1 426 ? -20.309 10.660 11.062 1.00 93.69 426 GLU A N 1
ATOM 3318 C CA . GLU A 1 426 ? -20.241 11.660 12.126 1.00 93.69 426 GLU A CA 1
ATOM 3319 C C . GLU A 1 426 ? -21.521 11.681 12.970 1.00 93.69 426 GLU A C 1
ATOM 3321 O O . GLU A 1 426 ? -21.439 11.644 14.201 1.00 93.69 426 GLU A O 1
ATOM 3326 N N . ARG A 1 427 ? -22.701 11.683 12.330 1.00 93.94 427 ARG A N 1
ATOM 3327 C CA . ARG A 1 427 ? -23.987 11.617 13.043 1.00 93.94 427 ARG A CA 1
ATOM 3328 C C . ARG A 1 427 ? -24.075 10.365 13.910 1.00 93.94 427 ARG A C 1
ATOM 3330 O O . ARG A 1 427 ? -24.443 10.469 15.079 1.00 93.94 427 ARG A O 1
ATOM 3337 N N . ALA A 1 428 ? -23.690 9.210 13.369 1.00 93.50 428 ALA A N 1
ATOM 3338 C CA . ALA A 1 428 ? -23.685 7.952 14.106 1.00 93.50 428 ALA A CA 1
ATOM 3339 C C . ALA A 1 428 ? -22.721 7.985 15.308 1.00 93.50 428 ALA A C 1
ATOM 3341 O O . ALA A 1 428 ? -23.069 7.513 16.391 1.00 93.50 428 ALA A O 1
ATOM 3342 N N . SER A 1 429 ? -21.537 8.591 15.153 1.00 92.56 429 SER A N 1
ATOM 3343 C CA . SER A 1 429 ? -20.564 8.744 16.246 1.00 92.56 429 SER A CA 1
ATOM 3344 C C . SER A 1 429 ? -21.090 9.643 17.368 1.00 92.56 429 SER A C 1
ATOM 3346 O O . SER A 1 429 ? -20.955 9.314 18.548 1.00 92.56 429 SER A O 1
ATOM 3348 N N . ILE A 1 430 ? -21.732 10.761 17.026 1.00 92.88 430 ILE A N 1
ATOM 3349 C CA . ILE A 1 430 ? -22.319 11.686 18.005 1.00 92.88 430 ILE A CA 1
ATOM 3350 C C . ILE A 1 430 ? -23.509 11.034 18.734 1.00 92.88 430 ILE A C 1
ATOM 3352 O O . ILE A 1 430 ? -23.586 11.091 19.966 1.00 92.88 430 ILE A O 1
ATOM 3356 N N . ALA A 1 431 ? -24.395 10.351 18.005 1.00 91.31 431 ALA A N 1
ATOM 3357 C CA . ALA A 1 431 ? -25.539 9.617 18.556 1.00 91.31 431 ALA A CA 1
ATOM 3358 C C . ALA A 1 431 ? -25.099 8.550 19.580 1.00 91.31 431 ALA A C 1
ATOM 3360 O O . ALA A 1 431 ? -25.490 8.575 20.752 1.00 91.31 431 ALA A O 1
ATOM 3361 N N . ALA A 1 432 ? -24.130 7.706 19.199 1.00 87.44 432 ALA A N 1
ATOM 3362 C CA . ALA A 1 432 ? -23.576 6.649 20.055 1.00 87.44 432 ALA A CA 1
ATOM 3363 C C . ALA A 1 432 ? -23.006 7.160 21.395 1.00 87.44 432 ALA A C 1
ATOM 3365 O O . ALA A 1 432 ? -22.809 6.400 22.346 1.00 87.44 432 ALA A O 1
ATOM 3366 N N . VAL A 1 433 ? -22.700 8.454 21.472 1.00 86.00 433 VAL A N 1
ATOM 3367 C CA . VAL A 1 433 ? -22.055 9.108 22.605 1.00 86.00 433 VAL A CA 1
ATOM 3368 C C . VAL A 1 433 ? -23.030 9.916 23.454 1.00 86.00 433 VAL A C 1
ATOM 3370 O O . VAL A 1 433 ? -22.805 10.033 24.667 1.00 86.00 433 VAL A O 1
ATOM 3373 N N . SER A 1 434 ? -24.051 10.495 22.826 1.00 79.75 434 SER A N 1
ATOM 3374 C CA . SER A 1 434 ? -25.091 11.304 23.464 1.00 79.75 434 SER A CA 1
ATOM 3375 C C . SER A 1 434 ? -26.216 10.451 24.061 1.00 79.75 434 SER A C 1
ATOM 3377 O O . SER A 1 434 ? -26.934 10.937 24.935 1.00 79.75 434 SER A O 1
ATOM 3379 N N . GLY A 1 435 ? -26.328 9.176 23.660 1.00 64.12 435 GLY A N 1
ATOM 3380 C CA . GLY A 1 435 ? -27.402 8.280 24.105 1.00 64.12 435 GLY A CA 1
ATOM 3381 C C . GLY A 1 435 ? -28.762 8.626 23.489 1.00 64.12 435 GLY A C 1
ATOM 3382 O O . GLY A 1 435 ? -29.790 8.202 24.016 1.00 64.12 435 GLY A O 1
ATOM 3383 N N . LYS A 1 436 ? -28.745 9.424 22.419 1.00 50.62 436 LYS A N 1
ATOM 3384 C CA . LYS A 1 436 ? -29.855 9.723 21.514 1.00 50.62 436 LYS A CA 1
ATOM 3385 C C . LYS A 1 436 ? -29.570 9.041 20.188 1.00 50.62 436 LYS A C 1
ATOM 3387 O O . LYS A 1 436 ? -30.552 8.620 19.547 1.00 50.62 436 LYS A O 1
#

Foldseek 3Di:
DDDVVDPLQVVLVVLVVQLVVQVVVQHERADEQEDAQVSVVVSVLSLVLSFAADPVCVVVLSHDPPLRGSDDPVSQWRHVHAYAYHHPDLQRLVNVQLQNPDDQDPPVSVVVSVCQRPDRPFDKFKFFKKFFADDPPDFFQKAKWAWAADADLDRWDQDPNFTATATHWDDDDDGTIFRWKKKWFDVLVLLSNLVNHPDPDSVVSVVSSVSNSVSVVPDDDHLQEDLQQAQKWKDFPNHTPPPPPVVVVDGRSQFGMWIFTLFQDDRNFAGEFEDDDPVCVVPDDTATRARHPQWTFIFTGGPVCCVVVPRYTYTYTGAWMKMKGQFAQLYWIWMDGSSHIITMHRLVRHIGIGIMHTFKIAMHTRGPRNDCSRHPPRSVDDGGTIATDDPDPVNSSSSSVVSVCSSVCVVVVRHTDDPVSSVSSVVRSVCVVVVD

Solvent-accessible surface area (backbone atoms only — not comparable to full-atom values): 22637 Å² total; per-residue (Å²): 136,84,62,89,86,34,73,59,52,54,51,31,52,52,50,52,51,39,34,56,58,17,56,77,64,79,46,60,23,74,37,79,37,76,28,35,49,53,39,55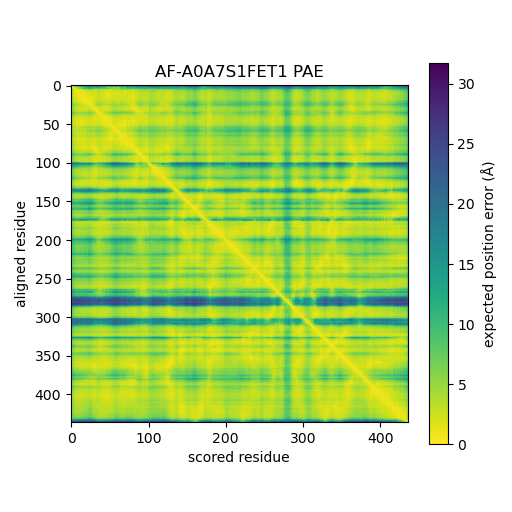,50,51,47,51,53,52,50,52,56,44,36,48,36,36,77,94,41,34,92,78,67,23,34,58,56,82,81,60,18,46,54,38,75,65,50,35,27,66,36,49,49,25,38,30,51,42,64,68,39,83,61,20,37,61,16,43,65,34,7,37,69,69,78,69,56,64,73,67,32,44,51,53,50,50,54,52,70,70,35,89,85,47,49,62,24,47,34,48,27,30,25,67,50,59,61,92,93,52,73,71,58,40,30,29,26,25,59,40,59,55,67,76,93,54,37,57,43,80,54,97,93,41,59,32,72,34,74,38,69,43,72,82,79,54,90,39,69,34,60,37,33,40,34,40,25,51,62,8,48,38,43,29,54,34,64,59,55,65,54,98,45,61,70,58,38,57,50,41,49,51,54,46,48,57,41,63,75,73,51,82,82,37,70,40,51,54,60,56,30,41,56,45,36,30,31,35,83,88,38,81,58,35,41,61,59,45,94,76,70,39,55,29,53,68,26,37,33,39,38,30,34,29,38,34,45,42,82,79,62,38,31,40,28,45,70,66,56,77,73,51,60,79,78,47,83,67,53,36,27,37,41,61,75,76,44,37,30,33,36,71,37,33,75,69,45,45,78,71,50,51,49,56,41,62,16,46,82,35,65,38,39,37,38,37,35,62,49,36,57,22,32,42,47,27,27,26,40,30,92,43,41,36,37,38,30,24,64,85,12,48,57,31,64,51,29,38,35,63,37,34,34,34,26,28,43,46,34,96,63,54,50,52,86,42,38,39,71,64,83,79,57,71,83,48,36,38,43,66,28,56,100,43,72,68,45,20,50,50,41,52,52,50,50,49,33,47,70,76,42,53,43,34,69,55,34,40,32,50,75,65,43,48,54,45,26,50,52,31,31,52,32,72,71,71,80,104

Nearest PDB structures (foldseek):
  3vzb-assembly3_C  TM=5.626E-01  e=2.139E-04  Homo sapiens
  7zva-assembly1_A  TM=1.365E-01  e=4.184E+00  Nepenthes ventricosa x Nepenthes alata